Protein AF-A0A954NJJ7-F1 (afdb_monomer_lite)

Foldseek 3Di:
DDDDDPDPPPPDDPPPDPLPFPPVVPPPPDPPPPPPDDDPDPPPCPDPVLLVQLLVCCLPVVPQSVVSCPVPPDLEAEDQSSLVSLLNNLVPDDLVSQQDDDPLDGSLNVSLVSLVRYDDDVSNVSSCVSNVVSLLVNLVVCLVPPDLSCLQSNLSSLLSLLLVLDPSSLVSLLSCQVSCRPQAPQCLLSSLVSLALPRPCNQVSLVSCLVPNRDHNNNLSSLSSLLRCVVVVNDDQRSLLDPNSVVNLCVLLVDQDPVSVSSLLSSLSCLLVHPHPCSVVSLVSLCVHPDLSSLLSSLLSCVSVVHPVSLVSLLVSLPPLLCNVVSCVSCVSSVNNVSNDPVSVPPQSVQSSVLSVVCCDPVHPVGGAPDKGWLDKDFAQQLLVRDTWIKTKMKGFHADPVRHTPDIFIFMDIDPTDTDVVAGGPVDHPQFRSLLVSLVSCVVSVPPPRDPDRGSVNSNVSRVVSRD

Sequence (468 aa):
MSAGIRMNVVTGRTFRVASVGMSLLMAIGVLAMPLAPAIQAQEQTQEPRELGVALDRAINSQEHLGTALRPVPDRIIRDQANAAKLVQLVNGWDLETALTRLEGTSQLAISIGLMTNAFGDPIVAKLRSDTQVQYLKFADAMIGDPQPENNRDLVFLLQWLAAGNTESGADRVIRAAKAGIGTDEPLWPIVFDPYSTDSPQARRVLDALADPIPPGMIGLGILECANGLSLGGVEFHHPFDSDAGAELLAGWLGRKDDASSSEAQSATAALPFIKHARRNELLQLAVDHPHPLVKAEAGWALVMLEDQRGIRLLQAVCRDVRYSVTAQIYLEELEAADQIPAECKDDDFAVRAEFCHFLSLPDQLGEPPAEISLVGSQVLVWPPTGDRRRMSVVRFKYVDEDGGVLQEGVGVVGSLLAWLPDLTNVEMSGGDVLAIHCCYELRAKGAANAPDKIDAATGLALIRAAQR

Radius of gyration: 25.59 Å; chains: 1; bounding box: 58×77×57 Å

Structure (mmCIF, N/CA/C/O backbone):
data_AF-A0A954NJJ7-F1
#
_entry.id   AF-A0A954NJJ7-F1
#
loop_
_atom_site.group_PDB
_atom_site.id
_atom_site.type_symbol
_atom_site.label_atom_id
_atom_site.label_alt_id
_atom_site.label_comp_id
_atom_site.label_asym_id
_atom_site.label_entity_id
_atom_site.label_seq_id
_atom_site.pdbx_PDB_ins_code
_atom_site.Cartn_x
_atom_site.Cartn_y
_atom_site.Cartn_z
_atom_site.occupancy
_atom_site.B_iso_or_equiv
_atom_site.auth_seq_id
_atom_site.auth_comp_id
_atom_site.auth_asym_id
_atom_site.auth_atom_id
_atom_site.pdbx_PDB_model_num
ATOM 1 N N . MET A 1 1 ? 14.846 -45.513 3.172 1.00 32.88 1 MET A N 1
ATOM 2 C CA . MET A 1 1 ? 15.894 -44.555 3.5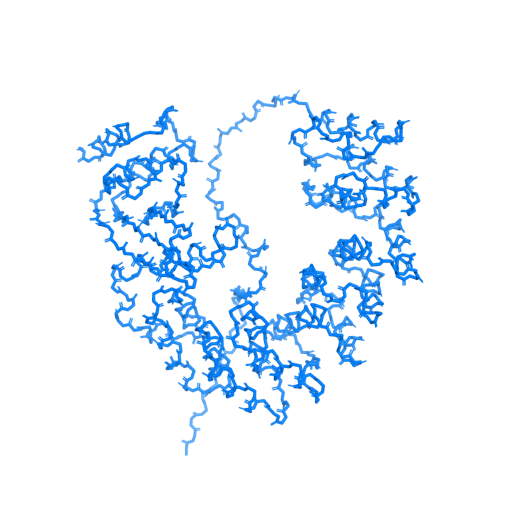81 1.00 32.88 1 MET A CA 1
ATOM 3 C C . MET A 1 1 ? 15.427 -43.184 3.132 1.00 32.88 1 MET A C 1
ATOM 5 O O . MET A 1 1 ? 15.593 -42.849 1.971 1.00 32.88 1 MET A O 1
ATOM 9 N N . SER A 1 2 ? 14.700 -42.486 4.006 1.00 26.33 2 SER A N 1
ATOM 10 C CA . SER A 1 2 ? 14.118 -41.172 3.717 1.00 26.33 2 SER A CA 1
ATOM 11 C C . SER A 1 2 ? 15.091 -40.116 4.228 1.00 26.33 2 SER A C 1
ATOM 13 O O . SER A 1 2 ? 15.317 -40.030 5.436 1.00 26.33 2 SER A O 1
ATOM 15 N N . ALA A 1 3 ? 15.747 -39.403 3.316 1.00 25.95 3 ALA A N 1
ATOM 16 C CA . ALA A 1 3 ? 16.588 -38.268 3.660 1.00 25.95 3 ALA A CA 1
ATOM 17 C C . ALA A 1 3 ? 15.662 -37.070 3.900 1.00 25.95 3 ALA A C 1
ATOM 19 O O . ALA A 1 3 ? 15.196 -36.441 2.956 1.00 25.95 3 ALA A O 1
ATOM 20 N N . GLY A 1 4 ? 15.343 -36.814 5.169 1.00 24.02 4 GLY A N 1
ATOM 21 C CA . GLY A 1 4 ? 14.618 -35.616 5.574 1.00 24.02 4 GLY A CA 1
ATOM 22 C C . GLY A 1 4 ? 15.490 -34.387 5.343 1.00 24.02 4 GLY A C 1
ATOM 23 O O . GLY A 1 4 ? 16.531 -34.237 5.985 1.00 24.02 4 GLY A O 1
ATOM 24 N N . ILE A 1 5 ? 15.065 -33.526 4.422 1.00 25.72 5 ILE A N 1
ATOM 25 C CA . ILE A 1 5 ? 15.607 -32.180 4.260 1.00 25.72 5 ILE A CA 1
ATOM 26 C C . ILE A 1 5 ? 15.133 -31.389 5.482 1.00 25.72 5 ILE A C 1
ATOM 28 O O . ILE A 1 5 ? 13.968 -31.029 5.593 1.00 25.72 5 ILE A O 1
ATOM 32 N N . ARG A 1 6 ? 16.024 -31.185 6.455 1.00 24.67 6 ARG A N 1
ATOM 33 C CA . ARG A 1 6 ? 15.807 -30.197 7.514 1.00 24.67 6 ARG A CA 1
ATOM 34 C C . ARG A 1 6 ? 16.121 -28.832 6.915 1.00 24.67 6 ARG A C 1
ATOM 36 O O . ARG A 1 6 ? 17.295 -28.539 6.695 1.00 24.67 6 ARG A O 1
ATOM 43 N N . MET A 1 7 ? 15.102 -28.013 6.664 1.00 27.80 7 MET A N 1
ATOM 44 C CA . MET A 1 7 ? 15.323 -26.582 6.467 1.00 27.80 7 MET A CA 1
ATOM 45 C C . MET A 1 7 ? 15.871 -26.021 7.781 1.00 27.80 7 MET A C 1
ATOM 47 O O . MET A 1 7 ? 15.208 -26.039 8.819 1.00 27.80 7 MET A O 1
ATOM 51 N N . ASN A 1 8 ? 17.133 -25.599 7.754 1.00 25.12 8 ASN A N 1
ATOM 52 C CA . ASN A 1 8 ? 17.697 -24.792 8.821 1.00 25.12 8 ASN A CA 1
ATOM 53 C C . ASN A 1 8 ? 16.965 -23.452 8.793 1.00 25.12 8 ASN A C 1
ATOM 55 O O . ASN A 1 8 ? 17.170 -22.660 7.879 1.00 25.12 8 ASN A O 1
ATOM 59 N N . VAL A 1 9 ? 16.131 -23.202 9.799 1.00 28.56 9 VAL A N 1
ATOM 60 C CA . VAL A 1 9 ? 15.617 -21.864 10.087 1.00 28.56 9 VAL A CA 1
ATOM 61 C C . VAL A 1 9 ? 16.823 -21.011 10.481 1.00 28.56 9 VAL A C 1
ATOM 63 O O . VAL A 1 9 ? 17.313 -21.079 11.608 1.00 28.56 9 VAL A O 1
ATOM 66 N N . VAL A 1 10 ? 17.369 -20.275 9.513 1.00 28.45 10 VAL A N 1
ATOM 67 C CA . VAL A 1 10 ? 18.441 -19.303 9.729 1.00 28.45 10 VAL A CA 1
ATOM 68 C C . VAL A 1 10 ? 17.827 -18.099 10.437 1.00 28.45 10 VAL A C 1
ATOM 70 O O . VAL A 1 10 ? 17.333 -17.158 9.821 1.00 28.45 10 VAL A O 1
ATOM 73 N N . THR A 1 11 ? 17.850 -18.134 11.765 1.00 28.62 11 THR A N 1
ATOM 74 C CA . THR A 1 11 ? 17.588 -16.984 12.629 1.00 28.62 11 THR A CA 1
ATOM 75 C C . THR A 1 11 ? 18.733 -15.980 12.474 1.00 28.62 11 THR A C 1
ATOM 77 O O . THR A 1 11 ? 19.769 -16.093 13.124 1.00 28.62 11 THR A O 1
ATOM 80 N N . GLY A 1 12 ? 18.603 -15.006 11.566 1.00 25.16 12 GLY A N 1
ATOM 81 C CA . GLY A 1 12 ? 19.647 -13.979 11.433 1.00 25.16 12 GLY A CA 1
ATOM 82 C C . GLY A 1 12 ? 19.614 -13.040 10.231 1.00 25.16 12 GLY A C 1
ATOM 83 O O . GLY A 1 12 ? 20.559 -12.270 10.064 1.00 25.16 12 GLY A O 1
ATOM 84 N N . ARG A 1 13 ? 18.571 -13.055 9.398 1.00 26.77 13 ARG A N 1
ATOM 85 C CA . ARG A 1 13 ? 18.330 -12.004 8.400 1.00 26.77 13 ARG A CA 1
ATOM 86 C C . ARG A 1 13 ? 16.925 -11.463 8.597 1.00 26.77 13 ARG A C 1
ATOM 88 O O . ARG A 1 13 ? 15.976 -12.231 8.679 1.00 26.77 13 ARG A O 1
ATOM 95 N N . THR A 1 14 ? 16.821 -10.146 8.706 1.00 28.31 14 THR A N 1
ATOM 96 C CA . THR A 1 14 ? 15.575 -9.388 8.623 1.00 28.31 14 THR A CA 1
ATOM 97 C C . THR A 1 14 ? 14.866 -9.764 7.322 1.00 28.31 14 THR A C 1
ATOM 99 O O . THR A 1 14 ? 15.197 -9.250 6.256 1.00 28.31 14 THR A O 1
ATOM 102 N N . PHE A 1 15 ? 13.929 -10.707 7.416 1.00 31.64 15 PHE A N 1
ATOM 103 C CA . PHE A 1 15 ? 12.949 -11.009 6.383 1.00 31.64 15 PHE A CA 1
ATOM 104 C C . PHE A 1 15 ? 12.117 -9.739 6.172 1.00 31.64 15 PHE A C 1
ATOM 106 O O . PHE A 1 15 ? 11.274 -9.393 6.995 1.00 31.64 15 PHE A O 1
ATOM 113 N N . ARG A 1 16 ? 12.405 -8.991 5.106 1.00 28.39 16 ARG A N 1
ATOM 114 C CA . ARG A 1 16 ? 11.465 -8.014 4.553 1.00 28.39 16 ARG A CA 1
ATOM 115 C C . ARG A 1 16 ? 10.643 -8.775 3.529 1.00 28.39 16 ARG A C 1
ATOM 117 O O . ARG A 1 16 ? 11.017 -8.801 2.365 1.00 28.39 16 ARG A O 1
ATOM 124 N N . VAL A 1 17 ? 9.605 -9.466 3.988 1.00 36.00 17 VAL A N 1
ATOM 125 C CA . VAL A 1 17 ? 8.630 -10.040 3.063 1.00 36.00 17 VAL A CA 1
ATOM 126 C C . VAL A 1 17 ? 7.798 -8.891 2.520 1.00 36.00 17 VAL A C 1
ATOM 128 O O . VAL A 1 17 ? 7.314 -8.055 3.289 1.00 36.00 17 VAL A O 1
ATOM 131 N N . ALA A 1 18 ? 7.667 -8.832 1.200 1.00 32.78 18 ALA A N 1
ATOM 132 C CA . ALA A 1 18 ? 6.657 -8.013 0.570 1.00 32.78 18 ALA A CA 1
ATOM 133 C C . ALA A 1 18 ? 5.287 -8.563 0.987 1.00 32.78 18 ALA A C 1
ATOM 135 O O . ALA A 1 18 ? 4.834 -9.585 0.486 1.00 32.78 18 ALA A O 1
ATOM 136 N N . SER A 1 19 ? 4.610 -7.895 1.919 1.00 32.19 19 SER A N 1
ATOM 137 C CA . SER A 1 19 ? 3.155 -7.983 2.015 1.00 32.19 19 SER A CA 1
ATOM 138 C C . SER A 1 19 ? 2.594 -7.391 0.716 1.00 32.19 19 SER A C 1
ATOM 140 O O . SER A 1 19 ? 2.404 -6.174 0.587 1.00 32.19 19 SER A O 1
ATOM 142 N N . VAL A 1 20 ? 2.443 -8.238 -0.299 1.00 37.16 20 VAL A N 1
ATOM 143 C CA . VAL A 1 20 ? 1.786 -7.906 -1.563 1.00 37.16 20 VAL A CA 1
ATOM 144 C C . VAL A 1 20 ? 0.296 -7.800 -1.246 1.00 37.16 20 VAL A C 1
ATOM 146 O O . VAL A 1 20 ? -0.442 -8.774 -1.243 1.00 37.16 20 VAL A O 1
ATOM 149 N N . GLY A 1 21 ? -0.088 -6.598 -0.829 1.00 33.78 21 GLY A N 1
ATOM 150 C CA . GLY A 1 21 ? -1.371 -6.283 -0.214 1.00 33.78 21 GLY A CA 1
ATOM 151 C C . GLY A 1 21 ? -1.155 -5.190 0.827 1.00 33.78 21 GLY A C 1
ATOM 152 O O . GLY A 1 21 ? -0.989 -5.460 2.007 1.00 33.78 21 GLY A O 1
ATOM 153 N N . MET A 1 22 ? -1.054 -3.944 0.368 1.00 34.38 22 MET A N 1
ATOM 154 C CA . MET A 1 22 ? -1.029 -2.710 1.171 1.00 34.38 22 MET A CA 1
ATOM 155 C C . MET A 1 22 ? 0.185 -2.369 2.062 1.00 34.38 22 MET A C 1
ATOM 157 O O . MET A 1 22 ? 0.528 -1.187 2.097 1.00 34.38 22 MET A O 1
ATOM 161 N N . SER A 1 23 ? 0.929 -3.283 2.700 1.00 28.16 23 SER A N 1
ATOM 162 C CA . SER A 1 23 ? 2.003 -2.838 3.632 1.00 28.16 23 SER A CA 1
ATOM 163 C C . SER A 1 23 ? 3.366 -2.482 2.988 1.00 28.16 23 SER A C 1
ATOM 165 O O . SER A 1 23 ? 4.294 -2.063 3.687 1.00 28.16 23 SER A O 1
ATOM 167 N N . LEU A 1 24 ? 3.477 -2.475 1.647 1.00 29.14 24 LEU A N 1
ATOM 168 C CA . LEU A 1 24 ? 4.582 -1.797 0.931 1.00 29.14 24 LEU A CA 1
ATOM 169 C C . LEU A 1 24 ? 4.441 -0.254 0.927 1.00 29.14 24 LEU A C 1
ATOM 171 O O . LEU A 1 24 ? 5.301 0.445 0.397 1.00 29.14 24 LEU A O 1
ATOM 175 N N . LEU A 1 25 ? 3.405 0.303 1.566 1.00 31.88 25 LEU A N 1
ATOM 176 C CA . LEU A 1 25 ? 3.234 1.752 1.747 1.00 31.88 25 LEU A CA 1
ATOM 177 C C . LEU A 1 25 ? 4.038 2.348 2.918 1.00 31.88 25 LEU A C 1
ATOM 179 O O . LEU A 1 25 ? 4.154 3.566 3.005 1.00 31.88 25 LEU A O 1
ATOM 183 N N . MET A 1 26 ? 4.649 1.534 3.788 1.00 26.86 26 MET A N 1
ATOM 184 C CA . MET A 1 26 ? 5.424 2.037 4.944 1.00 26.86 26 MET A CA 1
ATOM 185 C C . MET A 1 26 ? 6.905 1.621 4.947 1.00 26.86 26 MET A C 1
ATOM 187 O O . MET A 1 26 ? 7.689 2.142 5.739 1.00 26.86 26 MET A O 1
ATOM 191 N N . ALA A 1 27 ? 7.321 0.725 4.043 1.00 22.97 27 ALA A N 1
ATOM 192 C CA . ALA A 1 27 ? 8.704 0.242 3.941 1.00 22.97 27 ALA A CA 1
ATOM 193 C C . ALA A 1 27 ? 9.425 0.618 2.631 1.00 22.97 27 ALA A C 1
ATOM 195 O O . ALA A 1 27 ? 10.614 0.321 2.503 1.00 22.97 27 ALA A O 1
ATOM 196 N N . ILE A 1 28 ? 8.784 1.383 1.735 1.00 28.25 28 ILE A N 1
ATOM 197 C CA . ILE A 1 28 ? 9.489 2.360 0.886 1.00 28.25 28 ILE A CA 1
ATOM 198 C C . ILE A 1 28 ? 9.615 3.647 1.707 1.00 28.25 28 ILE A C 1
ATOM 200 O O . ILE A 1 28 ? 9.159 4.734 1.361 1.00 28.25 28 ILE A O 1
ATOM 204 N N . GLY A 1 29 ? 10.332 3.517 2.825 1.00 23.42 29 GLY A N 1
ATOM 205 C CA . GLY A 1 29 ? 11.297 4.548 3.126 1.00 23.42 29 GLY A CA 1
ATOM 206 C C . GLY A 1 29 ? 12.148 4.639 1.876 1.00 23.42 29 GLY A C 1
ATOM 207 O O . GLY A 1 29 ? 12.811 3.665 1.519 1.00 23.42 29 GLY A O 1
ATOM 208 N N . VAL A 1 30 ? 11.986 5.755 1.167 1.00 26.42 30 VAL A N 1
ATOM 209 C CA . VAL A 1 30 ? 13.017 6.431 0.397 1.00 26.42 30 VAL A CA 1
ATOM 210 C C . VAL A 1 30 ? 14.260 5.541 0.356 1.00 26.42 30 VAL A C 1
ATOM 212 O O . VAL A 1 30 ? 14.992 5.445 1.348 1.00 26.42 30 VAL A O 1
ATOM 215 N N . LEU A 1 31 ? 14.529 4.901 -0.785 1.00 25.78 31 LEU A N 1
ATOM 216 C CA . LEU A 1 31 ? 15.918 4.783 -1.202 1.00 25.78 31 LEU A CA 1
ATOM 217 C C . LEU A 1 31 ? 16.392 6.227 -1.301 1.00 25.78 31 LEU A C 1
ATOM 219 O O . LEU A 1 31 ? 16.346 6.877 -2.343 1.00 25.78 31 LEU A O 1
ATOM 223 N N . ALA A 1 32 ? 16.743 6.751 -0.130 1.00 27.73 32 ALA A N 1
ATOM 224 C CA . ALA A 1 32 ? 17.490 7.944 0.052 1.00 27.73 32 ALA A CA 1
ATOM 225 C C . ALA A 1 32 ? 18.797 7.536 -0.588 1.00 27.73 32 ALA A C 1
ATOM 227 O O . ALA A 1 32 ? 19.660 6.910 0.028 1.00 27.73 32 ALA A O 1
ATOM 228 N N . MET A 1 33 ? 18.925 7.887 -1.868 1.00 26.48 33 MET A N 1
ATOM 229 C CA . MET A 1 33 ? 20.204 8.384 -2.315 1.00 26.48 33 MET A CA 1
ATOM 230 C C . MET A 1 33 ? 20.727 9.248 -1.167 1.00 26.48 33 MET A C 1
ATOM 232 O O . MET A 1 33 ? 19.961 10.077 -0.659 1.00 26.48 33 MET A O 1
ATOM 236 N N . PRO A 1 34 ? 21.956 9.013 -0.687 1.00 24.70 34 PRO A N 1
ATOM 237 C CA . PRO A 1 34 ? 22.519 9.874 0.326 1.00 24.70 34 PRO A CA 1
ATOM 238 C C . PRO A 1 34 ? 22.404 11.290 -0.229 1.00 24.70 34 PRO A C 1
ATOM 240 O O . PRO A 1 34 ? 23.034 11.618 -1.234 1.00 24.70 34 PRO A O 1
ATOM 243 N N . LEU A 1 35 ? 21.539 12.103 0.383 1.00 29.55 35 LEU A N 1
ATOM 244 C CA . LEU A 1 35 ? 21.598 13.540 0.223 1.00 29.55 35 LEU A CA 1
ATOM 245 C C . LEU A 1 35 ? 23.016 13.889 0.653 1.00 29.55 35 LEU A C 1
ATOM 247 O O . LEU A 1 35 ? 23.372 13.773 1.828 1.00 29.55 35 LEU A O 1
ATOM 251 N N . ALA A 1 36 ? 23.860 14.175 -0.334 1.00 29.50 36 ALA A N 1
ATOM 252 C CA . ALA A 1 36 ? 25.230 14.558 -0.094 1.00 29.50 36 ALA A CA 1
ATOM 253 C C . ALA A 1 36 ? 25.234 15.758 0.872 1.00 29.50 36 ALA A C 1
ATOM 255 O O . ALA A 1 36 ? 24.397 16.660 0.754 1.00 29.50 36 ALA A O 1
ATOM 256 N N . PRO A 1 37 ? 26.154 15.783 1.845 1.00 34.53 37 PRO A N 1
ATOM 257 C CA . PRO A 1 37 ? 26.201 16.828 2.844 1.00 34.53 37 PRO A CA 1
ATOM 258 C C . PRO A 1 37 ? 26.839 18.066 2.215 1.00 34.53 37 PRO A C 1
ATOM 260 O O . PRO A 1 37 ? 28.040 18.068 1.981 1.00 34.53 37 PRO A O 1
ATOM 263 N N . ALA A 1 38 ? 26.045 19.095 1.923 1.00 36.19 38 ALA A N 1
ATOM 264 C CA . ALA A 1 38 ? 26.449 20.508 1.943 1.00 36.19 38 ALA A CA 1
ATOM 265 C C . ALA A 1 38 ? 25.336 21.396 1.367 1.00 36.19 38 ALA A C 1
ATOM 267 O O . ALA A 1 38 ? 25.496 22.050 0.342 1.00 36.19 38 ALA A O 1
ATOM 268 N N . ILE A 1 39 ? 24.224 21.496 2.087 1.00 35.16 39 ILE A N 1
ATOM 269 C CA . ILE A 1 39 ? 23.646 22.819 2.294 1.00 35.16 39 ILE A CA 1
ATOM 270 C C . ILE A 1 39 ? 23.853 23.073 3.777 1.00 35.16 39 ILE A C 1
ATOM 272 O O . ILE A 1 39 ? 23.108 22.582 4.622 1.00 35.16 39 ILE A O 1
ATOM 276 N N . GLN A 1 40 ? 24.931 23.789 4.107 1.00 35.31 40 GLN A N 1
ATOM 277 C CA . GLN A 1 40 ? 24.898 24.602 5.311 1.00 35.31 40 GLN A CA 1
ATOM 278 C C . GLN A 1 40 ? 23.662 25.472 5.155 1.00 35.31 40 GLN A C 1
ATOM 280 O O . GLN A 1 40 ? 23.617 26.345 4.288 1.00 35.31 40 GLN A O 1
ATOM 285 N N . ALA A 1 41 ? 22.635 25.129 5.925 1.00 40.03 41 ALA A N 1
ATOM 286 C CA . ALA A 1 41 ? 21.424 25.896 6.030 1.00 40.03 41 ALA A CA 1
ATOM 287 C C . ALA A 1 41 ? 21.829 27.339 6.340 1.00 40.03 41 ALA A C 1
ATOM 289 O O . ALA A 1 41 ? 22.213 27.673 7.459 1.00 40.03 41 ALA A O 1
ATOM 290 N N . GLN A 1 42 ? 21.711 28.214 5.344 1.00 36.91 42 GLN A N 1
ATOM 291 C CA . GLN A 1 42 ? 21.074 29.472 5.659 1.00 36.91 42 GLN A CA 1
ATOM 292 C C . GLN A 1 42 ? 19.703 29.075 6.193 1.00 36.91 42 GLN A C 1
ATOM 294 O O . GLN A 1 42 ? 18.847 28.621 5.438 1.00 36.91 42 GLN A O 1
ATOM 299 N N . GLU A 1 43 ? 19.544 29.164 7.512 1.00 41.47 43 GLU A N 1
ATOM 300 C CA . GLU A 1 43 ? 18.250 29.286 8.166 1.00 41.47 43 GLU A CA 1
ATOM 301 C C . GLU A 1 43 ? 17.520 30.474 7.524 1.00 41.47 43 GLU A C 1
ATOM 303 O O . GLU A 1 43 ? 17.529 31.591 8.040 1.00 41.47 43 GLU A O 1
ATOM 308 N N . GLN A 1 44 ? 16.901 30.260 6.362 1.00 43.75 44 GLN A N 1
ATOM 309 C CA . GLN A 1 44 ? 15.835 31.120 5.879 1.00 43.75 44 GLN A CA 1
ATOM 310 C C . GLN A 1 44 ? 14.631 30.843 6.776 1.00 43.75 44 GLN A C 1
ATOM 312 O O . GLN A 1 44 ? 13.792 29.978 6.553 1.00 43.75 44 GLN A O 1
ATOM 317 N N . THR A 1 45 ? 14.644 31.572 7.881 1.00 44.69 45 THR A N 1
ATOM 318 C CA . THR A 1 45 ? 13.663 31.671 8.953 1.00 44.69 45 THR A CA 1
ATOM 319 C C . THR A 1 45 ? 12.442 32.453 8.451 1.00 44.69 45 THR A C 1
ATOM 321 O O . THR A 1 45 ? 12.184 33.575 8.881 1.00 44.69 45 THR A O 1
ATOM 324 N N . GLN A 1 46 ? 11.696 31.890 7.496 1.00 43.00 46 GLN A N 1
ATOM 325 C CA . GLN A 1 46 ? 10.528 32.545 6.892 1.00 43.00 46 GLN A CA 1
ATOM 326 C C . GLN A 1 46 ? 9.560 31.485 6.319 1.00 43.00 46 GLN A C 1
ATOM 328 O O . GLN A 1 46 ? 9.916 30.814 5.365 1.00 43.00 46 GLN A O 1
ATOM 333 N N . GLU A 1 47 ? 8.347 31.210 6.808 1.00 49.06 47 GLU A N 1
ATOM 334 C CA . GLU A 1 47 ? 7.676 31.458 8.087 1.00 49.06 47 GLU A CA 1
ATOM 335 C C . GLU A 1 47 ? 6.843 30.195 8.439 1.00 49.06 47 GLU A C 1
ATOM 337 O O . GLU A 1 47 ? 5.809 29.958 7.819 1.00 49.06 47 GLU A O 1
ATOM 342 N N . PRO A 1 48 ? 7.163 29.450 9.514 1.00 55.78 48 PRO A N 1
ATOM 343 C CA . PRO A 1 48 ? 6.250 28.491 10.167 1.00 55.78 48 PRO A CA 1
ATOM 344 C C . PRO A 1 48 ? 4.942 29.120 10.705 1.00 55.78 48 PRO A C 1
ATOM 346 O O . PRO A 1 48 ? 4.192 28.488 11.453 1.00 55.78 48 PRO A O 1
ATOM 349 N N . ARG A 1 49 ? 4.689 30.399 10.388 1.00 65.50 49 ARG A N 1
ATOM 350 C CA . ARG A 1 49 ? 3.611 31.215 10.946 1.00 65.50 49 ARG A CA 1
ATOM 351 C C . ARG A 1 49 ? 2.277 30.961 10.264 1.00 65.50 49 ARG A C 1
ATOM 353 O O . ARG A 1 49 ? 1.266 31.074 10.942 1.00 65.50 49 ARG A O 1
ATOM 360 N N . GLU A 1 50 ? 2.240 30.586 8.987 1.00 90.56 50 GLU A N 1
ATOM 361 C CA . GLU A 1 50 ? 0.965 30.461 8.266 1.00 90.56 50 GLU A CA 1
ATOM 362 C C . GLU A 1 50 ? 0.071 29.355 8.842 1.00 90.56 50 GLU A C 1
ATOM 364 O O . GLU A 1 50 ? -1.105 29.601 9.125 1.00 90.56 50 GLU A O 1
ATOM 369 N N . LEU A 1 51 ? 0.636 28.171 9.115 1.00 95.12 51 LEU A N 1
ATOM 370 C CA . LEU A 1 51 ? -0.097 27.081 9.765 1.00 95.12 51 LEU A CA 1
ATOM 371 C C . LEU A 1 51 ? -0.534 27.474 11.181 1.00 95.12 51 LEU A C 1
ATOM 373 O O . LEU A 1 51 ? -1.697 27.308 11.540 1.00 95.12 51 LEU A O 1
ATOM 377 N N . GLY A 1 52 ? 0.368 28.061 11.969 1.00 95.81 52 GLY A N 1
ATOM 378 C CA . GLY A 1 52 ? 0.052 28.509 13.323 1.00 95.81 52 GLY A CA 1
ATOM 379 C C . GLY A 1 52 ? -1.052 29.565 13.371 1.00 95.81 52 GLY A C 1
ATOM 380 O O . GLY A 1 52 ? -1.900 29.502 14.257 1.00 95.81 52 GLY A O 1
ATOM 381 N N . VAL A 1 53 ? -1.071 30.502 12.420 1.00 95.50 53 VAL A N 1
ATOM 382 C CA . VAL A 1 53 ? -2.115 31.531 12.276 1.00 95.50 53 VAL A CA 1
ATOM 383 C C . VAL A 1 53 ? -3.438 30.912 11.821 1.00 95.50 53 VAL A C 1
ATOM 385 O O . VAL A 1 53 ? -4.500 31.327 12.282 1.00 95.50 53 VAL A O 1
ATOM 388 N N . ALA A 1 54 ? -3.415 29.915 10.934 1.00 96.19 54 ALA A N 1
ATOM 389 C CA . ALA A 1 54 ? -4.616 29.167 10.564 1.00 96.19 54 ALA A CA 1
ATOM 390 C C . ALA A 1 54 ? -5.215 28.415 11.762 1.00 96.19 54 ALA A C 1
ATOM 392 O O . ALA A 1 54 ? -6.417 28.517 11.999 1.00 96.19 54 ALA A O 1
ATOM 393 N N . LEU A 1 55 ? -4.384 27.736 12.557 1.00 97.25 55 LEU A N 1
ATOM 394 C CA . LEU A 1 55 ? -4.833 27.069 13.780 1.00 97.25 55 LEU A CA 1
ATOM 395 C C . LEU A 1 55 ? -5.405 28.078 14.788 1.00 97.25 55 LEU A C 1
ATOM 397 O O . LEU A 1 55 ? -6.482 27.842 15.326 1.00 97.25 55 LEU A O 1
ATOM 401 N N . ASP A 1 56 ? -4.765 29.237 14.980 1.00 96.56 56 ASP A N 1
ATOM 402 C CA . ASP A 1 56 ? -5.294 30.292 15.858 1.00 96.56 56 ASP A CA 1
ATOM 403 C C . ASP A 1 56 ? -6.650 30.831 15.379 1.00 96.56 56 ASP A C 1
ATOM 405 O O . ASP A 1 56 ? -7.515 31.125 16.203 1.00 96.56 56 ASP A O 1
ATOM 409 N N . ARG A 1 57 ? -6.868 30.967 14.064 1.00 95.44 57 ARG A N 1
ATOM 410 C CA . ARG A 1 57 ? -8.173 31.377 13.514 1.00 95.44 57 ARG A CA 1
ATOM 411 C C . ARG A 1 57 ? -9.250 30.331 13.777 1.00 95.44 57 ARG A C 1
ATOM 413 O O . ARG A 1 57 ? -10.323 30.691 14.253 1.00 95.44 57 ARG A O 1
ATOM 420 N N . ALA A 1 58 ? -8.949 29.053 13.548 1.00 96.25 58 ALA A N 1
ATOM 421 C CA . ALA A 1 58 ? -9.876 27.966 13.855 1.00 96.25 58 ALA A CA 1
ATOM 422 C C . ALA A 1 58 ? -10.236 27.933 15.355 1.00 96.25 58 ALA A C 1
ATOM 424 O O . ALA A 1 58 ? -11.403 27.778 15.706 1.00 96.25 58 ALA A O 1
ATOM 425 N N . ILE A 1 59 ? -9.256 28.165 16.240 1.00 96.38 59 ILE A N 1
ATOM 426 C CA . ILE A 1 59 ? -9.465 28.223 17.697 1.00 96.38 59 ILE A CA 1
ATOM 427 C C . ILE A 1 59 ? -10.322 29.435 18.098 1.00 96.38 59 ILE A C 1
ATOM 429 O O . ILE A 1 59 ? -11.278 29.289 18.855 1.00 96.38 59 ILE A O 1
ATOM 433 N N . ASN A 1 60 ? -9.978 30.638 17.626 1.00 94.81 60 ASN A N 1
ATOM 434 C CA . ASN A 1 60 ? -10.548 31.889 18.145 1.00 94.81 60 ASN A CA 1
ATOM 435 C C . ASN A 1 60 ? -11.847 32.316 17.455 1.00 94.81 60 ASN A C 1
ATOM 437 O O . ASN A 1 60 ? -12.689 32.960 18.076 1.00 94.81 60 ASN A O 1
ATOM 441 N N . SER A 1 61 ? -11.994 32.022 16.163 1.00 82.12 61 SER A N 1
ATOM 442 C CA . SER A 1 61 ? -13.141 32.461 15.360 1.00 82.12 61 SER A CA 1
ATOM 443 C C . SER A 1 61 ? -14.218 31.390 15.222 1.00 82.12 61 SER A C 1
ATOM 445 O O . SER A 1 61 ? -15.242 31.664 14.604 1.00 82.12 61 SER A O 1
ATOM 447 N N . GLN A 1 62 ? -13.978 30.182 15.753 1.00 82.88 62 GLN A N 1
ATOM 448 C CA . GLN A 1 62 ? -14.786 28.987 15.477 1.00 82.88 62 GLN A CA 1
ATOM 449 C C . GLN A 1 62 ? -14.982 28.757 13.966 1.00 82.88 62 GLN A C 1
ATOM 451 O O . GLN A 1 62 ? -15.987 28.205 13.522 1.00 82.88 62 GLN A O 1
ATOM 456 N N . GLU A 1 63 ? -14.023 29.220 13.160 1.00 94.50 63 GLU A N 1
ATOM 457 C CA . GLU A 1 63 ? -14.010 28.979 11.725 1.00 94.50 63 GLU A CA 1
ATOM 458 C C . GLU A 1 63 ? -13.701 27.501 11.479 1.00 94.50 63 GLU A C 1
ATOM 460 O O . GLU A 1 63 ? -12.830 26.925 12.133 1.00 94.50 63 GLU A O 1
ATOM 465 N N . HIS A 1 64 ? -14.381 26.901 10.500 1.00 97.38 64 HIS A N 1
ATOM 466 C CA . HIS A 1 64 ? -14.101 25.529 10.099 1.00 97.38 64 HIS A CA 1
ATOM 467 C C . HIS A 1 64 ? -12.616 25.358 9.737 1.00 97.38 64 HIS A C 1
ATOM 469 O O . HIS A 1 64 ? -12.093 26.095 8.893 1.00 97.38 64 HIS A O 1
ATOM 475 N N . LEU A 1 65 ? -11.945 24.350 10.307 1.00 97.62 65 LEU A N 1
ATOM 476 C CA . LEU A 1 65 ? -10.500 24.136 10.135 1.00 97.62 65 LEU A CA 1
ATOM 477 C C . LEU A 1 65 ? -10.070 24.098 8.654 1.00 97.62 65 LEU A C 1
ATOM 479 O O . LEU A 1 65 ? -9.062 24.692 8.278 1.00 97.62 65 LEU A O 1
ATOM 483 N N . GLY A 1 66 ? -10.865 23.465 7.787 1.00 96.81 66 GLY A N 1
ATOM 484 C CA . GLY A 1 66 ? -10.613 23.438 6.340 1.00 96.81 66 GLY A CA 1
ATOM 485 C C . GLY A 1 66 ? -10.573 24.821 5.676 1.00 96.81 66 GLY A C 1
ATOM 486 O O . GLY A 1 66 ? -9.722 25.060 4.820 1.00 96.81 66 GLY A O 1
ATOM 487 N N . THR A 1 67 ? -11.428 25.758 6.101 1.00 97.00 67 THR A N 1
ATOM 488 C CA . THR A 1 67 ? -11.415 27.135 5.583 1.00 97.00 67 THR A CA 1
ATOM 489 C C . THR A 1 67 ? -10.162 27.863 6.055 1.00 97.00 67 THR A C 1
ATOM 491 O O . THR A 1 67 ? -9.461 28.478 5.246 1.00 97.00 67 THR A O 1
ATOM 494 N N . ALA A 1 68 ? -9.815 27.706 7.336 1.00 96.94 68 ALA A N 1
ATOM 495 C CA . ALA A 1 68 ? -8.617 28.303 7.910 1.00 96.94 68 ALA A CA 1
ATOM 496 C C . ALA A 1 68 ? -7.330 27.813 7.215 1.00 96.94 68 ALA A C 1
ATOM 498 O O . ALA A 1 68 ? -6.400 28.600 7.036 1.00 96.94 68 ALA A O 1
ATOM 499 N N . LEU A 1 69 ? -7.286 26.552 6.766 1.00 96.62 69 LEU A N 1
ATOM 500 C CA . LEU A 1 69 ? -6.135 25.940 6.082 1.00 96.62 69 LEU A CA 1
ATOM 501 C C . LEU A 1 69 ? -6.068 26.191 4.568 1.00 96.62 69 LEU A C 1
ATOM 503 O O . LEU A 1 69 ? -5.049 25.873 3.951 1.00 96.62 69 LEU A O 1
ATOM 507 N N . ARG A 1 70 ? -7.109 26.751 3.938 1.00 95.19 70 ARG A N 1
ATOM 508 C CA . ARG A 1 70 ? -7.110 27.034 2.490 1.00 95.19 70 ARG A CA 1
ATOM 509 C C . ARG A 1 70 ? -5.907 27.875 2.016 1.00 95.19 70 ARG A C 1
ATOM 511 O O . ARG A 1 70 ? -5.343 27.506 0.991 1.00 95.19 70 ARG A O 1
ATOM 518 N N . PRO A 1 71 ? -5.474 28.944 2.718 1.00 94.81 71 PRO A N 1
ATOM 519 C CA . PRO A 1 71 ? -4.308 29.722 2.304 1.00 94.81 71 PRO A CA 1
ATOM 520 C C . PRO A 1 71 ? -2.962 29.098 2.705 1.00 94.81 71 PRO A C 1
ATOM 522 O O . PRO A 1 71 ? -1.944 29.703 2.406 1.00 94.81 71 PRO A O 1
ATOM 525 N N . VAL A 1 72 ? -2.935 27.950 3.398 1.00 95.12 72 VAL A N 1
ATOM 526 C CA . VAL A 1 72 ? -1.701 27.352 3.935 1.00 95.12 72 VAL A CA 1
ATOM 527 C C . VAL A 1 72 ? -1.143 26.315 2.946 1.00 95.12 72 VAL A C 1
ATOM 529 O O . VAL A 1 72 ? -1.761 25.250 2.799 1.00 95.12 72 VAL A O 1
ATOM 532 N N . PRO A 1 73 ? -0.000 26.588 2.283 1.00 89.38 73 PRO A N 1
ATOM 533 C CA . PRO A 1 73 ? 0.588 25.693 1.290 1.00 89.38 73 PRO A CA 1
ATOM 534 C C . PRO A 1 73 ? 1.314 24.499 1.927 1.00 89.38 73 PRO A C 1
ATOM 536 O O . PRO A 1 73 ? 1.178 23.384 1.433 1.00 89.38 73 PRO A O 1
ATOM 539 N N . ASP A 1 74 ? 2.043 24.706 3.034 1.00 91.12 74 ASP A N 1
ATOM 540 C CA . ASP A 1 74 ? 2.700 23.632 3.796 1.00 91.12 74 ASP A CA 1
ATOM 541 C C . ASP A 1 74 ? 1.895 23.304 5.060 1.00 91.12 74 ASP A C 1
ATOM 543 O O . ASP A 1 74 ? 1.793 24.108 5.988 1.00 91.12 74 ASP A O 1
ATOM 547 N N . ARG A 1 75 ? 1.310 22.104 5.093 1.00 94.88 75 ARG A N 1
ATOM 548 C CA . ARG A 1 75 ? 0.448 21.619 6.184 1.00 94.88 75 ARG A CA 1
ATOM 549 C C . ARG A 1 75 ? 1.158 20.610 7.094 1.00 94.88 75 ARG A C 1
ATOM 551 O O . ARG A 1 75 ? 0.499 19.823 7.769 1.00 94.88 75 ARG A O 1
ATOM 558 N N . ILE A 1 76 ? 2.490 20.624 7.104 1.00 95.06 76 ILE A N 1
ATOM 559 C CA . ILE A 1 76 ? 3.327 19.753 7.935 1.00 95.06 76 ILE A CA 1
ATOM 560 C C . ILE A 1 76 ? 3.555 20.405 9.304 1.00 95.06 76 ILE A C 1
ATOM 562 O O . ILE A 1 76 ? 4.029 21.537 9.409 1.00 95.06 76 ILE A O 1
ATOM 566 N N . ILE A 1 77 ? 3.276 19.669 10.382 1.00 95.81 77 ILE A N 1
ATOM 567 C CA . ILE A 1 77 ? 3.574 20.118 11.750 1.00 95.81 77 ILE A CA 1
ATOM 568 C C . ILE A 1 77 ? 5.029 19.774 12.069 1.00 95.81 77 ILE A C 1
ATOM 570 O O . ILE A 1 77 ? 5.362 18.610 12.279 1.00 95.81 77 ILE A O 1
ATOM 574 N N . ARG A 1 78 ? 5.898 20.789 12.111 1.00 95.38 78 ARG A N 1
ATOM 575 C CA . ARG A 1 78 ? 7.352 20.630 12.328 1.00 95.38 78 ARG A CA 1
ATOM 576 C C . ARG A 1 78 ? 7.828 21.068 13.710 1.00 95.38 78 ARG A C 1
ATOM 578 O O . ARG A 1 78 ? 8.993 20.878 14.045 1.00 95.38 78 ARG A O 1
ATOM 585 N N . ASP A 1 79 ? 6.953 21.681 14.501 1.00 95.19 79 ASP A N 1
ATOM 586 C CA . ASP A 1 79 ? 7.308 22.286 15.779 1.00 95.19 79 ASP A CA 1
ATOM 587 C C . ASP A 1 79 ? 6.248 22.044 16.865 1.00 95.19 79 ASP A C 1
ATOM 589 O O . ASP A 1 79 ? 5.078 21.752 16.603 1.00 95.19 79 ASP A O 1
ATOM 593 N N . GLN A 1 80 ? 6.678 22.180 18.121 1.00 95.88 80 GLN A N 1
ATOM 594 C CA . GLN A 1 80 ? 5.831 21.948 19.290 1.00 95.88 80 GLN A CA 1
ATOM 595 C C . GLN A 1 80 ? 4.725 22.996 19.464 1.00 95.88 80 GLN A C 1
ATOM 597 O O . GLN A 1 80 ? 3.714 22.693 20.098 1.00 95.88 80 GLN A O 1
ATOM 602 N N . ALA A 1 81 ? 4.897 24.215 18.940 1.00 95.94 81 ALA A N 1
ATOM 603 C CA . ALA A 1 81 ? 3.910 25.278 19.098 1.00 95.94 81 ALA A CA 1
ATOM 604 C C . ALA A 1 81 ? 2.678 24.997 18.229 1.00 95.94 81 ALA A C 1
ATOM 606 O O . ALA A 1 81 ? 1.554 25.025 18.728 1.00 95.94 81 ALA A O 1
ATOM 607 N N . ASN A 1 82 ? 2.887 24.633 16.964 1.00 96.56 82 ASN A N 1
ATOM 608 C CA . ASN A 1 82 ? 1.821 24.197 16.066 1.00 96.56 82 ASN A CA 1
ATOM 609 C C . ASN A 1 82 ? 1.156 22.905 16.564 1.00 96.56 82 ASN A C 1
ATOM 611 O O . ASN A 1 82 ? -0.071 22.804 16.548 1.00 96.56 82 ASN A O 1
ATOM 615 N N . ALA A 1 83 ? 1.934 21.964 17.110 1.00 97.50 83 ALA A N 1
ATOM 616 C CA . ALA A 1 83 ? 1.378 20.773 17.748 1.00 97.50 83 ALA A CA 1
ATOM 617 C C . ALA A 1 83 ? 0.463 21.119 18.937 1.00 97.50 83 ALA A C 1
ATOM 619 O O . ALA A 1 83 ? -0.650 20.608 19.034 1.00 97.50 83 ALA A O 1
ATOM 620 N N . ALA A 1 84 ? 0.896 22.023 19.823 1.00 97.56 84 ALA A N 1
ATOM 621 C CA . ALA A 1 84 ? 0.104 22.460 20.973 1.00 97.56 84 ALA A CA 1
ATOM 622 C C . ALA A 1 84 ? -1.197 23.167 20.561 1.00 97.56 84 ALA A C 1
ATOM 624 O O . ALA A 1 84 ? -2.232 22.945 21.187 1.00 97.56 84 ALA A O 1
ATOM 625 N N . LYS A 1 85 ? -1.169 23.970 19.490 1.00 97.75 85 LYS A N 1
ATOM 626 C CA . LYS A 1 85 ? -2.372 24.609 18.939 1.00 97.75 85 LYS A CA 1
ATOM 627 C C . LYS A 1 85 ? -3.360 23.587 18.389 1.00 97.75 85 LYS A C 1
ATOM 629 O O . LYS A 1 85 ? -4.546 23.679 18.686 1.00 97.75 85 LYS A O 1
ATOM 634 N N . LEU A 1 86 ? -2.891 22.587 17.639 1.00 98.06 86 LEU A N 1
ATOM 635 C CA . LEU A 1 86 ? -3.778 21.535 17.140 1.00 98.06 86 LEU A CA 1
ATOM 636 C C . LEU A 1 86 ? -4.399 20.725 18.289 1.00 98.06 86 LEU A C 1
ATOM 638 O O . LEU A 1 86 ? -5.597 20.459 18.268 1.00 98.06 86 LEU A O 1
ATOM 642 N N . VAL A 1 87 ? -3.614 20.401 19.321 1.00 98.25 87 VAL A N 1
ATOM 643 C CA . VAL A 1 87 ? -4.112 19.762 20.551 1.00 98.25 87 VAL A CA 1
ATOM 644 C C . VAL A 1 87 ? -5.195 20.613 21.214 1.00 98.25 87 VAL A C 1
ATOM 646 O O . VAL A 1 87 ? -6.253 20.093 21.559 1.00 98.25 87 VAL A O 1
ATOM 649 N N . GLN A 1 88 ? -4.949 21.915 21.388 1.00 98.00 88 GLN A N 1
ATOM 650 C CA . GLN A 1 88 ? -5.920 22.838 21.976 1.00 98.00 88 GLN A CA 1
ATOM 651 C C . GLN A 1 88 ? -7.216 22.879 21.163 1.00 98.00 88 GLN A C 1
ATOM 653 O O . GLN A 1 88 ? -8.296 22.822 21.746 1.00 98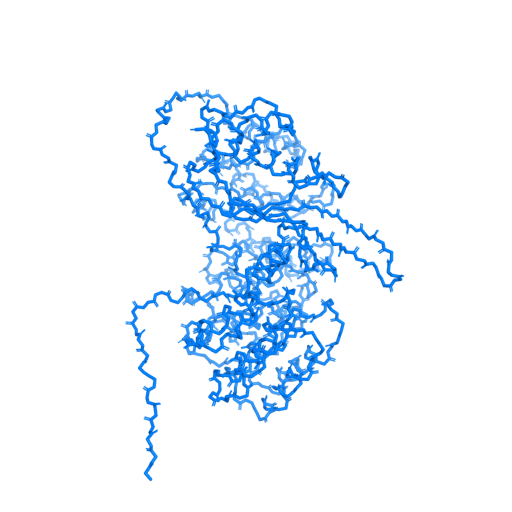.00 88 GLN A O 1
ATOM 658 N N . LEU A 1 89 ? -7.101 22.961 19.836 1.00 97.88 89 LEU A N 1
ATOM 659 C CA . LEU A 1 89 ? -8.238 22.981 18.925 1.00 97.88 89 LEU A CA 1
ATOM 660 C C . LEU A 1 89 ? -9.086 21.710 19.072 1.00 97.88 89 LEU A C 1
ATOM 662 O O . LEU A 1 89 ? -10.277 21.804 19.351 1.00 97.88 89 LEU A O 1
ATOM 666 N N . VAL A 1 90 ? -8.461 20.533 18.964 1.00 98.06 90 VAL A N 1
ATOM 667 C CA . VAL A 1 90 ? -9.141 19.231 19.077 1.00 98.06 90 VAL A CA 1
ATOM 668 C C . VAL A 1 90 ? -9.804 19.059 20.442 1.00 98.06 90 VAL A C 1
ATOM 670 O O . VAL A 1 90 ? -10.961 18.651 20.523 1.00 98.06 90 VAL A O 1
ATOM 673 N N . ASN A 1 91 ? -9.101 19.405 21.522 1.00 97.75 91 ASN A N 1
ATOM 674 C CA . ASN A 1 91 ? -9.629 19.281 22.881 1.00 97.75 91 ASN A CA 1
ATOM 675 C C . ASN A 1 91 ? -10.745 20.294 23.193 1.00 97.75 91 ASN A C 1
ATOM 677 O O . ASN A 1 91 ? -11.445 20.127 24.192 1.00 97.75 91 ASN A O 1
ATOM 681 N N . GLY A 1 92 ? -10.914 21.327 22.362 1.00 97.12 92 GLY A N 1
ATOM 682 C CA . GLY A 1 92 ? -11.998 22.304 22.461 1.00 97.12 92 GLY A CA 1
ATOM 683 C C . GLY A 1 92 ? -13.286 21.903 21.735 1.00 97.12 92 GLY A C 1
ATOM 684 O O . GLY A 1 92 ? -14.304 22.562 21.931 1.00 97.12 92 GLY A O 1
ATOM 685 N N . TRP A 1 93 ? -13.265 20.857 20.906 1.00 97.94 93 TRP A N 1
ATOM 686 C CA . TRP A 1 93 ? -14.435 20.412 20.146 1.00 97.94 93 TRP A CA 1
ATOM 687 C C . TRP A 1 93 ? -15.324 19.456 20.944 1.00 97.94 93 TRP A C 1
ATOM 689 O O . TRP A 1 93 ? -14.835 18.568 21.642 1.00 97.94 93 TRP A O 1
ATOM 699 N N . ASP A 1 94 ? -16.638 19.567 20.766 1.00 97.88 94 ASP A N 1
ATOM 700 C CA . ASP A 1 94 ? -17.556 18.443 20.954 1.00 97.88 94 ASP A CA 1
ATOM 701 C C . ASP A 1 94 ? -17.657 17.606 19.663 1.00 97.88 94 ASP A C 1
ATOM 703 O O . ASP A 1 94 ? -17.022 17.915 18.651 1.00 97.88 94 ASP A O 1
ATOM 707 N N . LEU A 1 95 ? -18.415 16.505 19.702 1.00 98.25 95 LEU A N 1
ATOM 708 C CA . LEU A 1 95 ? -18.529 15.618 18.543 1.00 98.25 95 LEU A CA 1
ATOM 709 C C . LEU A 1 95 ? -19.230 16.304 17.357 1.00 98.25 95 LEU A C 1
ATOM 711 O O . LEU A 1 95 ? -18.805 16.119 16.221 1.00 98.25 95 LEU A O 1
ATOM 715 N N . GLU A 1 96 ? -20.265 17.111 17.607 1.00 98.00 96 GLU A N 1
ATOM 716 C CA . GLU A 1 96 ? -20.998 17.837 16.558 1.00 98.00 96 GLU A CA 1
ATOM 717 C C . GLU A 1 96 ? -20.072 18.808 15.809 1.00 98.00 96 GLU A C 1
ATOM 719 O O . GLU A 1 96 ? -20.012 18.820 14.576 1.00 98.00 96 GLU A O 1
ATOM 724 N N . THR A 1 97 ? -19.256 19.551 16.556 1.00 97.62 97 THR A N 1
ATOM 725 C CA . THR A 1 97 ? -18.227 20.427 15.996 1.00 97.62 97 THR A CA 1
ATOM 726 C C . THR A 1 97 ? -17.193 19.614 15.218 1.00 97.62 97 THR A C 1
ATOM 728 O O . THR A 1 97 ? -16.874 19.957 14.079 1.00 97.62 97 THR A O 1
ATOM 731 N N . ALA A 1 98 ? -16.684 18.514 15.780 1.00 98.19 98 ALA A N 1
ATOM 732 C CA . ALA A 1 98 ? -15.683 17.671 15.122 1.00 98.19 98 ALA A CA 1
ATOM 733 C C . ALA A 1 98 ? -16.190 17.075 13.791 1.00 98.19 98 ALA A C 1
ATOM 735 O O . ALA A 1 98 ? -15.420 16.953 12.837 1.00 98.19 98 ALA A O 1
ATOM 736 N N . LEU A 1 99 ? -17.485 16.755 13.703 1.00 98.31 99 LEU A N 1
ATOM 737 C CA . LEU A 1 99 ? -18.123 16.186 12.513 1.00 98.31 99 LEU A CA 1
ATOM 738 C C . LEU A 1 99 ? -18.690 17.229 11.541 1.00 98.31 99 LEU A C 1
ATOM 740 O O . LEU A 1 99 ? -19.171 16.858 10.470 1.00 98.31 99 LEU A O 1
ATOM 744 N N . THR A 1 100 ? -18.602 18.526 11.852 1.00 97.81 100 THR A N 1
ATOM 745 C CA . THR A 1 100 ? -18.974 19.582 10.898 1.00 97.81 100 THR A CA 1
ATOM 746 C C . THR A 1 100 ? -18.129 19.439 9.631 1.00 97.81 100 THR A C 1
ATOM 748 O O . THR A 1 100 ? -16.914 19.259 9.722 1.00 97.81 100 THR A O 1
ATOM 751 N N . ARG A 1 101 ? -18.770 19.494 8.453 1.00 97.69 101 ARG A N 1
ATOM 752 C CA . ARG A 1 101 ? -18.126 19.242 7.154 1.00 97.69 101 ARG A CA 1
ATOM 753 C C . ARG A 1 101 ? -17.971 20.504 6.312 1.00 97.69 101 ARG A C 1
ATOM 755 O O . ARG A 1 101 ? -18.884 21.324 6.231 1.00 97.69 101 ARG A O 1
ATOM 762 N N . LEU A 1 102 ? -16.870 20.570 5.569 1.00 96.44 102 LEU A N 1
ATOM 763 C CA . LEU A 1 102 ? -16.657 21.491 4.455 1.00 96.44 102 LEU A CA 1
ATOM 764 C C . LEU A 1 102 ? -16.242 20.679 3.231 1.00 96.44 102 LEU A C 1
ATOM 766 O O . LEU A 1 102 ? -15.303 19.892 3.310 1.00 96.44 102 LEU A O 1
ATOM 770 N N . GLU A 1 103 ? -16.947 20.859 2.111 1.00 94.69 103 GLU A N 1
ATOM 771 C CA . GLU A 1 103 ? -16.646 20.148 0.854 1.00 94.69 103 GLU A CA 1
ATOM 772 C C . GLU A 1 103 ? -16.573 18.614 1.057 1.00 94.69 103 GLU A C 1
ATOM 774 O O . GLU A 1 103 ? -15.729 17.922 0.500 1.00 94.69 103 GLU A O 1
ATOM 779 N N . GLY A 1 104 ? -17.450 18.080 1.919 1.00 94.75 104 GLY A N 1
ATOM 780 C CA . GLY A 1 104 ? -17.542 16.650 2.241 1.00 94.75 104 GLY A CA 1
ATOM 781 C C . GLY A 1 104 ? -16.580 16.148 3.327 1.00 94.75 104 GLY A C 1
ATOM 782 O O . GLY A 1 104 ? -16.802 15.064 3.867 1.00 94.75 104 GLY A O 1
ATOM 783 N N . THR A 1 105 ? -15.571 16.930 3.720 1.00 95.88 105 THR A N 1
ATOM 784 C CA . THR A 1 105 ? -14.564 16.514 4.715 1.00 95.88 105 THR A CA 1
ATOM 785 C C . THR A 1 105 ? -14.864 17.116 6.087 1.00 95.88 105 THR A C 1
ATOM 787 O O . THR A 1 105 ? -15.079 18.325 6.189 1.00 95.88 105 THR A O 1
ATOM 790 N N . SER A 1 106 ? -14.879 16.293 7.140 1.00 98.06 106 SER A N 1
ATOM 791 C CA . SER A 1 106 ? -15.108 16.758 8.514 1.00 98.06 106 SER A CA 1
ATOM 792 C C . SER A 1 106 ? -13.879 17.449 9.120 1.00 98.06 106 SER A C 1
ATOM 794 O O . SER A 1 106 ? -12.744 17.226 8.683 1.00 98.06 106 SER A O 1
ATOM 796 N N . GLN A 1 107 ? -14.071 18.248 10.173 1.00 98.00 107 GLN A N 1
ATOM 797 C CA . GLN A 1 107 ? -12.949 18.807 10.938 1.00 98.00 107 GLN A CA 1
ATOM 798 C C . GLN A 1 107 ? -12.072 17.721 11.575 1.00 98.00 107 GLN A C 1
ATOM 800 O O . GLN A 1 107 ? -10.849 17.871 11.600 1.00 98.00 107 GLN A O 1
ATOM 805 N N . LEU A 1 108 ? -12.684 16.626 12.034 1.00 98.44 108 LEU A N 1
ATOM 806 C CA . LEU A 1 108 ? -12.007 15.459 12.596 1.00 98.44 108 LEU A CA 1
ATOM 807 C C . LEU A 1 108 ? -11.061 14.805 11.580 1.00 98.44 108 LEU A C 1
ATOM 809 O O . LEU A 1 108 ? -9.901 14.539 11.891 1.00 98.44 108 LEU A O 1
ATOM 813 N N . ALA A 1 109 ? -11.520 14.589 10.346 1.00 97.75 109 ALA A N 1
ATOM 814 C CA . ALA A 1 109 ? -10.669 14.038 9.296 1.00 97.75 109 ALA A CA 1
ATOM 815 C C . ALA A 1 109 ? -9.503 14.980 8.964 1.00 97.75 109 ALA A C 1
ATOM 817 O O . ALA A 1 109 ? -8.364 14.539 8.815 1.00 97.75 109 ALA A O 1
ATOM 818 N N . ILE A 1 110 ? -9.750 16.292 8.917 1.00 98.00 110 ILE A N 1
ATOM 819 C CA . ILE A 1 110 ? -8.692 17.276 8.659 1.00 98.00 110 ILE A CA 1
ATOM 820 C C . ILE A 1 110 ? -7.652 17.279 9.789 1.00 98.00 110 ILE A C 1
ATOM 822 O O . ILE A 1 110 ? -6.452 17.288 9.505 1.00 98.00 110 ILE A O 1
ATOM 826 N N . SER A 1 111 ? -8.069 17.240 11.060 1.00 98.25 111 SER A N 1
ATOM 827 C CA . SER A 1 111 ? -7.132 17.230 12.191 1.00 98.25 111 SER A CA 1
ATOM 828 C C . SER A 1 111 ? -6.294 15.951 12.239 1.00 98.25 111 SER A C 1
ATOM 830 O O . SER A 1 111 ? -5.093 16.032 12.491 1.00 98.25 111 SER A O 1
ATOM 832 N N . ILE A 1 112 ? -6.878 14.782 11.954 1.00 97.69 112 ILE A N 1
ATOM 833 C CA . ILE A 1 112 ? -6.129 13.517 11.841 1.00 97.69 112 ILE A CA 1
ATOM 834 C C . ILE A 1 112 ? -5.139 13.572 10.668 1.00 97.69 112 ILE A C 1
ATOM 836 O O . ILE A 1 112 ? -3.985 13.164 10.822 1.00 97.69 112 ILE A O 1
ATOM 840 N N . GLY A 1 113 ? -5.539 14.139 9.525 1.00 96.38 113 GLY A N 1
ATOM 841 C CA . GLY A 1 113 ? -4.651 14.339 8.377 1.00 96.38 113 GLY A CA 1
ATOM 842 C C . GLY A 1 113 ? -3.438 15.213 8.713 1.00 96.38 113 GLY A C 1
ATOM 843 O O . GLY A 1 113 ? -2.306 14.849 8.398 1.00 96.38 113 GLY A O 1
ATOM 844 N N . LEU A 1 114 ? -3.641 16.326 9.429 1.00 97.19 114 LEU A N 1
ATOM 845 C CA . LEU A 1 114 ? -2.538 17.167 9.914 1.00 97.19 114 LEU A CA 1
ATOM 846 C C . LEU A 1 114 ? -1.593 16.413 10.858 1.00 97.19 114 LEU A C 1
ATOM 848 O O . LEU A 1 114 ? -0.380 16.595 10.781 1.00 97.19 114 LEU A O 1
ATOM 852 N N . MET A 1 115 ? -2.130 15.571 11.745 1.00 96.44 115 MET A N 1
ATOM 853 C CA . MET A 1 115 ? -1.307 14.792 12.675 1.00 96.44 115 MET A CA 1
ATOM 854 C C . MET A 1 115 ? -0.514 13.686 11.988 1.00 96.44 115 MET A C 1
ATOM 856 O O . MET A 1 115 ? 0.632 13.446 12.358 1.00 96.44 115 MET A O 1
ATOM 860 N N . THR A 1 116 ? -1.096 13.047 10.976 1.00 94.19 116 THR A N 1
ATOM 861 C CA . THR A 1 116 ? -0.412 12.030 10.164 1.00 94.19 116 THR A CA 1
ATOM 862 C C . THR A 1 116 ? 0.738 12.646 9.362 1.00 94.19 116 THR A C 1
ATOM 864 O O . THR A 1 116 ? 1.769 12.010 9.175 1.00 94.19 116 THR A O 1
ATOM 867 N N . ASN A 1 117 ? 0.606 13.918 8.976 1.00 94.38 117 ASN A N 1
ATOM 868 C CA . ASN A 1 117 ? 1.652 14.693 8.306 1.00 94.38 117 ASN A CA 1
ATOM 869 C C . ASN A 1 117 ? 2.646 15.367 9.270 1.00 94.38 117 ASN A C 1
ATOM 871 O O . ASN A 1 117 ? 3.466 16.174 8.830 1.00 94.38 117 ASN A O 1
ATOM 875 N N . ALA A 1 118 ? 2.578 15.116 10.580 1.00 95.56 118 ALA A N 1
ATOM 876 C CA . ALA A 1 118 ? 3.518 15.705 11.527 1.00 95.56 118 ALA A CA 1
ATOM 877 C C . ALA A 1 118 ? 4.919 15.086 11.387 1.00 95.56 118 ALA A C 1
ATOM 879 O O . ALA A 1 118 ? 5.072 13.886 11.170 1.00 95.56 118 ALA A O 1
ATOM 880 N N . PHE A 1 119 ? 5.955 15.909 11.542 1.00 93.69 119 PHE A N 1
ATOM 881 C CA . PHE A 1 119 ? 7.343 15.497 11.369 1.00 93.69 119 PHE A CA 1
ATOM 882 C C . PHE A 1 119 ? 8.077 15.430 12.711 1.00 93.69 119 PHE A C 1
ATOM 884 O O . PHE A 1 119 ? 8.128 16.412 13.451 1.00 93.69 119 PHE A O 1
ATOM 891 N N . GLY A 1 120 ? 8.707 14.287 12.981 1.00 93.69 120 GLY A N 1
ATOM 892 C CA . GLY A 1 120 ? 9.561 14.059 14.146 1.00 93.69 120 GLY A CA 1
ATOM 893 C C . GLY A 1 120 ? 8.850 13.373 15.315 1.00 93.69 120 GLY A C 1
ATOM 894 O O . GLY A 1 120 ? 7.802 13.821 15.787 1.00 93.69 120 GLY A O 1
ATOM 895 N N . ASP A 1 121 ? 9.477 12.316 15.834 1.00 93.31 121 ASP A N 1
ATOM 896 C CA . ASP A 1 121 ? 8.905 11.444 16.869 1.00 93.31 121 ASP A CA 1
ATOM 897 C C . ASP A 1 121 ? 8.399 12.189 18.116 1.00 93.31 121 ASP A C 1
ATOM 899 O O . ASP A 1 121 ? 7.291 11.889 18.564 1.00 93.31 121 ASP A O 1
ATOM 903 N N . PRO A 1 122 ? 9.107 13.197 18.675 1.00 95.75 122 PRO A N 1
ATOM 904 C CA . PRO A 1 122 ? 8.613 13.909 19.856 1.00 95.75 122 PRO A CA 1
ATOM 905 C C . PRO A 1 122 ? 7.309 14.679 19.605 1.00 95.75 122 PRO A C 1
ATOM 907 O O . PRO A 1 122 ? 6.482 14.809 20.508 1.00 95.75 122 PRO A O 1
ATOM 910 N N . ILE A 1 123 ? 7.117 15.198 18.388 1.00 96.25 123 ILE A N 1
ATOM 911 C CA . ILE A 1 123 ? 5.915 15.948 18.005 1.00 96.25 123 ILE A CA 1
ATOM 912 C C . ILE A 1 123 ? 4.746 14.986 17.817 1.00 96.25 123 ILE A C 1
ATOM 914 O O . ILE A 1 123 ? 3.674 15.219 18.376 1.00 96.25 123 ILE A O 1
ATOM 918 N N . VAL A 1 124 ? 4.966 13.883 17.097 1.00 95.12 124 VAL A N 1
ATOM 919 C CA . VAL A 1 124 ? 3.956 12.834 16.896 1.00 95.12 124 VAL A CA 1
ATOM 920 C C . VAL A 1 124 ? 3.528 12.236 18.237 1.00 95.12 124 VAL A C 1
ATOM 922 O O . VAL A 1 124 ? 2.332 12.112 18.501 1.00 95.12 124 VAL A O 1
ATOM 925 N N . ALA A 1 125 ? 4.485 11.933 19.121 1.00 94.44 125 ALA A N 1
ATOM 926 C CA . ALA A 1 125 ? 4.208 11.412 20.456 1.00 94.44 125 ALA A CA 1
ATOM 927 C C . ALA A 1 125 ? 3.344 12.377 21.282 1.00 94.44 125 ALA A C 1
ATOM 929 O O . ALA A 1 125 ? 2.373 11.938 21.895 1.00 94.44 125 ALA A O 1
ATOM 930 N N . LYS A 1 126 ? 3.647 13.684 21.246 1.00 95.56 126 LYS A N 1
ATOM 931 C CA . LYS A 1 126 ? 2.860 14.721 21.931 1.00 95.56 126 LYS A CA 1
ATOM 932 C C . LYS A 1 126 ? 1.442 14.846 21.373 1.00 95.56 126 LYS A C 1
ATOM 934 O O . LYS A 1 126 ? 0.482 14.878 22.137 1.00 95.56 126 LYS A O 1
ATOM 939 N N . LEU A 1 127 ? 1.304 14.941 20.048 1.00 96.88 127 LEU A N 1
ATOM 940 C CA . LEU A 1 127 ? -0.002 15.015 19.385 1.00 96.88 127 LEU A CA 1
ATOM 941 C C . LEU A 1 127 ? -0.869 13.824 19.788 1.00 96.88 127 LEU A C 1
ATOM 943 O O . LEU A 1 127 ? -2.029 13.989 20.159 1.00 96.88 127 LEU A O 1
ATOM 947 N N . ARG A 1 128 ? -0.275 12.630 19.783 1.00 95.19 128 ARG A N 1
ATOM 948 C CA . ARG A 1 128 ? -0.938 11.394 20.177 1.00 95.19 128 ARG A CA 1
ATOM 949 C C . ARG A 1 128 ? -1.348 11.406 21.645 1.00 95.19 128 ARG A C 1
ATOM 951 O O . ARG A 1 128 ? -2.524 11.197 21.914 1.00 95.19 128 ARG A O 1
ATOM 958 N N . SER A 1 129 ? -0.432 11.672 22.579 1.00 96.31 129 SER A N 1
ATOM 959 C CA . SER A 1 129 ? -0.741 11.647 24.016 1.00 96.31 129 SER A CA 1
ATOM 960 C C . SER A 1 129 ? -1.820 12.656 24.398 1.00 96.31 129 SER A C 1
ATOM 962 O O . SER A 1 129 ? -2.734 12.333 25.156 1.00 96.31 129 SER A O 1
ATOM 964 N N . ASP A 1 130 ? -1.741 13.865 23.847 1.00 97.81 130 ASP A N 1
ATOM 965 C CA . ASP A 1 130 ? -2.542 14.985 24.334 1.00 97.81 130 ASP A CA 1
ATOM 966 C C . ASP A 1 130 ? -3.930 15.069 23.674 1.00 97.81 130 ASP A C 1
ATOM 968 O O . ASP A 1 130 ? -4.820 15.724 24.219 1.00 97.81 130 ASP A O 1
ATOM 972 N N . THR A 1 131 ? -4.139 14.401 22.531 1.00 97.38 131 THR A N 1
ATOM 973 C CA . THR A 1 131 ? -5.463 14.271 21.881 1.00 97.38 131 THR A CA 1
ATOM 974 C C . THR A 1 131 ? -6.174 12.958 22.209 1.00 97.38 131 THR A C 1
ATOM 976 O O . THR A 1 131 ? -7.391 12.860 22.035 1.00 97.38 131 THR A O 1
ATOM 979 N N . GLN A 1 132 ? -5.453 11.950 22.722 1.00 97.06 132 GLN A N 1
ATOM 980 C CA . GLN A 1 132 ? -5.972 10.590 22.903 1.00 97.06 132 GLN A CA 1
ATOM 981 C C . GLN A 1 132 ? -7.282 10.547 23.692 1.00 97.06 132 GLN A C 1
ATOM 983 O O . GLN A 1 132 ? -8.218 9.857 23.294 1.00 97.06 132 GLN A O 1
ATOM 988 N N . VAL A 1 133 ? -7.372 11.282 24.803 1.00 98.19 133 VAL A N 1
ATOM 989 C CA . VAL A 1 133 ? -8.569 11.274 25.658 1.00 98.19 133 VAL A CA 1
ATOM 990 C C . VAL A 1 133 ? -9.797 11.765 24.895 1.00 98.19 133 VAL A C 1
ATOM 992 O O . VAL A 1 133 ? -10.865 11.167 25.012 1.00 98.19 133 VAL A O 1
ATOM 995 N N . GLN A 1 134 ? -9.661 12.835 24.112 1.00 98.38 134 GLN A N 1
ATOM 996 C CA . GLN A 1 134 ? -10.783 13.400 23.370 1.00 98.38 134 GLN A CA 1
ATOM 997 C C . GLN A 1 134 ? -11.202 12.495 22.210 1.00 98.38 134 GLN A C 1
ATOM 999 O O . GLN A 1 134 ? -12.386 12.251 21.997 1.00 98.38 134 GLN A O 1
ATOM 1004 N N . TYR A 1 135 ? -10.230 11.912 21.524 1.00 98.38 135 TYR A N 1
ATOM 1005 C CA . TYR A 1 135 ? -10.462 10.975 20.431 1.00 98.38 135 TYR A CA 1
ATOM 1006 C C . TYR A 1 135 ? -11.097 9.661 20.871 1.00 98.38 135 TYR A C 1
ATOM 1008 O O . TYR A 1 135 ? -11.993 9.165 20.193 1.00 98.38 135 TYR A O 1
ATOM 1016 N N . LEU A 1 136 ? -10.735 9.139 22.043 1.00 98.62 136 LEU A N 1
ATOM 1017 C CA . LEU A 1 136 ? -11.441 8.000 22.629 1.00 98.62 136 LEU A CA 1
ATOM 1018 C C . LEU A 1 136 ? -12.912 8.336 22.923 1.00 98.62 136 LEU A C 1
ATOM 1020 O O . LEU A 1 136 ? -13.774 7.503 22.657 1.00 98.62 136 LEU A O 1
ATOM 1024 N N . LYS A 1 137 ? -13.216 9.553 23.402 1.00 98.62 137 LYS A N 1
ATOM 1025 C CA . LYS A 1 137 ? -14.607 9.995 23.621 1.00 98.62 137 LYS A CA 1
ATOM 1026 C C . LYS A 1 137 ? -15.389 10.110 22.315 1.00 98.62 137 LYS A C 1
ATOM 1028 O O . LYS A 1 137 ? -16.535 9.672 22.271 1.00 98.62 137 LYS A O 1
ATOM 1033 N N . PHE A 1 138 ? -14.790 10.683 21.270 1.00 98.69 138 PHE A N 1
ATOM 1034 C CA . PHE A 1 138 ? -15.424 10.762 19.952 1.00 98.69 138 PHE A CA 1
ATOM 1035 C C . PHE A 1 138 ? -15.718 9.368 19.402 1.00 98.69 138 PHE A C 1
ATOM 1037 O O . PHE A 1 138 ? -16.857 9.099 19.035 1.00 98.69 138 PHE A O 1
ATOM 1044 N N . ALA A 1 139 ? -14.742 8.458 19.451 1.00 98.75 139 ALA A N 1
ATOM 1045 C CA . ALA A 1 139 ? -14.940 7.076 19.030 1.00 98.75 139 ALA A CA 1
ATOM 1046 C C . ALA A 1 139 ? -16.051 6.389 19.840 1.00 98.75 139 ALA A C 1
ATOM 1048 O O . ALA A 1 139 ? -16.918 5.746 19.260 1.00 98.75 139 ALA A O 1
ATOM 1049 N N . ASP A 1 140 ? -16.078 6.552 21.167 1.00 98.75 140 ASP A N 1
ATOM 1050 C CA . ASP A 1 140 ? -17.124 5.965 22.013 1.00 98.75 140 ASP A CA 1
ATOM 1051 C C . ASP A 1 140 ? -18.526 6.463 21.654 1.00 98.75 140 ASP A C 1
ATOM 1053 O O . ASP A 1 140 ? -19.459 5.661 21.610 1.00 98.75 140 ASP A O 1
ATOM 1057 N N . ALA A 1 141 ? -18.671 7.761 21.386 1.00 98.62 141 ALA A N 1
ATOM 1058 C CA . ALA A 1 141 ? -19.940 8.357 20.994 1.00 98.62 141 ALA A CA 1
ATOM 1059 C C . ALA A 1 141 ? -20.380 7.892 19.594 1.00 98.62 141 ALA A C 1
ATOM 1061 O O . ALA A 1 141 ? -21.518 7.463 19.435 1.00 98.62 141 ALA A O 1
ATOM 1062 N N . MET A 1 142 ? -19.469 7.873 18.615 1.00 98.62 142 MET A N 1
ATOM 1063 C CA . MET A 1 142 ? -19.752 7.394 17.253 1.00 98.62 142 MET A CA 1
ATOM 1064 C C . MET A 1 142 ? -20.053 5.889 17.198 1.00 98.62 142 MET A C 1
ATOM 1066 O O . MET A 1 142 ? -20.846 5.453 16.374 1.00 98.62 142 MET A O 1
ATOM 1070 N N . ILE A 1 143 ? -19.443 5.083 18.075 1.00 98.62 143 ILE A N 1
ATOM 1071 C CA . ILE A 1 143 ? -19.754 3.650 18.206 1.00 98.62 143 ILE A CA 1
ATOM 1072 C C . ILE A 1 143 ? -21.104 3.442 18.907 1.00 98.62 143 ILE A C 1
ATOM 1074 O O . ILE A 1 143 ? -21.809 2.482 18.608 1.00 98.62 143 ILE A O 1
ATOM 1078 N N . GLY A 1 144 ? -21.445 4.297 19.876 1.00 98.44 144 GLY A N 1
ATOM 1079 C CA . GLY A 1 144 ? -22.694 4.207 20.636 1.00 98.44 144 GLY A CA 1
ATOM 1080 C C . GLY A 1 144 ? -23.935 4.635 19.850 1.00 98.44 144 GLY A C 1
ATOM 1081 O O . GLY A 1 144 ? -25.015 4.109 20.107 1.00 98.44 144 GLY A O 1
ATOM 1082 N N . ASP A 1 145 ? -23.769 5.552 18.898 1.00 98.38 145 ASP A N 1
ATOM 1083 C CA . ASP A 1 145 ? -24.815 6.044 17.999 1.00 98.38 145 ASP A CA 1
ATOM 1084 C C . ASP A 1 145 ? -24.278 6.106 16.553 1.00 98.38 145 ASP A C 1
ATOM 1086 O O . ASP A 1 145 ? -23.890 7.176 16.071 1.00 98.38 145 ASP A O 1
ATOM 1090 N N . PRO A 1 146 ? -24.154 4.948 15.875 1.00 97.56 146 PRO A N 1
ATOM 1091 C CA . PRO A 1 146 ? -23.551 4.879 14.553 1.00 97.56 146 PRO A CA 1
ATOM 1092 C C . PRO A 1 146 ? -24.449 5.529 13.501 1.00 97.56 146 PRO A C 1
ATOM 1094 O O . PRO A 1 146 ? -25.592 5.123 13.294 1.00 97.56 146 PRO A O 1
ATOM 1097 N N . GLN A 1 147 ? -23.887 6.500 12.787 1.00 98.00 147 GLN A N 1
ATOM 1098 C CA . GLN A 1 147 ? -24.534 7.187 11.672 1.00 98.00 147 GLN A CA 1
ATOM 1099 C C . GLN A 1 147 ? -23.758 6.880 10.380 1.00 98.00 147 GLN A C 1
ATOM 1101 O O . GLN A 1 147 ? -22.552 7.154 10.344 1.00 98.00 147 GLN A O 1
ATOM 1106 N N . PRO A 1 148 ? -24.390 6.312 9.331 1.00 97.50 148 PRO A N 1
ATOM 1107 C CA . PRO A 1 148 ? -23.694 5.865 8.122 1.00 97.50 148 PRO A CA 1
ATOM 1108 C C . PRO A 1 148 ? -22.822 6.932 7.453 1.00 97.50 148 PRO A C 1
ATOM 1110 O O . PRO A 1 148 ? -21.720 6.637 6.997 1.00 97.50 148 PRO A O 1
ATOM 1113 N N . GLU A 1 149 ? -23.274 8.184 7.437 1.00 97.06 149 GLU A N 1
ATOM 1114 C CA . GLU A 1 149 ? -22.541 9.322 6.882 1.00 97.06 149 GLU A CA 1
ATOM 1115 C C . GLU A 1 149 ? -21.219 9.611 7.606 1.00 97.06 149 GLU A C 1
ATOM 1117 O O . GLU A 1 149 ? -20.350 10.272 7.044 1.00 97.06 149 GLU A O 1
ATOM 1122 N N . ASN A 1 150 ? -21.054 9.113 8.834 1.00 97.81 150 ASN A N 1
ATOM 1123 C CA . ASN A 1 150 ? -19.878 9.319 9.675 1.00 97.81 150 ASN A CA 1
ATOM 1124 C C . ASN A 1 150 ? -18.969 8.083 9.747 1.00 97.81 150 ASN A C 1
ATOM 1126 O O . ASN A 1 150 ? -17.945 8.132 10.431 1.00 97.81 150 ASN A O 1
ATOM 1130 N N . ASN A 1 151 ? -19.306 6.992 9.046 1.00 97.88 151 ASN A N 1
ATOM 1131 C CA . ASN A 1 151 ? -18.523 5.753 9.051 1.00 97.88 151 ASN A CA 1
ATOM 1132 C C . ASN A 1 151 ? -17.064 6.007 8.665 1.00 97.88 151 ASN A C 1
ATOM 1134 O O . ASN A 1 151 ? -16.160 5.638 9.412 1.00 97.88 151 ASN A O 1
ATOM 1138 N N . ARG A 1 152 ? -16.828 6.713 7.554 1.00 97.19 152 ARG A N 1
ATOM 1139 C CA . ARG A 1 152 ? -15.477 7.061 7.100 1.00 97.19 152 ARG A CA 1
ATOM 1140 C C . ARG A 1 152 ? -14.670 7.829 8.150 1.00 97.19 152 ARG A C 1
ATOM 1142 O O . ARG A 1 152 ? -13.497 7.528 8.354 1.00 97.19 152 ARG A O 1
ATOM 1149 N N . ASP A 1 153 ? -15.284 8.796 8.830 1.00 98.31 153 ASP A N 1
ATOM 1150 C CA . ASP A 1 153 ? -14.618 9.576 9.880 1.00 98.31 153 ASP A CA 1
ATOM 1151 C C . ASP A 1 153 ? -14.291 8.721 11.108 1.00 98.31 153 ASP A C 1
ATOM 1153 O O . ASP A 1 153 ? -13.207 8.859 11.678 1.00 98.31 153 ASP A O 1
ATOM 1157 N N . LEU A 1 154 ? -15.182 7.792 11.483 1.00 98.62 154 LEU A N 1
ATOM 1158 C CA . LEU A 1 154 ? -14.908 6.834 12.552 1.00 98.62 154 LEU A CA 1
ATOM 1159 C C . LEU A 1 154 ? -13.752 5.909 12.171 1.00 98.62 154 LEU A C 1
ATOM 1161 O O . LEU A 1 154 ? -12.836 5.744 12.968 1.00 98.62 154 LEU A O 1
ATOM 1165 N N . VAL A 1 155 ? -13.761 5.320 10.974 1.00 98.25 155 VAL A N 1
ATOM 1166 C CA . VAL A 1 155 ? -12.699 4.398 10.535 1.00 98.25 155 VAL A CA 1
ATOM 1167 C C . VAL A 1 155 ? -11.348 5.118 10.478 1.00 98.25 155 VAL A C 1
ATOM 1169 O O . VAL A 1 155 ? -10.346 4.583 10.950 1.00 98.25 155 VAL A O 1
ATOM 1172 N N . PHE A 1 156 ? -11.317 6.373 10.024 1.00 96.69 156 PHE A N 1
ATOM 1173 C CA . PHE A 1 156 ? -10.097 7.183 10.032 1.00 96.69 156 PHE A CA 1
ATOM 1174 C C . PHE A 1 156 ? -9.611 7.518 11.455 1.00 96.69 156 PHE A C 1
ATOM 1176 O O . PHE A 1 156 ? -8.415 7.468 11.749 1.00 96.69 156 PHE A O 1
ATOM 1183 N N . LEU A 1 157 ? -10.535 7.786 12.382 1.00 98.50 157 LEU A N 1
ATOM 1184 C CA . LEU A 1 157 ? -10.227 7.941 13.805 1.00 98.50 157 LEU A CA 1
ATOM 1185 C C . LEU A 1 157 ? -9.690 6.642 14.427 1.00 98.50 157 LEU A C 1
ATOM 1187 O O . LEU A 1 157 ? -8.730 6.676 15.200 1.00 98.50 157 LEU A O 1
ATOM 1191 N N . LEU A 1 158 ? -10.276 5.495 14.085 1.00 98.62 158 LEU A N 1
ATOM 1192 C CA . LEU A 1 158 ? -9.834 4.180 14.548 1.00 98.62 158 LEU A CA 1
ATOM 1193 C C . LEU A 1 158 ? -8.431 3.845 14.042 1.00 98.62 158 LEU A C 1
ATOM 1195 O O . LEU A 1 158 ? -7.634 3.341 14.828 1.00 98.62 158 LEU A O 1
ATOM 1199 N N . GLN A 1 159 ? -8.092 4.197 12.799 1.00 97.62 159 GLN A N 1
ATOM 1200 C CA . GLN A 1 159 ? -6.733 4.065 12.264 1.00 97.62 159 GLN A CA 1
ATOM 1201 C C . GLN A 1 159 ? -5.721 4.835 13.128 1.00 97.62 159 GLN A C 1
ATOM 1203 O O . GLN A 1 159 ? -4.688 4.291 13.526 1.00 97.62 159 GLN A O 1
ATOM 1208 N N . TRP A 1 160 ? -6.030 6.088 13.479 1.00 96.69 160 TRP A N 1
ATOM 1209 C CA . TRP A 1 160 ? -5.170 6.896 14.348 1.00 96.69 160 TRP A CA 1
ATOM 1210 C C . TRP A 1 160 ? -5.008 6.284 15.749 1.00 96.69 160 TRP A C 1
ATOM 1212 O O . TRP A 1 160 ? -3.902 6.243 16.295 1.00 96.69 160 TRP A O 1
ATOM 1222 N N . LEU A 1 161 ? -6.098 5.775 16.332 1.00 97.88 161 LEU A N 1
ATOM 1223 C CA . LEU A 1 161 ? -6.071 5.104 17.635 1.00 97.88 161 LEU A CA 1
ATOM 1224 C C . LEU A 1 161 ? -5.284 3.782 17.588 1.00 97.88 161 LEU A C 1
ATOM 1226 O O . LEU A 1 161 ? -4.517 3.505 18.514 1.00 97.88 161 LEU A O 1
ATOM 1230 N N . ALA A 1 162 ? -5.426 3.000 16.514 1.00 97.62 162 ALA A N 1
ATOM 1231 C CA . ALA A 1 162 ? -4.689 1.760 16.284 1.00 97.62 162 ALA A CA 1
ATOM 1232 C C . ALA A 1 162 ? -3.182 2.017 16.165 1.00 97.62 162 ALA A C 1
ATOM 1234 O O . ALA A 1 162 ? -2.392 1.345 16.828 1.00 97.62 162 ALA A O 1
ATOM 1235 N N . ALA A 1 163 ? -2.779 3.066 15.437 1.00 95.44 163 ALA A N 1
ATOM 1236 C CA . ALA A 1 163 ? -1.380 3.485 15.318 1.00 95.44 163 ALA A CA 1
ATOM 1237 C C . ALA A 1 163 ? -0.742 3.847 16.673 1.00 95.44 163 ALA A C 1
ATOM 1239 O O . ALA A 1 163 ? 0.483 3.815 16.823 1.00 95.44 163 ALA A O 1
ATOM 1240 N N . GLY A 1 164 ? -1.563 4.190 17.673 1.00 95.25 164 GLY A N 1
ATOM 1241 C CA . GLY A 1 164 ? -1.136 4.405 19.052 1.00 95.25 164 GLY A CA 1
ATOM 1242 C C . GLY A 1 164 ? -0.764 3.138 19.818 1.00 95.25 164 GLY A C 1
ATOM 1243 O O . GLY A 1 164 ? -0.055 3.243 20.818 1.00 95.25 164 GLY A O 1
ATOM 1244 N N . ASN A 1 165 ? -1.199 1.967 19.346 1.00 95.31 165 ASN A N 1
ATOM 1245 C CA . ASN A 1 165 ? -0.887 0.649 19.898 1.00 95.31 165 ASN A CA 1
ATOM 1246 C C . ASN A 1 165 ? -1.203 0.506 21.404 1.00 95.31 165 ASN A C 1
ATOM 1248 O O . ASN A 1 165 ? -0.518 -0.198 22.149 1.00 95.31 165 ASN A O 1
ATOM 1252 N N . THR A 1 166 ? -2.242 1.209 21.871 1.00 97.00 166 THR A N 1
ATOM 1253 C CA . THR A 1 166 ? -2.715 1.148 23.259 1.00 97.00 166 THR A CA 1
ATOM 1254 C C . THR A 1 166 ? -3.885 0.179 23.397 1.00 97.00 166 THR A C 1
ATOM 1256 O O . THR A 1 166 ? -4.686 0.017 22.477 1.00 97.00 166 THR A O 1
ATOM 1259 N N . GLU A 1 167 ? -4.038 -0.419 24.581 1.00 98.00 167 GLU A N 1
ATOM 1260 C CA . GLU A 1 167 ? -5.189 -1.274 24.910 1.00 98.00 167 GLU A CA 1
ATOM 1261 C C . GLU A 1 167 ? -6.524 -0.543 24.689 1.00 98.00 167 GLU A C 1
ATOM 1263 O O . GLU A 1 167 ? -7.431 -1.077 24.054 1.00 98.00 167 GLU A O 1
ATOM 1268 N N . SER A 1 168 ? -6.613 0.719 25.118 1.00 98.12 168 SER A N 1
ATOM 1269 C CA . SER A 1 168 ? -7.813 1.543 24.948 1.00 98.12 168 SER A CA 1
ATOM 1270 C C . SER A 1 168 ? -8.190 1.782 23.484 1.00 98.12 168 SER A C 1
ATOM 1272 O O . SER A 1 168 ? -9.381 1.812 23.177 1.00 98.12 168 SER A O 1
ATOM 1274 N N . GLY A 1 169 ? -7.204 1.952 22.595 1.00 98.25 169 GLY A N 1
ATOM 1275 C CA . GLY A 1 169 ? -7.423 2.099 21.157 1.00 98.25 169 GLY A CA 1
ATOM 1276 C C . GLY A 1 169 ? -7.888 0.786 20.533 1.00 98.25 169 GLY A C 1
ATOM 1277 O O . GLY A 1 169 ? -8.912 0.765 19.851 1.00 98.25 169 GLY A O 1
ATOM 1278 N N . ALA A 1 170 ? -7.207 -0.318 20.861 1.00 98.62 170 ALA A N 1
ATOM 1279 C CA . ALA A 1 170 ? -7.594 -1.663 20.436 1.00 98.62 170 ALA A CA 1
ATOM 1280 C C . ALA A 1 170 ? -9.033 -2.019 20.852 1.00 98.62 170 ALA A C 1
ATOM 1282 O O . ALA A 1 170 ? -9.781 -2.568 20.048 1.00 98.62 170 ALA A O 1
ATOM 1283 N N . ASP A 1 171 ? -9.472 -1.626 22.053 1.00 98.69 171 ASP A N 1
ATOM 1284 C CA . ASP A 1 171 ? -10.854 -1.842 22.505 1.00 98.69 171 ASP A CA 1
ATOM 1285 C C . ASP A 1 171 ? -11.893 -1.188 21.586 1.00 98.69 171 ASP A C 1
ATOM 1287 O O . ASP A 1 171 ? -12.962 -1.756 21.360 1.00 98.69 171 ASP A O 1
ATOM 1291 N N . ARG A 1 172 ? -11.614 0.017 21.067 1.00 98.69 172 ARG A N 1
ATOM 1292 C CA . ARG A 1 172 ? -12.551 0.729 20.181 1.00 98.69 172 ARG A CA 1
ATOM 1293 C C . ARG A 1 172 ? -12.563 0.110 18.792 1.00 98.69 172 ARG A C 1
ATOM 1295 O O . ARG A 1 172 ? -13.647 -0.044 18.240 1.00 98.69 172 ARG A O 1
ATOM 1302 N N . VAL A 1 173 ? -11.403 -0.311 18.282 1.00 98.81 173 VAL A N 1
ATOM 1303 C CA . VAL A 1 173 ? -11.312 -1.073 17.027 1.00 98.81 173 VAL A CA 1
ATOM 1304 C C . VAL A 1 173 ? -12.138 -2.354 17.128 1.00 98.81 173 VAL A C 1
ATOM 1306 O O . VAL A 1 173 ? -13.032 -2.561 16.312 1.00 98.81 173 VAL A O 1
ATOM 1309 N N . ILE A 1 174 ? -11.934 -3.158 18.179 1.00 98.75 174 ILE A N 1
ATOM 1310 C CA . ILE A 1 174 ? -12.689 -4.400 18.409 1.00 98.75 174 ILE A CA 1
ATOM 1311 C C . ILE A 1 174 ? -14.194 -4.117 18.500 1.00 98.75 174 ILE A C 1
ATOM 1313 O O . ILE A 1 174 ? -14.991 -4.807 17.867 1.00 98.75 174 ILE A O 1
ATOM 1317 N N . ARG A 1 175 ? -14.608 -3.108 19.279 1.00 98.62 175 ARG A N 1
ATOM 1318 C CA . ARG A 1 175 ? -16.031 -2.765 19.446 1.00 98.62 175 ARG A CA 1
ATOM 1319 C C . ARG A 1 175 ? -16.682 -2.321 18.138 1.00 98.62 175 ARG A C 1
ATOM 1321 O O . ARG A 1 175 ? -17.772 -2.797 17.836 1.00 98.62 175 ARG A O 1
ATOM 1328 N N . ALA A 1 176 ? -16.035 -1.438 17.379 1.00 98.62 176 ALA A N 1
ATOM 1329 C CA . ALA A 1 176 ? -16.552 -0.957 16.101 1.00 98.62 176 ALA A CA 1
ATOM 1330 C C . ALA A 1 176 ? -16.632 -2.081 15.058 1.00 98.62 176 ALA A C 1
ATOM 1332 O O . ALA A 1 176 ? -17.660 -2.229 14.397 1.00 98.62 176 ALA A O 1
ATOM 1333 N N . ALA A 1 177 ? -15.593 -2.920 14.981 1.00 98.56 177 ALA A N 1
ATOM 1334 C CA . ALA A 1 177 ? -15.543 -4.071 14.087 1.00 98.56 177 ALA A CA 1
ATOM 1335 C C . ALA A 1 177 ? -16.658 -5.086 14.398 1.00 98.56 177 ALA A C 1
ATOM 1337 O O . ALA A 1 177 ? -17.385 -5.502 13.499 1.00 98.56 177 ALA A O 1
ATOM 1338 N N . LYS A 1 178 ? -16.865 -5.427 15.681 1.00 98.31 178 LYS A N 1
ATOM 1339 C CA . LYS A 1 178 ? -17.967 -6.309 16.116 1.00 98.31 178 LYS A CA 1
ATOM 1340 C C . LYS A 1 178 ? -19.349 -5.737 15.835 1.00 98.31 178 LYS A C 1
ATOM 1342 O O . LYS A 1 178 ? -20.281 -6.494 15.590 1.00 98.31 178 LYS A O 1
ATOM 1347 N N . ALA A 1 179 ? -19.487 -4.417 15.907 1.00 98.06 179 ALA A N 1
ATOM 1348 C CA . ALA A 1 179 ? -20.735 -3.734 15.603 1.00 98.06 179 ALA A CA 1
ATOM 1349 C C . ALA A 1 179 ? -21.012 -3.634 14.089 1.00 98.06 179 ALA A C 1
ATOM 1351 O O . ALA A 1 179 ? -22.101 -3.208 13.716 1.00 98.06 179 ALA A O 1
ATOM 1352 N N . GLY A 1 180 ? -20.063 -4.018 13.224 1.00 98.00 180 GLY A N 1
ATOM 1353 C CA . GLY A 1 180 ? -20.212 -3.921 11.769 1.00 98.00 180 GLY A CA 1
ATOM 1354 C C . GLY A 1 180 ? -20.321 -2.477 11.272 1.00 98.00 180 GLY A C 1
ATOM 1355 O O . GLY A 1 180 ? -20.992 -2.205 10.278 1.00 98.00 180 GLY A O 1
ATOM 1356 N N . ILE A 1 181 ? -19.721 -1.519 11.986 1.00 98.31 181 ILE A N 1
ATOM 1357 C CA . ILE A 1 181 ? -19.816 -0.108 11.604 1.00 98.31 181 ILE A CA 1
ATOM 1358 C C . ILE A 1 181 ? -18.891 0.142 10.416 1.00 98.31 181 ILE A C 1
ATOM 1360 O O . ILE A 1 181 ? -17.689 -0.102 10.493 1.00 98.31 181 ILE A O 1
ATOM 1364 N N . GLY A 1 182 ? -19.456 0.631 9.312 1.00 97.25 182 GLY A N 1
ATOM 1365 C CA . GLY A 1 182 ? -18.696 0.878 8.090 1.00 97.25 182 GLY A CA 1
ATOM 1366 C C . GLY A 1 182 ? -18.068 -0.388 7.514 1.00 97.25 182 GLY A C 1
ATOM 1367 O O . GLY A 1 182 ? -16.940 -0.322 7.054 1.00 97.25 182 GLY A O 1
ATOM 1368 N N . THR A 1 183 ? -18.747 -1.537 7.569 1.00 97.31 183 THR A N 1
ATOM 1369 C CA . THR A 1 183 ? -18.234 -2.836 7.087 1.00 97.31 183 THR A CA 1
ATOM 1370 C C . THR A 1 183 ? -17.569 -2.794 5.707 1.00 97.31 183 THR A C 1
ATOM 1372 O O . THR A 1 183 ? -16.593 -3.510 5.493 1.00 97.31 183 THR A O 1
ATOM 1375 N N . ASP A 1 184 ? -18.055 -1.944 4.803 1.00 95.56 184 ASP A N 1
ATOM 1376 C CA . ASP A 1 184 ? -17.547 -1.815 3.432 1.00 95.56 184 ASP A CA 1
ATOM 1377 C C . ASP A 1 184 ? -16.590 -0.621 3.246 1.00 95.56 184 ASP A C 1
ATOM 1379 O O . ASP A 1 184 ? -16.198 -0.303 2.126 1.00 95.56 184 ASP A O 1
ATOM 1383 N N . GLU A 1 185 ? -16.202 0.066 4.327 1.00 97.12 185 GLU A N 1
ATOM 1384 C CA . GLU A 1 185 ? -15.248 1.174 4.252 1.00 97.12 185 GLU A CA 1
ATOM 1385 C C . GLU A 1 185 ? -13.854 0.650 3.864 1.00 97.12 185 GLU A C 1
ATOM 1387 O O . GLU A 1 185 ? -13.269 -0.156 4.596 1.00 97.12 185 GLU A O 1
ATOM 1392 N N . PRO A 1 186 ? -13.257 1.141 2.761 1.00 95.00 186 PRO A N 1
ATOM 1393 C CA . PRO A 1 186 ? -12.010 0.598 2.218 1.00 95.00 186 PRO A CA 1
ATOM 1394 C C . PRO A 1 186 ? -10.781 0.862 3.098 1.00 95.00 186 PRO A C 1
ATOM 1396 O O . PRO A 1 186 ? -9.712 0.321 2.841 1.00 95.00 186 PRO A O 1
ATOM 1399 N N . LEU A 1 187 ? -10.913 1.696 4.135 1.00 95.19 187 LEU A N 1
ATOM 1400 C CA . LEU A 1 187 ? -9.836 2.003 5.077 1.00 95.19 187 LEU A CA 1
ATOM 1401 C C . LEU A 1 187 ? -9.672 0.944 6.179 1.00 95.19 187 LEU A C 1
ATOM 1403 O O . LEU A 1 187 ? -8.686 1.000 6.909 1.00 95.19 187 LEU A O 1
ATOM 1407 N N . TRP A 1 188 ? -10.600 -0.009 6.322 1.00 97.88 188 TRP A N 1
ATOM 1408 C CA . TRP A 1 188 ? -10.519 -1.024 7.378 1.00 97.88 188 TRP A CA 1
ATOM 1409 C C . TRP A 1 188 ? -9.224 -1.845 7.377 1.00 97.88 188 TRP A C 1
ATOM 1411 O O . TRP A 1 188 ? -8.647 -1.961 8.456 1.00 97.88 188 TRP A O 1
ATOM 1421 N N . PRO A 1 189 ? -8.711 -2.356 6.240 1.00 97.19 189 PRO A N 1
ATOM 1422 C CA . PRO A 1 189 ? -7.407 -3.020 6.210 1.00 97.19 189 PRO A CA 1
ATOM 1423 C C . PRO A 1 189 ? -6.285 -2.184 6.837 1.00 97.19 189 PRO A C 1
ATOM 1425 O O . PRO A 1 189 ? -5.552 -2.662 7.698 1.00 97.19 189 PRO A O 1
ATOM 1428 N N . ILE A 1 190 ? -6.264 -0.882 6.545 1.00 96.12 190 ILE A N 1
ATOM 1429 C CA . ILE A 1 190 ? -5.264 0.060 7.065 1.00 96.12 190 ILE A CA 1
ATOM 1430 C C . ILE A 1 190 ? -5.419 0.288 8.581 1.00 96.12 190 ILE A C 1
ATOM 1432 O O . ILE A 1 190 ? -4.440 0.548 9.282 1.00 96.12 190 ILE A O 1
ATOM 1436 N N . VAL A 1 191 ? -6.633 0.168 9.137 1.00 98.31 191 VAL A N 1
ATOM 1437 C CA . VAL A 1 191 ? -6.838 0.198 10.602 1.00 98.31 191 VAL A CA 1
ATOM 1438 C C . VAL A 1 191 ? -6.097 -0.955 11.280 1.00 98.31 191 VAL A C 1
ATOM 1440 O O . VAL A 1 191 ? -5.670 -0.800 12.426 1.00 98.31 191 VAL A O 1
ATOM 1443 N N . PHE A 1 192 ? -5.930 -2.090 10.593 1.00 98.38 192 PHE A N 1
ATOM 1444 C CA . PHE A 1 192 ? -5.266 -3.260 11.153 1.00 98.38 192 PHE A CA 1
ATOM 1445 C C . PHE A 1 192 ? -3.741 -3.288 10.950 1.00 98.38 192 PHE A C 1
ATOM 1447 O O . PHE A 1 192 ? -3.072 -3.984 11.714 1.00 98.38 192 PHE A O 1
ATOM 1454 N N . ASP A 1 193 ? -3.176 -2.485 10.037 1.00 96.50 193 ASP A N 1
ATOM 1455 C CA . ASP A 1 193 ? -1.720 -2.392 9.792 1.00 96.50 193 ASP A CA 1
ATOM 1456 C C . ASP A 1 193 ? -0.864 -2.230 11.070 1.00 96.50 193 ASP A C 1
ATOM 1458 O O . ASP A 1 193 ? 0.176 -2.887 11.191 1.00 96.50 193 ASP A O 1
ATOM 1462 N N . PRO A 1 194 ? -1.248 -1.402 12.070 1.00 97.06 194 PRO A N 1
ATOM 1463 C CA . PRO A 1 194 ? -0.456 -1.243 13.292 1.00 97.06 194 PRO A CA 1
ATOM 1464 C C . PRO A 1 194 ? -0.386 -2.495 14.178 1.00 97.06 194 PRO A C 1
ATOM 1466 O O . PRO A 1 194 ? 0.462 -2.560 15.070 1.00 97.06 194 PRO A O 1
ATOM 1469 N N . TYR A 1 195 ? -1.261 -3.483 13.968 1.00 97.75 195 TYR A N 1
ATOM 1470 C CA . TYR A 1 195 ? -1.282 -4.749 14.703 1.00 97.75 195 TYR A CA 1
ATOM 1471 C C . TYR A 1 195 ? -0.329 -5.778 14.076 1.00 97.75 195 TYR A C 1
ATOM 1473 O O . TYR A 1 195 ? -0.712 -6.896 13.743 1.00 97.75 195 TYR A O 1
ATOM 1481 N N . SER A 1 196 ? 0.935 -5.383 13.924 1.00 95.56 196 SER A N 1
ATOM 1482 C CA . SER A 1 196 ? 2.012 -6.203 13.364 1.00 95.56 196 SER A CA 1
ATOM 1483 C C . SER A 1 196 ? 2.696 -7.088 14.420 1.00 95.56 196 SER A C 1
ATOM 1485 O O . SER A 1 196 ? 2.274 -7.148 15.578 1.00 95.56 196 SER A O 1
ATOM 1487 N N . THR A 1 197 ? 3.786 -7.767 14.042 1.00 95.56 197 THR A N 1
ATOM 1488 C CA . THR A 1 197 ? 4.567 -8.666 14.917 1.00 95.56 197 THR A CA 1
ATOM 1489 C C . THR A 1 197 ? 5.043 -8.011 16.214 1.00 95.56 197 THR A C 1
ATOM 1491 O O . THR A 1 197 ? 5.166 -8.689 17.233 1.00 95.56 197 THR A O 1
ATOM 1494 N N . ASP A 1 198 ? 5.279 -6.699 16.186 1.00 94.69 198 ASP A N 1
ATOM 1495 C CA . ASP A 1 198 ? 5.780 -5.928 17.327 1.00 94.69 198 ASP A CA 1
ATOM 1496 C C . ASP A 1 198 ? 4.649 -5.353 18.195 1.00 94.69 198 ASP A C 1
ATOM 1498 O O . ASP A 1 198 ? 4.897 -4.735 19.236 1.00 94.69 198 ASP A O 1
ATOM 1502 N N . SER A 1 199 ? 3.388 -5.531 17.789 1.00 96.19 199 SER A N 1
ATOM 1503 C CA . SER A 1 199 ? 2.249 -5.021 18.539 1.00 96.19 199 SER A CA 1
ATOM 1504 C C . SER A 1 199 ? 1.878 -5.946 19.703 1.00 96.19 199 SER A C 1
ATOM 1506 O O . SER A 1 199 ? 1.490 -7.096 19.487 1.00 96.19 199 SER A O 1
ATOM 1508 N N . PRO A 1 200 ? 1.859 -5.441 20.954 1.00 96.12 200 PRO A N 1
ATOM 1509 C CA . PRO A 1 200 ? 1.358 -6.204 22.090 1.00 96.12 200 PRO A CA 1
ATOM 1510 C C . PRO A 1 200 ? -0.159 -6.444 22.020 1.00 96.12 200 PRO A C 1
ATOM 1512 O O . PRO A 1 200 ? -0.676 -7.258 22.781 1.00 96.12 200 PRO A O 1
ATOM 1515 N N . GLN A 1 201 ? -0.882 -5.736 21.142 1.00 98.06 201 GLN A N 1
ATOM 1516 C CA . GLN A 1 201 ? -2.338 -5.833 21.016 1.00 98.06 201 GLN A CA 1
ATOM 1517 C C . GLN A 1 201 ? -2.789 -6.758 19.880 1.00 98.06 201 GLN A C 1
ATOM 1519 O O . GLN A 1 201 ? -3.953 -7.151 19.873 1.00 98.06 201 GLN A O 1
ATOM 1524 N N . ALA A 1 202 ? -1.902 -7.141 18.955 1.00 97.81 202 ALA A N 1
ATOM 1525 C CA . ALA A 1 202 ? -2.283 -7.862 17.741 1.00 97.81 202 ALA A CA 1
ATOM 1526 C C . ALA A 1 202 ? -3.058 -9.158 18.017 1.00 97.81 202 ALA A C 1
ATOM 1528 O O . ALA A 1 202 ? -4.179 -9.328 17.541 1.00 97.81 202 ALA A O 1
ATOM 1529 N N . ARG A 1 203 ? -2.522 -10.029 18.884 1.00 97.44 203 ARG A N 1
ATOM 1530 C CA . ARG A 1 203 ? -3.194 -11.283 19.276 1.00 97.44 203 ARG A CA 1
ATOM 1531 C C . ARG A 1 203 ? -4.569 -11.034 19.890 1.00 97.44 203 ARG A C 1
ATOM 1533 O O . ARG A 1 203 ? -5.535 -11.678 19.513 1.00 97.44 203 ARG A O 1
ATOM 1540 N N . ARG A 1 204 ? -4.666 -10.054 20.793 1.00 97.88 204 ARG A N 1
ATOM 1541 C CA . ARG A 1 204 ? -5.918 -9.702 21.477 1.00 97.88 204 ARG A CA 1
ATOM 1542 C C . ARG A 1 204 ? -6.992 -9.244 20.491 1.00 97.88 204 ARG A C 1
ATOM 1544 O O . ARG A 1 204 ? -8.152 -9.602 20.664 1.00 97.88 204 ARG A O 1
ATOM 1551 N N . VAL A 1 205 ? -6.614 -8.455 19.485 1.00 98.50 205 VAL A N 1
ATOM 1552 C CA . VAL A 1 205 ? -7.532 -7.997 18.434 1.00 98.50 205 VAL A CA 1
ATOM 1553 C C . VAL A 1 205 ? -8.013 -9.174 17.588 1.00 98.50 205 VAL A C 1
ATOM 1555 O O . VAL A 1 205 ? -9.223 -9.320 17.420 1.00 98.50 205 VAL A O 1
ATOM 1558 N N . LEU A 1 206 ? -7.104 -10.038 17.123 1.00 98.31 206 LEU A N 1
ATOM 1559 C CA . LEU A 1 206 ? -7.472 -11.213 16.326 1.00 98.31 206 LEU A CA 1
ATOM 1560 C C . LEU A 1 206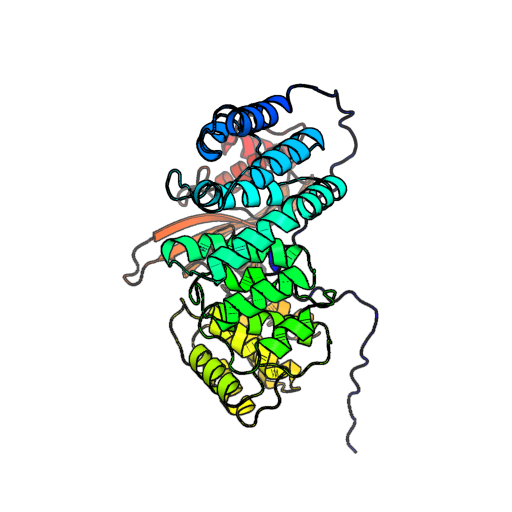 ? -8.352 -12.194 17.107 1.00 98.31 206 LEU A C 1
ATOM 1562 O O . LEU A 1 206 ? -9.412 -12.567 16.615 1.00 98.31 206 LEU A O 1
ATOM 1566 N N . ASP A 1 207 ? -7.977 -12.544 18.340 1.00 98.00 207 ASP A N 1
ATOM 1567 C CA . ASP A 1 207 ? -8.752 -13.453 19.194 1.00 98.00 207 ASP A CA 1
ATOM 1568 C C . ASP A 1 207 ? -10.164 -12.909 19.446 1.00 98.00 207 ASP A C 1
ATOM 1570 O O . ASP A 1 207 ? -11.150 -13.647 19.426 1.00 98.00 207 ASP A O 1
ATOM 1574 N N . ALA A 1 208 ? -10.287 -11.595 19.661 1.00 98.31 208 ALA A N 1
ATOM 1575 C CA . ALA A 1 208 ? -11.579 -10.972 19.902 1.00 98.31 208 ALA A CA 1
ATOM 1576 C C . ALA A 1 208 ? -12.485 -10.979 18.664 1.00 98.31 208 ALA A C 1
ATOM 1578 O O . ALA A 1 208 ? -13.704 -10.949 18.842 1.00 98.31 208 ALA A O 1
ATOM 1579 N N . LEU A 1 209 ? -11.921 -10.985 17.454 1.00 98.19 209 LEU A N 1
ATOM 1580 C CA . LEU A 1 209 ? -12.639 -10.885 16.179 1.00 98.19 209 LEU A CA 1
ATOM 1581 C C . LEU A 1 209 ? -12.672 -12.208 15.394 1.00 98.19 209 LEU A C 1
ATOM 1583 O O . LEU A 1 209 ? -13.114 -12.220 14.250 1.00 98.19 209 LEU A O 1
ATOM 1587 N N . ALA A 1 210 ? -12.222 -13.314 15.992 1.00 97.19 210 ALA A N 1
ATOM 1588 C CA . ALA A 1 210 ? -12.185 -14.617 15.335 1.00 97.19 210 ALA A CA 1
ATOM 1589 C C . ALA A 1 210 ? -13.552 -15.318 15.264 1.00 97.19 210 ALA A C 1
ATOM 1591 O O . ALA A 1 210 ? -13.768 -16.127 14.366 1.00 97.19 210 ALA A O 1
ATOM 1592 N N . ASP A 1 211 ? -14.472 -15.020 16.189 1.00 95.44 211 ASP A N 1
ATOM 1593 C CA . ASP A 1 211 ? -15.791 -15.660 16.241 1.00 95.44 211 ASP A CA 1
ATOM 1594 C C . ASP A 1 211 ? -16.903 -14.699 16.735 1.00 95.44 211 ASP A C 1
ATOM 1596 O O . ASP A 1 211 ? -16.909 -14.311 17.912 1.00 95.44 211 ASP A O 1
ATOM 1600 N N . PRO A 1 212 ? -17.851 -14.296 15.864 1.00 96.25 212 PRO A N 1
ATOM 1601 C CA . PRO A 1 212 ? -17.816 -14.484 14.413 1.00 96.25 212 PRO A CA 1
ATOM 1602 C C . PRO A 1 212 ? -16.779 -13.556 13.761 1.00 96.25 212 PRO A C 1
ATOM 1604 O O . PRO A 1 212 ? -16.547 -12.446 14.245 1.00 96.25 212 PRO A O 1
ATOM 1607 N N . ILE A 1 213 ? -16.222 -13.978 12.623 1.00 97.81 213 ILE A N 1
ATOM 1608 C CA . ILE A 1 213 ? -15.400 -13.109 11.769 1.00 97.81 213 ILE A CA 1
ATOM 1609 C C . ILE A 1 213 ? -16.304 -12.015 11.176 1.00 97.81 213 ILE A C 1
ATOM 1611 O O . ILE A 1 213 ? -17.294 -12.346 10.513 1.00 97.81 213 ILE A O 1
ATOM 1615 N N . PRO A 1 214 ? -16.004 -10.720 11.389 1.00 97.25 214 PRO A N 1
ATOM 1616 C CA . PRO A 1 214 ? -16.741 -9.638 10.751 1.00 97.25 214 PRO A CA 1
ATOM 1617 C C . PRO A 1 214 ? -16.700 -9.737 9.214 1.00 97.25 214 PRO A C 1
ATOM 1619 O O . PRO A 1 214 ? -15.662 -10.088 8.655 1.00 97.25 214 PRO A O 1
ATOM 1622 N N . PRO A 1 215 ? -17.795 -9.411 8.506 1.00 95.31 215 PRO A N 1
ATOM 1623 C CA . PRO A 1 215 ? -17.827 -9.448 7.044 1.00 95.31 215 PRO A CA 1
ATOM 1624 C C . PRO A 1 215 ? -17.082 -8.258 6.405 1.00 95.31 215 PRO A C 1
ATOM 1626 O O . PRO A 1 215 ? -16.541 -7.391 7.095 1.00 95.31 215 PRO A O 1
ATOM 1629 N N . GLY A 1 216 ? -17.088 -8.205 5.069 1.00 95.44 216 GLY A N 1
ATOM 1630 C CA . GLY A 1 216 ? -16.635 -7.055 4.276 1.00 95.44 216 GLY A CA 1
ATOM 1631 C C . GLY A 1 216 ? -15.149 -6.725 4.428 1.00 95.44 216 GLY A C 1
ATOM 1632 O O . GLY A 1 216 ? -14.315 -7.613 4.623 1.00 95.44 216 GLY A O 1
ATOM 1633 N N . MET A 1 217 ? -14.830 -5.432 4.358 1.00 97.00 217 MET A N 1
ATOM 1634 C CA . MET A 1 217 ? -13.461 -4.913 4.461 1.00 97.00 217 MET A CA 1
ATOM 1635 C C . MET A 1 217 ? -12.861 -5.108 5.858 1.00 97.00 217 MET A C 1
ATOM 1637 O O . MET A 1 217 ? -11.642 -5.188 5.995 1.00 97.00 217 MET A O 1
ATOM 1641 N N . ILE A 1 218 ? -13.698 -5.249 6.894 1.00 98.38 218 ILE A N 1
ATOM 1642 C CA . ILE A 1 218 ? -13.240 -5.608 8.245 1.00 98.38 218 ILE A CA 1
ATOM 1643 C C . ILE A 1 218 ? -12.646 -7.019 8.233 1.00 98.38 218 ILE A C 1
ATOM 1645 O O . ILE A 1 218 ? -11.529 -7.222 8.704 1.00 98.38 218 ILE A O 1
ATOM 1649 N N . GLY A 1 219 ? -13.380 -7.988 7.675 1.00 98.12 219 GLY A N 1
ATOM 1650 C CA . GLY A 1 219 ? -12.917 -9.370 7.550 1.00 98.12 219 GLY A CA 1
ATOM 1651 C C . GLY A 1 219 ? -11.634 -9.482 6.732 1.00 98.12 219 GLY A C 1
ATOM 1652 O O . GLY A 1 219 ? -10.717 -10.195 7.136 1.00 98.12 219 GLY A O 1
ATOM 1653 N N . LEU A 1 220 ? -11.540 -8.735 5.628 1.00 97.75 220 LEU A N 1
ATOM 1654 C CA . LEU A 1 220 ? -10.323 -8.671 4.817 1.00 97.75 220 LEU A CA 1
ATOM 1655 C C . LEU A 1 220 ? -9.130 -8.114 5.611 1.00 97.75 220 LEU A C 1
ATOM 1657 O O . LEU A 1 220 ? -8.063 -8.716 5.610 1.00 97.75 220 LEU A O 1
ATOM 1661 N N . GLY A 1 221 ? -9.315 -7.024 6.359 1.00 98.00 221 GLY A N 1
ATOM 1662 C CA . GLY A 1 221 ? -8.246 -6.469 7.192 1.00 98.00 221 GLY A CA 1
ATOM 1663 C C . GLY A 1 221 ? -7.769 -7.421 8.297 1.00 98.00 221 GLY A C 1
ATOM 1664 O O . GLY A 1 221 ? -6.574 -7.511 8.577 1.00 98.00 221 GLY A O 1
ATOM 1665 N N . ILE A 1 222 ? -8.685 -8.194 8.891 1.00 98.38 222 ILE A N 1
ATOM 1666 C CA . ILE A 1 222 ? -8.343 -9.253 9.858 1.00 98.38 222 ILE A CA 1
ATOM 1667 C C . ILE A 1 222 ? -7.538 -10.369 9.182 1.00 98.38 222 ILE A C 1
ATOM 1669 O O . ILE A 1 222 ? -6.574 -10.860 9.771 1.00 98.38 222 ILE A O 1
ATOM 1673 N N . LEU A 1 223 ? -7.921 -10.772 7.965 1.00 98.62 223 LEU A N 1
ATOM 1674 C CA . LEU A 1 223 ? -7.211 -11.778 7.173 1.00 98.62 223 LEU A CA 1
ATOM 1675 C C . LEU A 1 223 ? -5.770 -11.341 6.890 1.00 98.62 223 LEU A C 1
ATOM 1677 O O . LEU A 1 223 ? -4.840 -12.094 7.162 1.00 98.62 223 LEU A O 1
ATOM 1681 N N . GLU A 1 224 ? -5.580 -10.117 6.402 1.00 98.06 224 GLU A N 1
ATOM 1682 C CA . GLU A 1 224 ? -4.258 -9.570 6.075 1.00 98.06 224 GLU A CA 1
ATOM 1683 C C . GLU A 1 224 ? -3.372 -9.432 7.318 1.00 98.06 224 GLU A C 1
ATOM 1685 O O . GLU A 1 224 ? -2.210 -9.849 7.304 1.00 98.06 224 GLU A O 1
ATOM 1690 N N . CYS A 1 225 ? -3.939 -8.960 8.433 1.00 98.19 225 CYS A N 1
ATOM 1691 C CA . CYS A 1 225 ? -3.251 -8.920 9.722 1.00 98.19 225 CYS A CA 1
ATOM 1692 C C . CYS A 1 225 ? -2.813 -10.325 10.177 1.00 98.19 225 CYS A C 1
ATOM 1694 O O . CYS A 1 225 ? -1.651 -10.532 10.534 1.00 98.19 225 CYS A O 1
ATOM 1696 N N . ALA A 1 226 ? -3.706 -11.318 10.118 1.00 98.56 226 ALA A N 1
ATOM 1697 C CA . ALA A 1 226 ? -3.395 -12.695 10.499 1.00 98.56 226 ALA A CA 1
ATOM 1698 C C . ALA A 1 226 ? -2.318 -13.328 9.593 1.00 98.56 226 ALA A C 1
ATOM 1700 O O . ALA A 1 226 ? -1.383 -13.969 10.091 1.00 98.56 226 ALA A O 1
ATOM 1701 N N . ASN A 1 227 ? -2.385 -13.098 8.281 1.00 98.38 227 ASN A N 1
ATOM 1702 C CA . ASN A 1 227 ? -1.363 -13.548 7.337 1.00 98.38 227 ASN A CA 1
ATOM 1703 C C . ASN A 1 227 ? 0.003 -12.946 7.686 1.00 98.38 227 ASN A C 1
ATOM 1705 O O . ASN A 1 227 ? 0.981 -13.682 7.830 1.00 98.38 227 ASN A O 1
ATOM 1709 N N . GLY A 1 228 ? 0.059 -11.627 7.906 1.00 97.00 228 GLY A N 1
ATOM 1710 C CA . GLY A 1 228 ? 1.286 -10.919 8.272 1.00 97.00 228 GLY A CA 1
ATOM 1711 C C . GLY A 1 228 ? 1.911 -11.425 9.576 1.00 97.00 228 GLY A C 1
ATOM 1712 O O . GLY A 1 228 ? 3.121 -11.647 9.640 1.00 97.00 228 GLY A O 1
ATOM 1713 N N . LEU A 1 229 ? 1.100 -11.688 10.606 1.00 97.62 229 LEU A N 1
ATOM 1714 C CA . LEU A 1 229 ? 1.585 -12.270 11.863 1.00 97.62 229 LEU A CA 1
ATOM 1715 C C . LEU A 1 229 ? 2.109 -13.702 11.680 1.00 97.62 229 LEU A C 1
ATOM 1717 O O . LEU A 1 229 ? 3.155 -14.040 12.238 1.00 97.62 229 LEU A O 1
ATOM 1721 N N . SER A 1 230 ? 1.408 -14.533 10.901 1.00 97.75 230 SER A N 1
ATOM 1722 C CA . SER A 1 230 ? 1.800 -15.931 10.655 1.00 97.75 230 SER A CA 1
ATOM 1723 C C . SER A 1 230 ? 3.124 -16.010 9.897 1.00 97.75 230 SER A C 1
ATOM 1725 O O . SER A 1 230 ? 4.022 -16.764 10.271 1.00 97.75 230 SER A O 1
ATOM 1727 N N . LEU A 1 231 ? 3.272 -15.164 8.880 1.00 95.88 231 LEU A N 1
ATOM 1728 C CA . LEU A 1 231 ? 4.493 -14.980 8.104 1.00 95.88 231 LEU A CA 1
ATOM 1729 C C . LEU A 1 231 ? 5.656 -14.450 8.957 1.00 95.88 231 LEU A C 1
ATOM 1731 O O . LEU A 1 231 ? 6.795 -14.883 8.800 1.00 95.88 231 LEU A O 1
ATOM 1735 N N . GLY A 1 232 ? 5.359 -13.571 9.916 1.00 96.06 232 GLY A N 1
ATOM 1736 C CA . GLY A 1 232 ? 6.301 -13.105 10.934 1.00 96.06 232 GLY A CA 1
ATOM 1737 C C . GLY A 1 232 ? 6.659 -14.144 12.007 1.00 96.06 232 GLY A C 1
ATOM 1738 O O . GLY A 1 232 ? 7.426 -13.834 12.920 1.00 96.06 232 GLY A O 1
ATOM 1739 N N . GLY A 1 233 ? 6.111 -15.362 11.933 1.00 96.06 233 GLY A N 1
ATOM 1740 C CA . GLY A 1 233 ? 6.378 -16.448 12.878 1.00 96.06 233 GLY A CA 1
ATOM 1741 C C . GLY A 1 233 ? 5.678 -16.298 14.231 1.00 96.06 233 GLY A C 1
ATOM 1742 O O . GLY A 1 233 ? 6.066 -16.948 15.203 1.00 96.06 233 GLY A O 1
ATOM 1743 N N . VAL A 1 234 ? 4.658 -15.442 14.333 1.00 96.56 234 VAL A N 1
ATOM 1744 C CA . VAL A 1 234 ? 3.868 -15.293 15.559 1.00 96.56 234 VAL A CA 1
ATOM 1745 C C . VAL A 1 234 ? 2.905 -16.474 15.670 1.00 96.56 234 VAL A C 1
ATOM 1747 O O . VAL A 1 234 ? 2.065 -16.691 14.808 1.00 96.56 234 VAL A O 1
ATOM 1750 N N . GLU A 1 235 ? 2.994 -17.237 16.760 1.00 95.19 235 GLU A N 1
ATOM 1751 C CA . GLU A 1 235 ? 2.102 -18.381 16.993 1.00 95.19 235 GLU A CA 1
ATOM 1752 C C . GLU A 1 235 ? 0.733 -17.955 17.549 1.00 95.19 235 GLU A C 1
ATOM 1754 O O . GLU A 1 235 ? 0.645 -17.528 18.700 1.00 95.19 235 GLU A O 1
ATOM 1759 N N . PHE A 1 236 ? -0.348 -18.122 16.792 1.00 96.19 236 PHE A N 1
ATOM 1760 C CA . PHE A 1 236 ? -1.730 -17.915 17.249 1.00 96.19 236 PHE A CA 1
ATOM 1761 C C . PHE A 1 236 ? -2.688 -18.851 16.492 1.00 96.19 236 PHE A C 1
ATOM 1763 O O . PHE A 1 236 ? -2.275 -19.565 15.576 1.00 96.19 236 PHE A O 1
ATOM 1770 N N . HIS A 1 237 ? -3.960 -18.898 16.895 1.00 96.81 237 HIS A N 1
ATOM 1771 C CA . HIS A 1 237 ? -4.980 -19.605 16.122 1.00 96.81 237 HIS A CA 1
ATOM 1772 C C . HIS A 1 237 ? -5.486 -18.683 15.015 1.00 96.81 237 HIS A C 1
ATOM 1774 O O . HIS A 1 237 ? -6.088 -17.650 15.299 1.00 96.81 237 HIS A O 1
ATOM 1780 N N . HIS A 1 238 ? -5.210 -19.037 13.763 1.00 98.38 238 HIS A N 1
ATOM 1781 C CA . HIS A 1 238 ? -5.607 -18.225 12.623 1.00 98.38 238 HIS A CA 1
ATOM 1782 C C . HIS A 1 238 ? -7.145 -18.093 12.580 1.00 98.38 238 HIS A C 1
ATOM 1784 O O . HIS A 1 238 ? -7.806 -19.125 12.492 1.00 98.38 238 HIS A O 1
ATOM 1790 N N . PRO A 1 239 ? -7.742 -16.879 12.601 1.00 98.25 239 PRO A N 1
ATOM 1791 C CA . PRO A 1 239 ? -9.200 -16.697 12.638 1.00 98.25 239 PRO A CA 1
ATOM 1792 C C . PRO A 1 239 ? -9.954 -17.466 11.546 1.00 98.25 239 PRO A C 1
ATOM 1794 O O . PRO A 1 239 ? -11.048 -17.983 11.763 1.00 98.25 239 PRO A O 1
ATOM 1797 N N . PHE A 1 240 ? -9.328 -17.593 10.373 1.00 98.44 240 PHE A N 1
ATOM 1798 C CA . PHE A 1 240 ? -9.889 -18.300 9.223 1.00 98.44 240 PHE A CA 1
ATOM 1799 C C . PHE A 1 240 ? -9.683 -19.828 9.240 1.00 98.44 240 PHE A C 1
ATOM 1801 O O . PHE A 1 240 ? -10.088 -20.507 8.300 1.00 98.44 240 PHE A O 1
ATOM 1808 N N . ASP A 1 241 ? -9.095 -20.391 10.300 1.00 98.38 241 ASP A N 1
ATOM 1809 C CA . ASP A 1 241 ? -8.990 -21.839 10.536 1.00 98.38 241 ASP A CA 1
ATOM 1810 C C . ASP A 1 241 ? -10.260 -22.395 11.218 1.00 98.38 241 ASP A C 1
ATOM 1812 O O . ASP A 1 241 ? -10.205 -23.120 12.210 1.00 98.38 241 ASP A O 1
ATOM 1816 N N . SER A 1 242 ? -11.425 -22.014 10.689 1.00 97.81 242 SER A N 1
ATOM 1817 C CA . SER A 1 242 ? -12.769 -22.360 11.171 1.00 97.81 242 SER A CA 1
ATOM 1818 C C . SER A 1 242 ? -13.716 -22.591 9.987 1.00 97.81 242 SER A C 1
ATOM 1820 O O . SER A 1 242 ? -13.419 -22.149 8.878 1.00 97.81 242 SER A O 1
ATOM 1822 N N . ASP A 1 243 ? -14.874 -23.233 10.199 1.00 97.81 243 ASP A N 1
ATOM 1823 C CA . ASP A 1 243 ? -15.853 -23.449 9.117 1.00 97.81 243 ASP A CA 1
ATOM 1824 C C . ASP A 1 243 ? -16.324 -22.114 8.511 1.00 97.81 243 ASP A C 1
ATOM 1826 O O . ASP A 1 243 ? -16.341 -21.954 7.292 1.00 97.81 243 ASP A O 1
ATOM 1830 N N . ALA A 1 244 ? -16.636 -21.121 9.354 1.00 96.69 244 ALA A N 1
ATOM 1831 C CA . ALA A 1 244 ? -17.046 -19.789 8.904 1.00 96.69 244 ALA A CA 1
ATOM 1832 C C . ALA A 1 244 ? -15.931 -19.071 8.126 1.00 96.69 244 ALA A C 1
ATOM 1834 O O . ALA A 1 244 ? -16.189 -18.467 7.084 1.00 96.69 244 ALA A O 1
ATOM 1835 N N . GLY A 1 245 ? -14.685 -19.177 8.597 1.00 98.12 245 GLY A N 1
ATOM 1836 C CA . GLY A 1 245 ? -13.518 -18.660 7.891 1.00 98.12 245 GLY A CA 1
ATOM 1837 C C . GLY A 1 245 ? -13.305 -19.323 6.535 1.00 98.12 245 GLY A C 1
ATOM 1838 O O . GLY A 1 245 ? -13.118 -18.633 5.537 1.00 98.12 245 GLY A O 1
ATOM 1839 N N . ALA A 1 246 ? -13.402 -20.650 6.474 1.00 98.38 246 ALA A N 1
ATOM 1840 C CA . ALA A 1 246 ? -13.270 -21.402 5.233 1.00 98.38 246 ALA A CA 1
ATOM 1841 C C . ALA A 1 246 ? -14.348 -21.025 4.204 1.00 98.38 246 ALA A C 1
ATOM 1843 O O . ALA A 1 246 ? -14.032 -20.939 3.018 1.00 98.38 246 ALA A O 1
ATOM 1844 N N . GLU A 1 247 ? -15.588 -20.755 4.631 1.00 98.00 247 GLU A N 1
ATOM 1845 C CA . GLU A 1 247 ? -16.634 -20.252 3.728 1.00 98.00 247 GLU A CA 1
ATOM 1846 C C . GLU A 1 247 ? -16.332 -18.843 3.200 1.00 98.00 247 GLU A C 1
ATOM 1848 O O . GLU A 1 247 ? -16.540 -18.581 2.015 1.00 98.00 247 GLU A O 1
ATOM 1853 N N . LEU A 1 248 ? -15.801 -17.941 4.034 1.00 97.31 248 LEU A N 1
ATOM 1854 C CA . LEU A 1 248 ? -15.381 -16.609 3.577 1.00 97.31 248 LEU A CA 1
ATOM 1855 C C . LEU A 1 248 ? -14.246 -16.698 2.549 1.00 97.31 248 LEU A C 1
ATOM 1857 O O . LEU A 1 248 ? -14.340 -16.085 1.485 1.00 97.31 248 LEU A O 1
ATOM 1861 N N . LEU A 1 249 ? -13.221 -17.515 2.823 1.00 98.38 249 LEU A N 1
ATOM 1862 C CA . LEU A 1 249 ? -12.122 -17.761 1.884 1.00 98.38 249 LEU A CA 1
ATOM 1863 C C . LEU A 1 249 ? -12.639 -18.347 0.563 1.00 98.38 249 LEU A C 1
ATOM 1865 O O . LEU A 1 249 ? -12.253 -17.875 -0.503 1.00 98.38 249 LEU A O 1
ATOM 1869 N N . ALA A 1 250 ? -13.543 -19.332 0.613 1.00 98.31 250 ALA A N 1
ATOM 1870 C CA . ALA A 1 250 ? -14.169 -19.895 -0.585 1.00 98.31 250 ALA A CA 1
ATOM 1871 C C . ALA A 1 250 ? -14.947 -18.831 -1.375 1.00 98.31 250 ALA A C 1
ATOM 1873 O O . ALA A 1 250 ? -14.893 -18.812 -2.604 1.00 98.31 250 ALA A O 1
ATOM 1874 N N . GLY A 1 251 ? -15.645 -17.932 -0.674 1.00 97.00 251 GLY A N 1
ATOM 1875 C CA . GLY A 1 251 ? -16.369 -16.815 -1.269 1.00 97.00 251 GLY A CA 1
ATOM 1876 C C . GLY A 1 251 ? -15.459 -15.848 -2.025 1.00 97.00 251 GLY A C 1
ATOM 1877 O O . GLY A 1 251 ? -15.800 -15.467 -3.142 1.00 97.00 251 GLY A O 1
ATOM 1878 N N . TRP A 1 252 ? -14.307 -15.479 -1.458 1.00 97.38 252 TRP A N 1
ATOM 1879 C CA . TRP A 1 252 ? -13.326 -14.614 -2.126 1.00 97.38 252 TRP A CA 1
ATOM 1880 C C . TRP A 1 252 ? -12.632 -15.316 -3.295 1.00 97.38 252 TRP A C 1
ATOM 1882 O O . TRP A 1 252 ? -12.593 -14.770 -4.390 1.00 97.38 252 TRP A O 1
ATOM 1892 N N . LEU A 1 253 ? -12.183 -16.560 -3.109 1.00 97.69 253 LEU A N 1
ATOM 1893 C CA . LEU A 1 253 ? -11.534 -17.357 -4.161 1.00 97.69 253 LEU A CA 1
ATOM 1894 C C . LEU A 1 253 ? -12.479 -17.745 -5.312 1.00 97.69 253 LEU A C 1
ATOM 1896 O O . LEU A 1 253 ? -12.026 -18.099 -6.399 1.00 97.69 253 LEU A O 1
ATOM 1900 N N . GLY A 1 254 ? -13.791 -17.741 -5.070 1.00 96.50 254 GLY A N 1
ATOM 1901 C CA . GLY A 1 254 ? -14.809 -18.076 -6.064 1.00 96.50 254 GLY A CA 1
ATOM 1902 C C . GLY A 1 254 ? -15.194 -16.921 -6.992 1.00 96.50 254 GLY A C 1
ATOM 1903 O O . GLY A 1 254 ? -15.789 -17.177 -8.046 1.00 96.50 254 GLY A O 1
ATOM 1904 N N . ARG A 1 255 ? -14.879 -15.671 -6.627 1.00 95.06 255 ARG A N 1
ATOM 1905 C CA . ARG A 1 255 ? -15.091 -14.502 -7.494 1.00 95.06 255 ARG A CA 1
ATOM 1906 C C . ARG A 1 255 ? -14.029 -14.496 -8.589 1.00 95.06 255 ARG A C 1
ATOM 1908 O O . ARG A 1 255 ? -12.919 -14.954 -8.375 1.00 95.06 255 ARG A O 1
ATOM 1915 N N . LYS A 1 256 ? -14.407 -14.087 -9.799 1.00 90.75 256 LYS A N 1
ATOM 1916 C CA . LYS A 1 256 ? -13.556 -14.208 -11.002 1.00 90.75 256 LYS A CA 1
ATOM 1917 C C . LYS A 1 256 ? -13.345 -12.887 -11.729 1.00 90.75 256 LYS A C 1
ATOM 1919 O O . LYS A 1 256 ? -12.673 -12.875 -12.754 1.00 90.75 256 LYS A O 1
ATOM 1924 N N . ASP A 1 257 ? -13.973 -11.827 -11.246 1.00 88.94 257 ASP A N 1
ATOM 1925 C CA . ASP A 1 257 ? -13.794 -10.472 -11.739 1.00 88.94 257 ASP A CA 1
ATOM 1926 C C . ASP A 1 257 ? -12.483 -9.876 -11.212 1.00 88.94 257 ASP A C 1
ATOM 1928 O O . ASP A 1 257 ? -12.047 -10.182 -10.103 1.00 88.94 257 ASP A O 1
ATOM 1932 N N . ASP A 1 258 ? -11.849 -9.016 -12.008 1.00 78.81 258 ASP A N 1
ATOM 1933 C CA . ASP A 1 258 ? -10.547 -8.437 -11.658 1.00 78.81 258 ASP A CA 1
ATOM 1934 C C . ASP A 1 258 ? -10.628 -7.507 -10.435 1.00 78.81 258 ASP A C 1
ATOM 1936 O O . ASP A 1 258 ? -9.674 -7.424 -9.658 1.00 78.81 258 ASP A O 1
ATOM 1940 N N . ALA A 1 259 ? -11.788 -6.878 -10.210 1.00 78.25 259 ALA A N 1
ATOM 1941 C CA . ALA A 1 259 ? -12.034 -5.977 -9.084 1.00 78.25 259 ALA A CA 1
ATOM 1942 C C . ALA A 1 259 ? -11.930 -6.671 -7.715 1.00 78.25 259 ALA A C 1
ATOM 1944 O O . ALA A 1 259 ? -11.619 -6.002 -6.734 1.00 78.25 259 ALA A O 1
ATOM 1945 N N . SER A 1 260 ? -12.157 -7.988 -7.655 1.00 80.12 260 SER A N 1
ATOM 1946 C CA . SER A 1 260 ? -12.057 -8.798 -6.431 1.00 80.12 260 SER A CA 1
ATOM 1947 C C . SER A 1 260 ? -10.766 -9.624 -6.324 1.00 80.12 260 SER A C 1
ATOM 1949 O O . SER A 1 260 ? -10.618 -10.506 -5.469 1.00 80.12 260 SER A O 1
ATOM 1951 N N . SER A 1 261 ? -9.809 -9.376 -7.223 1.00 88.25 261 SER A N 1
ATOM 1952 C CA . SER A 1 261 ? -8.570 -10.153 -7.285 1.00 88.25 261 SER A CA 1
ATOM 1953 C C . SER A 1 261 ? -7.658 -9.936 -6.075 1.00 88.25 261 SER A C 1
ATOM 1955 O O . SER A 1 261 ? -6.835 -10.810 -5.790 1.00 88.25 261 SER A O 1
ATOM 1957 N N . SER A 1 262 ? -7.777 -8.816 -5.356 1.00 91.62 262 SER A N 1
ATOM 1958 C CA . SER A 1 262 ? -7.011 -8.554 -4.133 1.00 91.62 262 SER A CA 1
ATOM 1959 C C . SER A 1 262 ? -7.503 -9.414 -2.968 1.00 91.62 262 SER A C 1
ATOM 1961 O O . SER A 1 262 ? -6.682 -10.040 -2.303 1.00 91.62 262 SER A O 1
ATOM 1963 N N . GLU A 1 263 ? -8.817 -9.562 -2.765 1.00 95.38 263 GLU A N 1
ATOM 1964 C CA . GLU A 1 263 ? -9.338 -10.436 -1.708 1.00 95.38 263 GLU A CA 1
ATOM 1965 C C . GLU A 1 263 ? -9.006 -11.905 -1.975 1.00 95.38 263 GLU A C 1
ATOM 1967 O O . GLU A 1 263 ? -8.650 -12.638 -1.053 1.00 95.38 263 GLU A O 1
ATOM 1972 N N . ALA A 1 264 ? -9.070 -12.340 -3.238 1.00 97.69 264 ALA A N 1
ATOM 1973 C CA . ALA A 1 264 ? -8.660 -13.687 -3.628 1.00 97.69 264 ALA A CA 1
ATOM 1974 C C . ALA A 1 264 ? -7.155 -13.932 -3.395 1.00 97.69 264 ALA A C 1
ATOM 1976 O O . ALA A 1 264 ? -6.769 -15.027 -2.971 1.00 97.69 264 ALA A O 1
ATOM 1977 N N . GLN A 1 265 ? -6.301 -12.927 -3.625 1.00 97.44 265 GLN A N 1
ATOM 1978 C CA . GLN A 1 265 ? -4.873 -12.992 -3.287 1.00 97.44 265 GLN A CA 1
ATOM 1979 C C . GLN A 1 265 ? -4.680 -13.135 -1.774 1.00 97.44 265 GLN A C 1
ATOM 1981 O O . GLN A 1 265 ? -4.107 -14.132 -1.335 1.00 97.44 265 GLN A O 1
ATOM 1986 N N . SER A 1 266 ? -5.249 -12.235 -0.966 1.00 97.56 266 SER A N 1
ATOM 1987 C CA . SER A 1 266 ? -5.150 -12.304 0.500 1.00 97.56 266 SER A CA 1
ATOM 1988 C C . SER A 1 266 ? -5.697 -13.632 1.050 1.00 97.56 266 SER A C 1
ATOM 1990 O O . SER A 1 266 ? -5.124 -14.217 1.973 1.00 97.56 266 SER A O 1
ATOM 1992 N N . ALA A 1 267 ? -6.775 -14.164 0.461 1.00 98.50 267 ALA A N 1
ATOM 1993 C CA . ALA A 1 267 ? -7.332 -15.464 0.830 1.00 98.50 267 ALA A CA 1
ATOM 1994 C C . ALA A 1 267 ? -6.382 -16.626 0.504 1.00 98.50 267 ALA A C 1
ATOM 1996 O O . ALA A 1 267 ? -6.263 -17.570 1.286 1.00 98.50 267 ALA A O 1
ATOM 1997 N N . THR A 1 268 ? -5.689 -16.554 -0.634 1.00 98.75 268 THR A N 1
ATOM 1998 C CA . THR A 1 268 ? -4.700 -17.556 -1.051 1.00 98.75 268 THR A CA 1
ATOM 1999 C C . THR A 1 268 ? -3.470 -17.545 -0.142 1.00 98.75 268 THR A C 1
ATOM 2001 O O . THR A 1 268 ? -3.006 -18.612 0.268 1.00 98.75 268 THR A O 1
ATOM 2004 N N . ALA A 1 269 ? -3.001 -16.355 0.241 1.00 98.31 269 ALA A N 1
ATOM 2005 C CA . ALA A 1 269 ? -1.865 -16.162 1.143 1.00 98.31 269 AL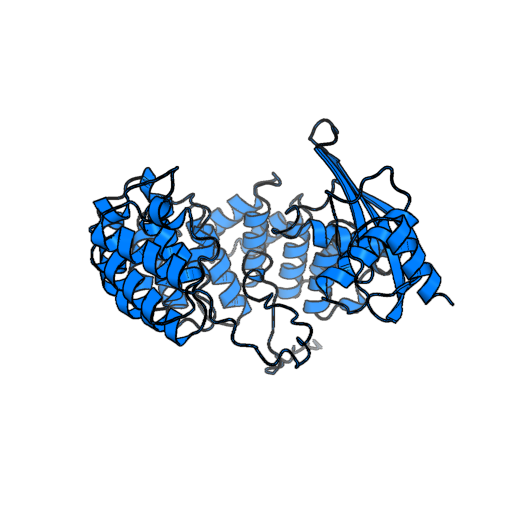A A CA 1
ATOM 2006 C C . ALA A 1 269 ? -2.084 -16.793 2.532 1.00 98.31 269 ALA A C 1
ATOM 2008 O O . ALA A 1 269 ? -1.130 -17.196 3.194 1.00 98.31 269 ALA A O 1
ATOM 2009 N N . ALA A 1 270 ? -3.339 -16.940 2.969 1.00 98.62 270 ALA A N 1
ATOM 2010 C CA . ALA A 1 270 ? -3.684 -17.555 4.253 1.00 98.62 270 ALA A CA 1
ATOM 2011 C C . ALA A 1 270 ? -3.549 -19.083 4.269 1.00 98.62 270 ALA A C 1
ATOM 2013 O O . ALA A 1 270 ? -3.406 -19.702 5.329 1.00 98.62 270 ALA A O 1
ATOM 2014 N N . LEU A 1 271 ? -3.623 -19.723 3.099 1.00 98.69 271 LEU A N 1
ATOM 2015 C CA . LEU A 1 271 ? -3.768 -21.174 2.993 1.00 98.69 271 LEU A CA 1
ATOM 2016 C C . LEU A 1 271 ? -2.617 -21.975 3.623 1.00 98.69 271 LEU A C 1
ATOM 2018 O O . LEU A 1 271 ? -2.913 -23.003 4.235 1.00 98.69 271 LEU A O 1
ATOM 2022 N N . PRO A 1 272 ? -1.338 -21.555 3.560 1.00 98.50 272 PRO A N 1
ATOM 2023 C CA . PRO A 1 272 ? -0.253 -22.255 4.248 1.00 98.50 272 PRO A CA 1
ATOM 2024 C C . PRO A 1 272 ? -0.387 -22.271 5.775 1.00 98.50 272 PRO A C 1
ATOM 2026 O O . PRO A 1 272 ? 0.138 -23.175 6.427 1.00 98.50 272 PRO A O 1
ATOM 2029 N N . PHE A 1 273 ? -1.089 -21.290 6.347 1.00 98.38 273 PHE A N 1
ATOM 2030 C CA . PHE A 1 273 ? -1.146 -21.054 7.792 1.00 98.38 273 PHE A CA 1
ATOM 2031 C C . PHE A 1 273 ? -2.350 -21.710 8.474 1.00 98.38 273 PHE A C 1
ATOM 2033 O O . PHE A 1 273 ? -2.337 -21.912 9.690 1.00 98.38 273 PHE A O 1
ATOM 2040 N N . ILE A 1 274 ? -3.368 -22.101 7.706 1.00 98.38 274 ILE A N 1
ATOM 2041 C CA . ILE A 1 274 ? -4.547 -22.801 8.226 1.00 98.38 274 ILE A CA 1
ATOM 2042 C C . ILE A 1 274 ? -4.376 -24.328 8.182 1.00 98.38 274 ILE A C 1
ATOM 2044 O O . ILE A 1 274 ? -3.625 -24.892 7.374 1.00 98.38 274 ILE A O 1
ATOM 2048 N N . LYS A 1 275 ? -5.097 -25.031 9.058 1.00 98.06 275 LYS A N 1
ATOM 2049 C CA . LYS A 1 275 ? -5.109 -26.504 9.154 1.00 98.06 275 LYS A CA 1
ATOM 2050 C C . LYS A 1 275 ? -6.479 -27.105 8.826 1.00 98.06 275 LYS A C 1
ATOM 2052 O O . LYS A 1 275 ? -6.647 -28.321 8.916 1.00 98.06 275 LYS A O 1
ATOM 2057 N N . HIS A 1 276 ? -7.426 -26.266 8.418 1.00 98.31 276 HIS A N 1
ATOM 2058 C CA . HIS A 1 276 ? -8.808 -26.614 8.146 1.00 98.31 276 HIS A CA 1
ATOM 2059 C C . HIS A 1 276 ? -8.940 -27.770 7.148 1.00 98.31 276 HIS A C 1
ATOM 2061 O O . HIS A 1 276 ? -8.200 -27.852 6.163 1.00 98.31 276 HIS A O 1
ATOM 2067 N N . ALA A 1 277 ? -9.942 -28.635 7.344 1.00 98.31 277 ALA A N 1
ATOM 2068 C CA . ALA A 1 277 ? -10.163 -29.811 6.495 1.00 98.31 277 ALA A CA 1
ATOM 2069 C C . ALA A 1 277 ? -10.385 -29.452 5.011 1.00 98.31 277 ALA A C 1
ATOM 2071 O O . ALA A 1 277 ? -10.033 -30.228 4.123 1.00 98.31 277 ALA A O 1
ATOM 2072 N N . ARG A 1 278 ? -10.916 -28.251 4.743 1.00 98.50 278 ARG A N 1
ATOM 2073 C CA . ARG A 1 278 ? -11.150 -27.715 3.390 1.00 98.50 278 ARG A CA 1
ATOM 2074 C C . ARG A 1 278 ? -9.933 -27.032 2.755 1.00 98.50 278 ARG A C 1
ATOM 2076 O O . ARG A 1 278 ? -10.022 -26.623 1.605 1.00 98.50 278 ARG A O 1
ATOM 2083 N N . ARG A 1 279 ? -8.779 -26.922 3.430 1.00 98.62 279 ARG A N 1
ATOM 2084 C CA . ARG A 1 279 ? -7.604 -26.195 2.900 1.00 98.62 279 ARG A CA 1
ATOM 2085 C C . ARG A 1 279 ? -7.211 -26.631 1.486 1.00 98.62 279 ARG A C 1
ATOM 2087 O O . ARG A 1 279 ? -6.930 -25.790 0.645 1.00 98.62 279 ARG A O 1
ATOM 2094 N N . ASN A 1 280 ? -7.205 -27.935 1.212 1.00 98.38 280 ASN A N 1
ATOM 2095 C CA . ASN A 1 280 ? -6.810 -28.445 -0.104 1.00 98.38 280 ASN A CA 1
ATOM 2096 C C . ASN A 1 280 ? -7.844 -28.124 -1.200 1.00 98.38 280 ASN A C 1
ATOM 2098 O O . ASN A 1 280 ? -7.461 -27.934 -2.349 1.00 98.38 280 ASN A O 1
ATOM 2102 N N . GLU A 1 281 ? -9.133 -28.058 -0.852 1.00 98.56 281 GLU A N 1
ATOM 2103 C CA . GLU A 1 281 ? -10.200 -27.602 -1.754 1.00 98.56 281 GLU A CA 1
ATOM 2104 C C . GLU A 1 281 ? -10.008 -26.115 -2.086 1.00 98.56 281 GLU A C 1
ATOM 2106 O O . GLU A 1 281 ? -9.981 -25.748 -3.257 1.00 98.56 281 GLU A O 1
ATOM 2111 N N . LEU A 1 282 ? -9.777 -25.281 -1.065 1.00 98.69 282 LEU A N 1
ATOM 2112 C CA . LEU A 1 282 ? -9.508 -23.847 -1.226 1.00 98.69 282 LEU A CA 1
ATOM 2113 C C . LEU A 1 282 ? -8.249 -23.591 -2.067 1.00 98.69 282 LEU A C 1
ATOM 2115 O O . LEU A 1 282 ? -8.258 -22.760 -2.969 1.00 98.69 282 LEU A O 1
ATOM 2119 N N . LEU A 1 283 ? -7.178 -24.351 -1.832 1.00 98.62 283 LEU A N 1
ATOM 2120 C CA . LEU A 1 283 ? -5.949 -24.243 -2.617 1.00 98.62 283 LEU A CA 1
ATOM 2121 C C . LEU A 1 283 ? -6.175 -24.600 -4.086 1.00 98.62 283 LEU A C 1
ATOM 2123 O O . LEU A 1 283 ? -5.594 -23.970 -4.966 1.00 98.62 283 LEU A O 1
ATOM 2127 N N . GLN A 1 284 ? -7.044 -25.572 -4.366 1.00 98.44 284 GLN A N 1
ATOM 2128 C CA . GLN A 1 284 ? -7.412 -25.898 -5.739 1.00 98.44 284 GLN A CA 1
ATOM 2129 C C . GLN A 1 284 ? -8.188 -24.749 -6.405 1.00 98.44 284 GLN A C 1
ATOM 2131 O O . GLN A 1 284 ? -7.898 -24.434 -7.557 1.00 98.44 284 GLN A O 1
ATOM 2136 N N . LEU A 1 285 ? -9.090 -24.067 -5.682 1.00 98.25 285 LEU A N 1
ATOM 2137 C CA . LEU A 1 285 ? -9.763 -22.862 -6.193 1.00 98.25 285 LEU A CA 1
ATOM 2138 C C . LEU A 1 285 ? -8.756 -21.770 -6.577 1.00 98.25 285 LEU A C 1
ATOM 2140 O O . LEU A 1 285 ? -8.868 -21.195 -7.656 1.00 98.25 285 LEU A O 1
ATOM 2144 N N . ALA A 1 286 ? -7.747 -21.528 -5.736 1.00 98.31 286 ALA A N 1
ATOM 2145 C CA . ALA A 1 286 ? -6.701 -20.543 -6.009 1.00 98.31 286 ALA A CA 1
ATOM 2146 C C . ALA A 1 286 ? -5.839 -20.913 -7.234 1.00 98.31 286 ALA A C 1
ATOM 2148 O O . ALA A 1 286 ? -5.545 -20.064 -8.075 1.00 98.31 286 ALA A O 1
ATOM 2149 N N . VAL A 1 287 ? -5.476 -22.193 -7.385 1.00 98.50 287 VAL A N 1
ATOM 2150 C CA . VAL A 1 287 ? -4.735 -22.700 -8.558 1.00 98.50 287 VAL A CA 1
ATOM 2151 C C . VAL A 1 287 ? -5.536 -22.528 -9.855 1.00 98.50 287 VAL A C 1
ATOM 2153 O O . VAL A 1 287 ? -4.967 -22.183 -10.897 1.00 98.50 287 VAL A O 1
ATOM 2156 N N . ASP A 1 288 ? -6.850 -22.750 -9.794 1.00 97.81 288 ASP A N 1
ATOM 2157 C CA . ASP A 1 288 ? -7.758 -22.662 -10.942 1.00 97.81 288 ASP A CA 1
ATOM 2158 C C . ASP A 1 288 ? -8.269 -21.234 -11.211 1.00 97.81 288 ASP A C 1
ATOM 2160 O O . ASP A 1 288 ? -8.962 -20.999 -12.209 1.00 97.81 288 ASP A O 1
ATOM 2164 N N . HIS A 1 289 ? -7.924 -20.269 -10.356 1.00 97.81 289 HIS A N 1
ATOM 2165 C CA . HIS A 1 289 ? -8.370 -18.883 -10.462 1.00 97.81 289 HIS A CA 1
ATOM 2166 C C . HIS A 1 289 ? -7.893 -18.241 -11.776 1.00 97.81 289 HIS A C 1
ATOM 2168 O O . HIS A 1 289 ? -6.742 -18.436 -12.153 1.00 97.81 289 HIS A O 1
ATOM 2174 N N . PRO A 1 290 ? -8.710 -17.461 -12.510 1.00 96.44 290 PRO A N 1
ATOM 2175 C CA . PRO A 1 290 ? -8.299 -16.902 -13.803 1.00 96.44 290 PRO A CA 1
ATOM 2176 C C . PRO A 1 290 ? -7.168 -15.866 -13.694 1.00 96.44 290 PRO A C 1
ATOM 2178 O O . PRO A 1 290 ? -6.285 -15.845 -14.552 1.00 96.44 290 PRO A O 1
ATOM 2181 N N . HIS A 1 291 ? -7.175 -15.045 -12.640 1.00 96.06 291 HIS A N 1
ATOM 2182 C CA . HIS A 1 291 ? -6.232 -13.938 -12.468 1.00 96.06 291 HIS A CA 1
ATOM 2183 C C . HIS A 1 291 ? -4.791 -14.420 -12.175 1.00 96.06 291 HIS A C 1
ATOM 2185 O O . HIS A 1 291 ? -4.589 -15.161 -11.205 1.00 96.06 291 HIS A O 1
ATOM 2191 N N . PRO A 1 292 ? -3.768 -13.988 -12.944 1.00 96.31 292 PRO A N 1
ATOM 2192 C CA . PRO A 1 292 ? -2.393 -14.472 -12.787 1.00 96.31 292 PRO A CA 1
ATOM 2193 C C . PRO A 1 292 ? -1.749 -14.202 -11.424 1.00 96.31 292 PRO A C 1
ATOM 2195 O O . PRO A 1 292 ? -0.984 -15.044 -10.961 1.00 96.31 292 PRO A O 1
ATOM 2198 N N . LEU A 1 293 ? -2.068 -13.087 -10.752 1.00 95.31 293 LEU A N 1
ATOM 2199 C CA . LEU A 1 293 ? -1.520 -12.822 -9.412 1.00 95.31 293 LEU A CA 1
ATOM 2200 C C . LEU A 1 293 ? -2.053 -13.797 -8.354 1.00 95.31 293 LEU A C 1
ATOM 2202 O O . LEU A 1 293 ? -1.282 -14.252 -7.519 1.00 95.31 293 LEU A O 1
ATOM 2206 N N . VAL A 1 294 ? -3.322 -14.216 -8.441 1.00 97.94 294 VAL A N 1
ATOM 2207 C CA . VAL A 1 294 ? -3.862 -15.252 -7.539 1.00 97.94 294 VAL A CA 1
ATOM 2208 C C . VAL A 1 294 ? -3.156 -16.586 -7.789 1.00 97.94 294 VAL A C 1
ATOM 2210 O O . VAL A 1 294 ? -2.813 -17.296 -6.849 1.00 97.94 294 VAL A O 1
ATOM 2213 N N . LYS A 1 295 ? -2.846 -16.910 -9.053 1.00 98.19 295 LYS A N 1
ATOM 2214 C CA . LYS A 1 295 ? -2.037 -18.096 -9.379 1.00 98.19 295 LYS A CA 1
ATOM 2215 C C . LYS A 1 295 ? -0.607 -17.992 -8.857 1.00 98.19 295 LYS A C 1
ATOM 2217 O O . LYS A 1 295 ? -0.057 -19.004 -8.431 1.00 98.19 295 LYS A O 1
ATOM 2222 N N . ALA A 1 296 ? 0.007 -16.811 -8.910 1.00 98.19 296 ALA A N 1
ATOM 2223 C CA . ALA A 1 296 ? 1.333 -16.598 -8.339 1.00 98.19 296 ALA A CA 1
ATOM 2224 C C . ALA A 1 296 ? 1.308 -16.851 -6.827 1.00 98.19 296 ALA A C 1
ATOM 2226 O O . ALA A 1 296 ? 2.112 -17.638 -6.332 1.00 98.19 296 ALA A O 1
ATOM 2227 N N . GLU A 1 297 ? 0.318 -16.286 -6.135 1.00 98.50 297 GLU A N 1
ATOM 2228 C CA . GLU A 1 297 ? 0.090 -16.498 -4.705 1.00 98.50 297 GLU A CA 1
ATOM 2229 C C . GLU A 1 297 ? -0.157 -17.978 -4.378 1.00 98.50 297 GLU A C 1
ATOM 2231 O O . GLU A 1 297 ? 0.429 -18.530 -3.450 1.00 98.50 297 GLU A O 1
ATOM 2236 N N . ALA A 1 298 ? -0.945 -18.679 -5.199 1.00 98.69 298 ALA A N 1
ATOM 2237 C CA . ALA A 1 298 ? -1.178 -20.115 -5.046 1.00 98.69 298 ALA A CA 1
ATOM 2238 C C . ALA A 1 298 ? 0.116 -20.916 -5.246 1.00 98.69 298 ALA A C 1
ATOM 2240 O O . ALA A 1 298 ? 0.348 -21.922 -4.574 1.00 98.69 298 ALA A O 1
ATOM 2241 N N . GLY A 1 299 ? 0.969 -20.463 -6.167 1.00 98.62 299 GLY A N 1
ATOM 2242 C CA . GLY A 1 299 ? 2.292 -21.018 -6.407 1.00 98.62 299 GLY A CA 1
ATOM 2243 C C . GLY A 1 299 ? 3.187 -20.889 -5.179 1.00 98.62 299 GLY A C 1
ATOM 2244 O O . GLY A 1 299 ? 3.772 -21.886 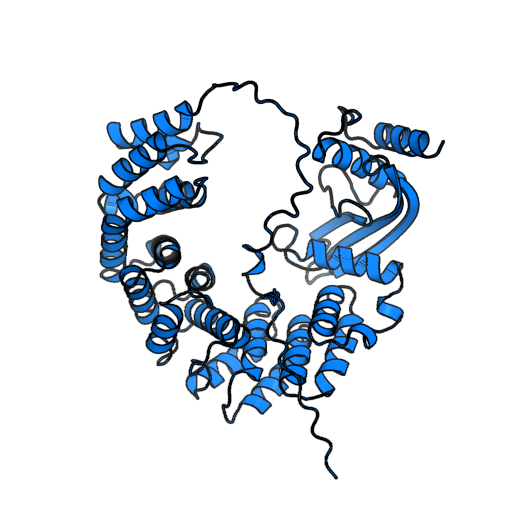-4.756 1.00 98.62 299 GLY A O 1
ATOM 2245 N N . TRP A 1 300 ? 3.229 -19.702 -4.574 1.00 98.62 300 TRP A N 1
ATOM 2246 C CA . TRP A 1 300 ? 3.932 -19.455 -3.316 1.00 98.62 300 TRP A CA 1
ATOM 2247 C C . TRP A 1 300 ? 3.383 -20.328 -2.178 1.00 98.62 300 TRP A C 1
ATOM 2249 O O . TRP A 1 300 ? 4.136 -21.076 -1.548 1.00 98.62 300 TRP A O 1
ATOM 2259 N N . ALA A 1 301 ? 2.061 -20.345 -1.994 1.00 98.50 301 ALA A N 1
ATOM 2260 C CA . ALA A 1 301 ? 1.397 -21.121 -0.952 1.00 98.50 301 ALA A CA 1
ATOM 2261 C C . ALA A 1 301 ? 1.664 -22.634 -1.068 1.00 98.50 301 ALA A C 1
ATOM 2263 O O . ALA A 1 301 ? 1.885 -23.315 -0.064 1.00 98.50 301 ALA A O 1
ATOM 2264 N N . LEU A 1 302 ? 1.690 -23.174 -2.291 1.00 98.69 302 LEU A N 1
ATOM 2265 C CA . LEU A 1 302 ? 2.047 -24.571 -2.549 1.00 98.69 302 LEU A CA 1
ATOM 2266 C C . LEU A 1 302 ? 3.481 -24.887 -2.107 1.00 98.69 302 LEU A C 1
ATOM 2268 O O . LEU A 1 302 ? 3.692 -25.911 -1.463 1.00 98.69 302 LEU A O 1
ATOM 2272 N N . VAL A 1 303 ? 4.456 -24.022 -2.409 1.00 98.38 303 VAL A N 1
ATOM 2273 C CA . VAL A 1 303 ? 5.856 -24.250 -2.004 1.00 98.38 303 VAL A CA 1
ATOM 2274 C C . VAL A 1 303 ? 6.011 -24.176 -0.487 1.00 98.38 303 VAL A C 1
ATOM 2276 O O . VAL A 1 303 ? 6.692 -25.026 0.085 1.00 98.38 303 VAL A O 1
ATOM 2279 N N . MET A 1 304 ? 5.318 -23.242 0.171 1.00 97.62 304 MET A N 1
ATOM 2280 C CA . MET A 1 304 ? 5.255 -23.159 1.638 1.00 97.62 304 MET A CA 1
ATOM 2281 C C . MET A 1 304 ? 4.682 -24.435 2.279 1.00 97.62 304 MET A C 1
ATOM 2283 O O . MET A 1 304 ? 5.036 -24.785 3.402 1.00 97.62 304 MET A O 1
ATOM 2287 N N . LEU A 1 305 ? 3.826 -25.160 1.552 1.00 97.75 305 LEU A N 1
ATOM 2288 C CA . LEU A 1 305 ? 3.274 -26.468 1.925 1.00 97.75 305 LEU A CA 1
ATOM 2289 C C . LEU A 1 305 ? 4.097 -27.657 1.386 1.00 97.75 305 LEU A C 1
ATOM 2291 O O . LEU A 1 305 ? 3.596 -28.781 1.340 1.00 97.75 305 LEU A O 1
ATOM 2295 N N . GLU A 1 306 ? 5.347 -27.417 0.981 1.00 97.81 306 GLU A N 1
ATOM 2296 C CA . GLU A 1 306 ? 6.292 -28.405 0.438 1.00 97.81 306 GLU A CA 1
ATOM 2297 C C . GLU A 1 306 ? 5.840 -29.072 -0.882 1.00 97.81 306 GLU A C 1
ATOM 2299 O O . GLU A 1 306 ? 6.339 -30.134 -1.270 1.00 97.81 306 GLU A O 1
ATOM 2304 N N . ASP A 1 307 ? 4.930 -28.442 -1.630 1.00 98.00 307 ASP A N 1
ATOM 2305 C CA . ASP A 1 307 ? 4.439 -28.932 -2.917 1.00 98.00 307 ASP A CA 1
ATOM 2306 C C . ASP A 1 307 ? 5.141 -28.258 -4.108 1.00 98.00 307 ASP A C 1
ATOM 2308 O O . ASP A 1 307 ? 4.882 -27.116 -4.491 1.00 98.00 307 ASP A O 1
ATOM 2312 N N . GLN A 1 308 ? 5.987 -29.034 -4.787 1.00 96.56 308 GLN A N 1
ATOM 2313 C CA . GLN A 1 308 ? 6.770 -28.598 -5.950 1.00 96.56 308 GLN A CA 1
ATOM 2314 C C . GLN A 1 308 ? 5.934 -28.239 -7.192 1.00 96.56 308 GLN A C 1
ATOM 2316 O O . GLN A 1 308 ? 6.474 -27.732 -8.179 1.00 96.56 308 GLN A O 1
ATOM 2321 N N . ARG A 1 309 ? 4.616 -28.489 -7.197 1.00 97.88 309 ARG A N 1
ATOM 2322 C CA . ARG A 1 309 ? 3.713 -27.912 -8.209 1.00 97.88 309 ARG A CA 1
ATOM 2323 C C . ARG A 1 309 ? 3.746 -26.383 -8.179 1.00 97.88 309 ARG A C 1
ATOM 2325 O O . ARG A 1 309 ? 3.602 -25.784 -9.244 1.00 97.88 309 ARG A O 1
ATOM 2332 N N . GLY A 1 310 ? 3.999 -25.779 -7.016 1.00 98.50 310 GLY A N 1
ATOM 2333 C CA . GLY A 1 310 ? 4.050 -24.328 -6.849 1.00 98.50 310 GLY A CA 1
ATOM 2334 C C . GLY A 1 310 ? 5.115 -23.649 -7.712 1.00 98.50 310 GLY A C 1
ATOM 2335 O O . GLY A 1 310 ? 4.806 -22.698 -8.424 1.00 98.50 310 GLY A O 1
ATOM 2336 N N . ILE A 1 311 ? 6.325 -24.219 -7.787 1.00 98.62 311 ILE A N 1
ATOM 2337 C CA . ILE A 1 311 ? 7.405 -23.714 -8.656 1.00 98.62 311 ILE A CA 1
ATOM 2338 C C . ILE A 1 311 ? 6.979 -23.684 -10.127 1.00 98.62 311 ILE A C 1
ATOM 2340 O O . ILE A 1 311 ? 7.221 -22.703 -10.827 1.00 98.62 311 ILE A O 1
ATOM 2344 N N . ARG A 1 312 ? 6.294 -24.729 -10.610 1.00 98.44 312 ARG A N 1
ATOM 2345 C CA . ARG A 1 312 ? 5.815 -24.772 -12.004 1.00 98.44 312 ARG A CA 1
ATOM 2346 C C . ARG A 1 312 ? 4.747 -23.719 -12.282 1.00 98.44 312 ARG A C 1
ATOM 2348 O O . ARG A 1 312 ? 4.705 -23.182 -13.387 1.00 98.44 312 ARG A O 1
ATOM 2355 N N . LEU A 1 313 ? 3.896 -23.434 -11.298 1.00 98.38 313 LEU A N 1
ATOM 2356 C CA . LEU A 1 313 ? 2.878 -22.396 -11.408 1.00 98.38 313 LEU A CA 1
ATOM 2357 C C . LEU A 1 313 ? 3.523 -21.005 -11.469 1.00 98.38 313 LEU A C 1
ATOM 2359 O O . LEU A 1 313 ? 3.228 -20.249 -12.391 1.00 98.38 313 LEU A O 1
ATOM 2363 N N . LEU A 1 314 ? 4.483 -20.720 -10.584 1.00 98.69 314 LEU A N 1
ATOM 2364 C CA . LEU A 1 314 ? 5.268 -19.480 -10.608 1.00 98.69 314 LEU A CA 1
ATOM 2365 C C . LEU A 1 314 ? 6.013 -19.305 -11.934 1.00 98.69 314 LEU A C 1
ATOM 2367 O O . LEU A 1 314 ? 5.905 -18.260 -12.564 1.00 98.69 314 LEU A O 1
ATOM 2371 N N . GLN A 1 315 ? 6.679 -20.349 -12.435 1.00 98.62 315 GLN A N 1
ATOM 2372 C CA . GLN A 1 315 ? 7.323 -20.327 -13.752 1.00 98.62 315 GLN A CA 1
ATOM 2373 C C . GLN A 1 315 ? 6.342 -20.019 -14.892 1.00 98.62 315 GLN A C 1
ATOM 2375 O O . GLN A 1 315 ? 6.730 -19.401 -15.885 1.00 98.62 315 GLN A O 1
ATOM 2380 N N . ALA A 1 316 ? 5.096 -20.490 -14.811 1.00 98.44 316 ALA A N 1
ATOM 2381 C CA . ALA A 1 316 ? 4.079 -20.168 -15.806 1.00 98.44 316 ALA A CA 1
ATOM 2382 C C . ALA A 1 316 ? 3.690 -18.683 -15.737 1.00 98.44 316 ALA A C 1
ATOM 2384 O O . ALA A 1 316 ? 3.632 -18.039 -16.782 1.00 98.44 316 ALA A O 1
ATOM 2385 N N . VAL A 1 317 ? 3.508 -18.127 -14.533 1.00 98.44 317 VAL A N 1
ATOM 2386 C CA . VAL A 1 317 ? 3.212 -16.695 -14.350 1.00 98.44 317 VAL A CA 1
ATOM 2387 C C . VAL A 1 317 ? 4.396 -15.814 -14.754 1.00 98.44 317 VAL A C 1
ATOM 2389 O O . VAL A 1 317 ? 4.186 -14.801 -15.413 1.00 98.44 317 VAL A O 1
ATOM 2392 N N . CYS A 1 318 ? 5.642 -16.228 -14.489 1.00 98.38 318 CYS A N 1
ATOM 2393 C CA . CYS A 1 318 ? 6.850 -15.515 -14.922 1.00 98.38 318 CYS A CA 1
ATOM 2394 C C . CYS A 1 318 ? 6.875 -15.229 -16.431 1.00 98.38 318 CYS A C 1
ATOM 2396 O O . CYS A 1 318 ? 7.509 -14.269 -16.863 1.00 98.38 318 CYS A O 1
ATOM 2398 N N . ARG A 1 319 ? 6.215 -16.052 -17.250 1.00 98.38 319 ARG A N 1
ATOM 2399 C CA . ARG A 1 319 ? 6.172 -15.875 -18.709 1.00 98.38 319 ARG A CA 1
ATOM 2400 C C . ARG A 1 319 ? 5.168 -14.821 -19.166 1.00 98.38 319 ARG A C 1
ATOM 2402 O O . ARG A 1 319 ? 5.244 -14.390 -20.314 1.00 98.38 319 ARG A O 1
ATOM 2409 N N . ASP A 1 320 ? 4.250 -14.397 -18.301 1.00 98.00 320 ASP A N 1
ATOM 2410 C CA . ASP A 1 320 ? 3.400 -13.241 -18.561 1.00 98.00 320 ASP A CA 1
ATOM 2411 C C . ASP A 1 320 ? 4.166 -11.969 -18.193 1.00 98.00 320 ASP A C 1
ATOM 2413 O O . ASP A 1 320 ? 4.427 -11.696 -17.024 1.00 98.00 320 ASP A O 1
ATOM 2417 N N . VAL A 1 321 ? 4.523 -11.174 -19.203 1.00 98.25 321 VAL A N 1
ATOM 2418 C CA . VAL A 1 321 ? 5.298 -9.937 -19.033 1.00 98.25 321 VAL A CA 1
ATOM 2419 C C . VAL A 1 321 ? 4.663 -8.971 -18.027 1.00 98.25 321 VAL A C 1
ATOM 2421 O O . VAL A 1 321 ? 5.383 -8.253 -17.344 1.00 98.25 321 VAL A O 1
ATOM 2424 N N . ARG A 1 322 ? 3.332 -8.974 -17.886 1.00 97.50 322 ARG A N 1
ATOM 2425 C CA . ARG A 1 322 ? 2.602 -8.074 -16.981 1.00 97.50 322 ARG A CA 1
ATOM 2426 C C . ARG A 1 322 ? 2.836 -8.394 -15.508 1.00 97.50 322 ARG A C 1
ATOM 2428 O O . ARG A 1 322 ? 2.852 -7.488 -14.686 1.00 97.50 322 ARG A O 1
ATOM 2435 N N . TYR A 1 323 ? 3.049 -9.670 -15.196 1.00 97.25 323 TYR A N 1
ATOM 2436 C CA . TYR A 1 323 ? 3.139 -10.181 -13.824 1.00 97.25 323 TYR A CA 1
ATOM 2437 C C . TYR A 1 323 ? 4.482 -10.857 -13.526 1.00 97.25 323 TYR A C 1
ATOM 2439 O O . TYR A 1 323 ? 4.672 -11.442 -12.459 1.00 97.25 323 TYR A O 1
ATOM 2447 N N . SER A 1 324 ? 5.422 -10.788 -14.472 1.00 98.31 324 SER A N 1
ATOM 2448 C CA . SER A 1 324 ? 6.667 -11.542 -14.402 1.00 98.31 324 SER A CA 1
ATOM 2449 C C . SER A 1 324 ? 7.528 -11.153 -13.207 1.00 98.31 324 SER A C 1
ATOM 2451 O O . SER A 1 324 ? 8.028 -12.036 -12.520 1.00 98.31 324 SER A O 1
ATOM 2453 N N . VAL A 1 325 ? 7.670 -9.851 -12.932 1.00 97.94 325 VAL A N 1
ATOM 2454 C CA . VAL A 1 325 ? 8.496 -9.357 -11.817 1.00 97.94 325 VAL A CA 1
ATOM 2455 C C . VAL A 1 325 ? 8.000 -9.915 -10.485 1.00 97.94 325 VAL A C 1
ATOM 2457 O O . VAL A 1 325 ? 8.797 -10.461 -9.731 1.00 97.94 325 VAL A O 1
ATOM 2460 N N . THR A 1 326 ? 6.691 -9.876 -10.226 1.00 96.50 326 THR A N 1
ATOM 2461 C CA . THR A 1 326 ? 6.106 -10.419 -8.991 1.00 96.50 326 THR A CA 1
ATOM 2462 C C . THR A 1 326 ? 6.393 -11.914 -8.831 1.00 96.50 326 THR A C 1
ATOM 2464 O O . THR A 1 326 ? 6.846 -12.352 -7.778 1.00 96.50 326 THR A O 1
ATOM 2467 N N . ALA A 1 327 ? 6.198 -12.711 -9.886 1.00 98.12 327 ALA A N 1
ATOM 2468 C CA . ALA A 1 327 ? 6.467 -14.148 -9.825 1.00 98.12 327 ALA A CA 1
ATOM 2469 C C . ALA A 1 327 ? 7.969 -14.476 -9.685 1.00 98.12 327 ALA A C 1
ATOM 2471 O O . ALA A 1 327 ? 8.324 -15.462 -9.036 1.00 98.12 327 ALA A O 1
ATOM 2472 N N . GLN A 1 328 ? 8.855 -13.650 -10.255 1.00 98.44 328 GLN A N 1
ATOM 2473 C CA . GLN A 1 328 ? 10.302 -13.762 -10.054 1.00 98.44 328 GLN A CA 1
ATOM 2474 C C . GLN A 1 328 ? 10.694 -13.454 -8.607 1.00 98.44 328 GLN A C 1
ATOM 2476 O O . GLN A 1 328 ? 11.451 -14.232 -8.033 1.00 98.44 328 GLN A O 1
ATOM 2481 N N . ILE A 1 329 ? 10.126 -12.405 -7.998 1.00 97.50 329 ILE A N 1
ATOM 2482 C CA . ILE A 1 329 ? 10.328 -12.082 -6.576 1.00 97.50 329 ILE A CA 1
ATOM 2483 C C . ILE A 1 329 ? 9.942 -13.280 -5.701 1.00 97.50 329 ILE A C 1
ATOM 2485 O O . ILE A 1 329 ? 10.739 -13.696 -4.868 1.00 97.50 329 ILE A O 1
ATOM 2489 N N . TYR A 1 330 ? 8.791 -13.917 -5.944 1.00 97.88 330 TYR A N 1
ATOM 2490 C CA . TYR A 1 330 ? 8.409 -15.124 -5.198 1.00 97.88 330 TYR A CA 1
ATOM 2491 C C . TYR A 1 330 ? 9.386 -16.285 -5.392 1.00 97.88 330 TYR A C 1
ATOM 2493 O O . TYR A 1 330 ? 9.722 -16.969 -4.429 1.00 97.88 330 TYR A O 1
ATOM 2501 N N . LEU A 1 331 ? 9.890 -16.518 -6.608 1.00 98.25 331 LEU A N 1
ATOM 2502 C CA . LEU A 1 331 ? 10.927 -17.534 -6.819 1.00 98.25 331 LEU A CA 1
ATOM 2503 C C . LEU A 1 331 ? 12.223 -17.195 -6.073 1.00 98.25 331 LEU A C 1
ATOM 2505 O O . LEU A 1 331 ? 12.867 -18.101 -5.554 1.00 98.25 331 LEU A O 1
ATOM 2509 N N . GLU A 1 332 ? 12.611 -15.925 -5.995 1.00 97.62 332 GLU A N 1
ATOM 2510 C CA . GLU A 1 332 ? 13.787 -15.484 -5.238 1.00 97.62 332 GLU A CA 1
ATOM 2511 C C . GLU A 1 332 ? 13.601 -15.647 -3.725 1.00 97.62 332 GLU A C 1
ATOM 2513 O O . GLU A 1 332 ? 14.485 -16.192 -3.062 1.00 97.62 332 GLU A O 1
ATOM 2518 N N . GLU A 1 333 ? 12.449 -15.239 -3.188 1.00 94.75 333 GLU A N 1
ATOM 2519 C CA . GLU A 1 333 ? 12.092 -15.390 -1.770 1.00 94.75 333 GLU A CA 1
ATOM 2520 C C . GLU A 1 333 ? 12.070 -16.859 -1.330 1.00 94.75 333 GLU A C 1
ATOM 2522 O O . GLU A 1 333 ? 12.461 -17.182 -0.209 1.00 94.75 333 GLU A O 1
ATOM 2527 N N . LEU A 1 334 ? 11.668 -17.758 -2.231 1.00 96.62 334 LEU A N 1
ATOM 2528 C CA . LEU A 1 334 ? 11.647 -19.207 -2.019 1.00 96.62 334 LEU A CA 1
ATOM 2529 C C . LEU A 1 334 ? 13.001 -19.886 -2.302 1.00 96.62 334 LEU A C 1
ATOM 2531 O O . LEU A 1 334 ? 13.064 -21.113 -2.385 1.00 96.62 334 LEU A O 1
ATOM 2535 N N . GLU A 1 335 ? 14.075 -19.108 -2.481 1.00 97.25 335 GLU A N 1
ATOM 2536 C CA . GLU A 1 335 ? 15.428 -19.585 -2.806 1.00 97.25 335 GLU A CA 1
ATOM 2537 C C . GLU A 1 335 ? 15.500 -20.434 -4.097 1.00 97.25 335 GLU A C 1
ATOM 2539 O O . GLU A 1 335 ? 16.379 -21.279 -4.261 1.00 97.25 335 GLU A O 1
ATOM 2544 N N . ALA A 1 336 ? 14.593 -20.185 -5.045 1.00 97.81 336 ALA A N 1
ATOM 2545 C CA . ALA A 1 336 ? 14.437 -20.886 -6.323 1.00 97.81 336 ALA A CA 1
ATOM 2546 C C . ALA A 1 336 ? 14.698 -19.971 -7.541 1.00 97.81 336 ALA A C 1
ATOM 2548 O O . ALA A 1 336 ? 14.137 -20.165 -8.623 1.00 97.81 336 ALA A O 1
ATOM 2549 N N . ALA A 1 337 ? 15.556 -18.957 -7.396 1.00 98.06 337 ALA A N 1
ATOM 2550 C CA . ALA A 1 337 ? 15.905 -18.014 -8.468 1.00 98.06 337 ALA A CA 1
ATOM 2551 C C . ALA A 1 337 ? 16.547 -18.695 -9.702 1.00 98.06 337 ALA A C 1
ATOM 2553 O O . ALA A 1 337 ? 16.450 -18.217 -10.839 1.00 98.06 337 ALA A O 1
ATOM 2554 N N . ASP A 1 338 ? 17.195 -19.845 -9.502 1.00 98.00 338 ASP A N 1
ATOM 2555 C CA . ASP A 1 338 ? 17.733 -20.691 -10.570 1.00 98.00 338 ASP A CA 1
ATOM 2556 C C . ASP A 1 338 ? 16.629 -21.295 -11.457 1.00 98.00 338 ASP A C 1
ATOM 2558 O O . ASP A 1 338 ? 16.886 -21.609 -12.620 1.00 98.00 338 ASP A O 1
ATOM 2562 N N . GLN A 1 339 ? 15.397 -21.385 -10.943 1.00 98.38 339 GLN A N 1
ATOM 2563 C CA . GLN A 1 339 ? 14.218 -21.887 -11.649 1.00 98.38 339 GLN A CA 1
ATOM 2564 C C . GLN A 1 339 ? 13.500 -20.814 -12.481 1.00 98.38 339 GLN A C 1
ATOM 2566 O O . GLN A 1 339 ? 12.549 -21.150 -13.192 1.00 98.38 339 GLN A O 1
ATOM 2571 N N . ILE A 1 340 ? 13.925 -19.545 -12.442 1.00 98.50 340 ILE A N 1
ATOM 2572 C CA . ILE A 1 340 ? 13.366 -18.497 -13.310 1.00 98.50 340 ILE A CA 1
ATOM 2573 C C . ILE A 1 340 ? 13.629 -18.871 -14.783 1.00 98.50 340 ILE A C 1
ATOM 2575 O O . ILE A 1 340 ? 14.799 -19.078 -15.142 1.00 98.50 340 ILE A O 1
ATOM 2579 N N . PRO A 1 341 ? 12.589 -18.939 -15.645 1.00 98.62 341 PRO A N 1
ATOM 2580 C CA . PRO A 1 341 ? 12.751 -19.311 -17.049 1.00 98.62 341 PRO A CA 1
ATOM 2581 C C . PRO A 1 341 ? 13.771 -18.426 -17.778 1.00 98.62 341 PRO A C 1
ATOM 2583 O O . PRO A 1 341 ? 13.850 -17.222 -17.537 1.00 98.62 341 PRO A O 1
ATOM 2586 N N . ALA A 1 342 ? 14.563 -19.015 -18.676 1.00 97.94 342 ALA A N 1
ATOM 2587 C CA . ALA A 1 342 ? 15.644 -18.303 -19.362 1.00 97.94 342 ALA A CA 1
ATOM 2588 C C . ALA A 1 342 ? 15.120 -17.160 -20.245 1.00 97.94 342 ALA A C 1
ATOM 2590 O O . ALA A 1 342 ? 15.747 -16.110 -20.330 1.00 97.94 342 ALA A O 1
ATOM 2591 N N . GLU A 1 343 ? 13.946 -17.339 -20.847 1.00 97.44 343 GLU A N 1
ATOM 2592 C CA . GLU A 1 343 ? 13.243 -16.326 -21.633 1.00 97.44 343 GLU A CA 1
ATOM 2593 C C . GLU A 1 343 ? 12.846 -15.088 -20.815 1.00 97.44 343 GLU A C 1
ATOM 2595 O O . GLU A 1 343 ? 12.782 -13.995 -21.366 1.00 97.44 343 GLU A O 1
ATOM 2600 N N . CYS A 1 344 ? 12.641 -15.225 -19.500 1.00 97.75 344 CYS A N 1
ATOM 2601 C CA . CYS A 1 344 ? 12.347 -14.095 -18.615 1.00 97.75 344 CYS A CA 1
ATOM 2602 C C . CYS A 1 344 ? 13.595 -13.253 -18.307 1.00 97.75 344 CYS A C 1
ATOM 2604 O O . CYS A 1 344 ? 13.472 -12.137 -17.809 1.00 97.75 344 CYS A O 1
ATOM 2606 N N . LYS A 1 345 ? 14.786 -13.795 -18.600 1.00 95.00 345 LYS A N 1
ATOM 2607 C CA . LYS A 1 345 ? 16.093 -13.140 -18.445 1.00 95.00 345 LYS A CA 1
ATOM 2608 C C . LYS A 1 345 ? 16.568 -12.478 -19.741 1.00 95.00 345 LYS A C 1
ATOM 2610 O O . LYS A 1 345 ? 17.651 -11.902 -19.754 1.00 95.00 345 LYS A O 1
ATOM 2615 N N . ASP A 1 346 ? 15.799 -12.591 -20.824 1.00 97.62 346 ASP A N 1
ATOM 2616 C CA . ASP A 1 346 ? 16.041 -11.818 -22.038 1.00 97.62 346 ASP A CA 1
ATOM 2617 C C . ASP A 1 346 ? 15.872 -10.325 -21.739 1.00 97.62 346 ASP A C 1
ATOM 2619 O O . ASP A 1 346 ? 14.894 -9.922 -21.109 1.00 97.62 346 ASP A O 1
ATOM 2623 N N . ASP A 1 347 ? 16.815 -9.502 -22.190 1.00 96.38 347 ASP A N 1
ATOM 2624 C CA . ASP A 1 347 ? 16.834 -8.083 -21.840 1.00 96.38 347 ASP A CA 1
ATOM 2625 C C . ASP A 1 347 ? 15.561 -7.341 -22.294 1.00 96.38 347 ASP A C 1
ATOM 2627 O O . ASP A 1 347 ? 15.073 -6.458 -21.586 1.00 96.38 347 ASP A O 1
ATOM 2631 N N . ASP A 1 348 ? 15.006 -7.675 -23.465 1.00 97.75 348 ASP A N 1
ATOM 2632 C CA . ASP A 1 348 ? 13.816 -7.003 -23.999 1.00 97.75 348 ASP A CA 1
ATOM 2633 C C . ASP A 1 348 ? 12.553 -7.454 -23.255 1.00 97.75 348 ASP A C 1
ATOM 2635 O O . ASP A 1 348 ? 11.594 -6.687 -23.094 1.00 97.75 348 ASP A O 1
ATOM 2639 N N . PHE A 1 349 ? 12.529 -8.704 -22.790 1.00 98.38 349 PHE A N 1
ATOM 2640 C CA . PHE A 1 349 ? 11.504 -9.179 -21.870 1.00 98.38 349 PHE A CA 1
ATOM 2641 C C . PHE A 1 349 ? 11.610 -8.470 -20.514 1.00 98.38 349 PHE A C 1
ATOM 2643 O O . PHE A 1 349 ? 10.616 -7.905 -20.058 1.00 98.38 349 PHE A O 1
ATOM 2650 N N . ALA A 1 350 ? 12.801 -8.441 -19.911 1.00 97.81 350 ALA A N 1
ATOM 2651 C CA . ALA A 1 350 ? 13.047 -7.850 -18.597 1.00 97.81 350 ALA A CA 1
ATOM 2652 C C . ALA A 1 350 ? 12.667 -6.363 -18.556 1.00 97.81 350 ALA A C 1
ATOM 2654 O O . ALA A 1 350 ? 11.947 -5.943 -17.657 1.00 97.81 350 ALA A O 1
ATOM 2655 N N . VAL A 1 351 ? 13.044 -5.592 -19.583 1.00 98.38 351 VAL A N 1
ATOM 2656 C CA . VAL A 1 351 ? 12.676 -4.172 -19.714 1.00 98.38 351 VAL A CA 1
ATOM 2657 C C . VAL A 1 351 ? 11.159 -3.971 -19.719 1.00 98.38 351 VAL A C 1
ATOM 2659 O O . VAL A 1 351 ? 10.648 -3.069 -19.058 1.00 98.38 351 VAL A O 1
ATOM 2662 N N . ARG A 1 352 ? 10.417 -4.794 -20.471 1.00 98.62 352 ARG A N 1
ATOM 2663 C CA . ARG A 1 352 ? 8.951 -4.689 -20.512 1.00 98.62 352 ARG A CA 1
ATOM 2664 C C . ARG A 1 352 ? 8.333 -5.115 -19.184 1.00 98.62 352 ARG A C 1
ATOM 2666 O O . ARG A 1 352 ? 7.428 -4.443 -18.707 1.00 98.62 352 ARG A O 1
ATOM 2673 N N . ALA A 1 353 ? 8.831 -6.188 -18.578 1.00 98.50 353 ALA A N 1
ATOM 2674 C CA . ALA A 1 353 ? 8.332 -6.682 -17.302 1.00 98.50 353 ALA A CA 1
ATOM 2675 C C . ALA A 1 353 ? 8.539 -5.673 -16.162 1.00 98.50 353 ALA A C 1
ATOM 2677 O O . ALA A 1 353 ? 7.608 -5.400 -15.408 1.00 98.50 353 ALA A O 1
ATOM 2678 N N . GLU A 1 354 ? 9.728 -5.073 -16.078 1.00 98.44 354 GLU A N 1
ATOM 2679 C CA . GLU A 1 354 ? 10.050 -4.013 -15.119 1.00 98.44 354 GLU A CA 1
ATOM 2680 C C . GLU A 1 354 ? 9.111 -2.813 -15.285 1.00 98.44 354 GLU A C 1
ATOM 2682 O O . GLU A 1 354 ? 8.556 -2.307 -14.310 1.00 98.44 354 GLU A O 1
ATOM 2687 N N . PHE A 1 355 ? 8.866 -2.396 -16.529 1.00 98.44 355 PHE A N 1
ATOM 2688 C CA . PHE A 1 355 ? 7.986 -1.267 -16.805 1.00 98.44 355 PHE A CA 1
ATOM 2689 C C . PHE A 1 355 ? 6.505 -1.579 -16.518 1.00 98.44 355 PHE A C 1
ATOM 2691 O O . PHE A 1 355 ? 5.808 -0.736 -15.959 1.00 98.44 355 PHE A O 1
ATOM 2698 N N . CYS A 1 356 ? 6.024 -2.793 -16.822 1.00 98.44 356 CYS A N 1
ATOM 2699 C CA . CYS A 1 356 ? 4.694 -3.257 -16.403 1.00 98.44 356 CYS A CA 1
ATOM 2700 C C . CYS A 1 356 ? 4.534 -3.203 -14.881 1.00 98.44 356 CYS A C 1
ATOM 2702 O O . CYS A 1 356 ? 3.529 -2.693 -14.388 1.00 98.44 356 CYS A O 1
ATOM 2704 N N . HIS A 1 357 ? 5.523 -3.714 -14.144 1.00 97.56 357 HIS A N 1
ATOM 2705 C CA . HIS A 1 357 ? 5.501 -3.713 -12.686 1.00 97.56 357 HIS A CA 1
ATOM 2706 C C . HIS A 1 357 ? 5.439 -2.289 -12.125 1.00 97.56 357 HIS A C 1
ATOM 2708 O O . HIS A 1 357 ? 4.611 -2.018 -11.263 1.00 97.56 357 HIS A O 1
ATOM 2714 N N . PHE A 1 358 ? 6.239 -1.369 -12.671 1.00 97.50 358 PHE A N 1
ATOM 2715 C CA . PHE A 1 358 ? 6.198 0.045 -12.301 1.00 97.50 358 PHE A CA 1
ATOM 2716 C C . PHE A 1 358 ? 4.826 0.679 -12.517 1.00 97.50 358 PHE A C 1
ATOM 2718 O O . PHE A 1 358 ? 4.299 1.294 -11.597 1.00 97.50 358 PHE A O 1
ATOM 2725 N N . LEU A 1 359 ? 4.213 0.497 -13.690 1.00 97.25 359 LEU A N 1
ATOM 2726 C CA . LEU A 1 359 ? 2.874 1.039 -13.945 1.00 97.25 359 LEU A CA 1
ATOM 2727 C C . LEU A 1 359 ? 1.805 0.432 -13.023 1.00 97.25 359 LEU A C 1
ATOM 2729 O O . LEU A 1 359 ? 0.840 1.111 -12.684 1.00 97.25 359 LEU A O 1
ATOM 2733 N N . SER A 1 360 ? 2.011 -0.810 -12.576 1.00 95.75 360 SER A N 1
ATOM 2734 C CA . SER A 1 360 ? 1.110 -1.503 -11.649 1.00 95.75 360 SER A CA 1
ATOM 2735 C C . SER A 1 360 ? 1.188 -0.983 -10.211 1.00 95.75 360 SER A C 1
ATOM 2737 O O . SER A 1 360 ? 0.371 -1.376 -9.381 1.00 95.75 360 SER A O 1
ATOM 2739 N N . LEU A 1 361 ? 2.166 -0.134 -9.876 1.00 93.25 361 LEU A N 1
ATOM 2740 C CA . LEU A 1 361 ? 2.258 0.436 -8.536 1.00 93.25 361 LEU A CA 1
ATOM 2741 C C . LEU A 1 361 ? 1.064 1.378 -8.267 1.00 93.25 361 LEU A C 1
ATOM 2743 O O . LEU A 1 361 ? 0.640 2.098 -9.178 1.00 93.25 361 LEU A O 1
ATOM 2747 N N . PRO A 1 362 ? 0.525 1.419 -7.029 1.00 89.75 362 PRO A N 1
ATOM 2748 C CA . PRO A 1 362 ? -0.652 2.233 -6.701 1.00 89.75 362 PRO A CA 1
ATOM 2749 C C . PRO A 1 362 ? -0.484 3.743 -6.917 1.00 89.75 362 PRO A C 1
ATOM 2751 O O . PRO A 1 362 ? -1.466 4.441 -7.144 1.00 89.75 362 PRO A O 1
ATOM 2754 N N . ASP A 1 363 ? 0.742 4.259 -6.820 1.00 89.06 363 ASP A N 1
ATOM 2755 C CA . ASP A 1 363 ? 1.079 5.670 -7.043 1.00 89.06 363 ASP A CA 1
ATOM 2756 C C . ASP A 1 363 ? 1.307 6.012 -8.526 1.00 89.06 363 ASP A C 1
ATOM 2758 O O . ASP A 1 363 ? 1.520 7.179 -8.860 1.00 89.06 363 ASP A O 1
ATOM 2762 N N . GLN A 1 364 ? 1.263 5.004 -9.400 1.00 94.31 364 GLN A N 1
ATOM 2763 C CA . GLN A 1 364 ? 1.365 5.145 -10.847 1.00 94.31 364 GLN A CA 1
ATOM 2764 C C . GLN A 1 364 ? -0.020 4.985 -11.485 1.00 94.31 364 GLN A C 1
ATOM 2766 O O . GLN A 1 364 ? -0.801 5.935 -11.486 1.00 94.31 364 GLN A O 1
ATOM 2771 N N . LEU A 1 365 ? -0.334 3.805 -12.030 1.00 94.50 365 LEU A N 1
ATOM 2772 C CA . LEU A 1 365 ? -1.625 3.509 -12.663 1.00 94.50 365 LEU A CA 1
ATOM 2773 C C . LEU A 1 365 ? -2.380 2.361 -11.985 1.00 94.50 365 LEU A C 1
ATOM 2775 O O . LEU A 1 365 ? -3.522 2.105 -12.346 1.00 94.50 365 LEU A O 1
ATOM 2779 N N . GLY A 1 366 ? -1.781 1.694 -10.993 1.00 92.81 366 GLY A N 1
ATOM 2780 C CA . GLY A 1 366 ? -2.434 0.668 -10.173 1.00 92.81 366 GLY A CA 1
ATOM 2781 C C . GLY A 1 366 ? -2.681 -0.679 -10.862 1.00 92.81 366 GLY A C 1
ATOM 2782 O O . GLY A 1 366 ? -3.056 -1.636 -10.192 1.00 92.81 366 GLY A O 1
ATOM 2783 N N . GLU A 1 367 ? -2.440 -0.788 -12.169 1.00 93.62 367 GLU A N 1
ATOM 2784 C CA . GLU A 1 367 ? -2.598 -2.020 -12.946 1.00 93.62 367 GLU A CA 1
ATOM 2785 C C . GLU A 1 367 ? -1.607 -2.088 -14.121 1.00 93.62 367 GLU A C 1
ATOM 2787 O O . GLU A 1 367 ? -1.178 -1.050 -14.638 1.00 93.62 367 GLU A O 1
ATOM 2792 N N . PRO A 1 368 ? -1.218 -3.292 -14.578 1.00 96.56 368 PRO A N 1
ATOM 2793 C CA . PRO A 1 368 ? -0.354 -3.432 -15.742 1.00 96.56 368 PRO A CA 1
ATOM 2794 C C . PRO A 1 368 ? -1.110 -3.091 -17.037 1.00 96.56 368 PRO A C 1
ATOM 2796 O O . PRO A 1 368 ? -2.303 -3.369 -17.150 1.00 96.56 368 PRO A O 1
ATOM 2799 N N . PRO A 1 369 ? -0.425 -2.564 -18.065 1.00 97.50 369 PRO A N 1
ATOM 2800 C CA . PRO A 1 369 ? -1.061 -2.248 -19.338 1.00 97.50 369 PRO A CA 1
ATOM 2801 C C . PRO A 1 369 ? -1.515 -3.509 -20.086 1.00 97.50 369 PRO A C 1
ATOM 2803 O O . PRO A 1 369 ? -0.909 -4.582 -19.980 1.00 97.50 369 PRO A O 1
ATOM 2806 N N . ALA A 1 370 ? -2.542 -3.354 -20.922 1.00 96.56 370 ALA A N 1
ATOM 2807 C CA . ALA A 1 370 ? -3.028 -4.413 -21.805 1.00 96.56 370 ALA A CA 1
ATOM 2808 C C . ALA A 1 370 ? -2.013 -4.756 -22.908 1.00 96.56 370 ALA A C 1
ATOM 2810 O O . ALA A 1 370 ? -1.835 -5.924 -23.256 1.00 96.56 370 ALA A O 1
ATOM 2811 N N . GLU A 1 371 ? -1.315 -3.745 -23.435 1.00 97.81 371 GLU A N 1
ATOM 2812 C CA . GLU A 1 371 ? -0.262 -3.919 -24.435 1.00 97.81 371 GLU A CA 1
ATOM 2813 C C . GLU A 1 371 ? 1.023 -3.204 -24.004 1.00 97.81 371 GLU A C 1
ATOM 2815 O O . GLU A 1 371 ? 0.995 -2.075 -23.509 1.00 97.81 371 GLU A O 1
ATOM 2820 N N . ILE A 1 372 ? 2.170 -3.843 -24.250 1.00 98.25 372 ILE A N 1
ATOM 2821 C CA . ILE A 1 372 ? 3.491 -3.268 -23.994 1.00 98.25 372 ILE A CA 1
ATOM 2822 C C . ILE A 1 372 ? 4.500 -3.692 -25.065 1.00 98.25 372 ILE A C 1
ATOM 2824 O O . ILE A 1 372 ? 4.618 -4.869 -25.420 1.00 98.25 372 ILE A O 1
ATOM 2828 N N . SER A 1 373 ? 5.257 -2.729 -25.590 1.00 98.12 373 SER A N 1
ATOM 2829 C CA . SER A 1 373 ? 6.237 -2.959 -26.655 1.00 98.12 373 SER A CA 1
ATOM 2830 C C . SER A 1 373 ? 7.508 -2.142 -26.449 1.00 98.12 373 SER A C 1
ATOM 2832 O O . SER A 1 373 ? 7.475 -1.011 -25.967 1.00 98.12 373 SER A O 1
ATOM 2834 N N . LEU A 1 374 ? 8.648 -2.724 -26.817 1.00 98.19 374 LEU A N 1
ATOM 2835 C CA . LEU A 1 374 ? 9.927 -2.025 -26.810 1.00 98.19 374 LEU A CA 1
ATOM 2836 C C . LEU A 1 374 ? 10.029 -1.163 -28.075 1.00 98.19 374 LEU A C 1
ATOM 2838 O O . LEU A 1 374 ? 9.991 -1.688 -29.186 1.00 98.19 374 LEU A O 1
ATOM 2842 N N . VAL A 1 375 ? 10.179 0.150 -27.908 1.00 97.94 375 VAL A N 1
ATOM 2843 C CA . VAL A 1 375 ? 10.404 1.091 -29.019 1.00 97.94 375 VAL A CA 1
ATOM 2844 C C . VAL A 1 375 ? 11.860 1.024 -29.477 1.00 97.94 375 VAL A C 1
ATOM 2846 O O . VAL A 1 375 ? 12.151 1.077 -30.669 1.00 97.94 375 VAL A O 1
ATOM 2849 N N . GLY A 1 376 ? 12.788 0.893 -28.528 1.00 97.25 376 GLY A N 1
ATOM 2850 C CA . GLY A 1 376 ? 14.201 0.687 -28.815 1.00 97.25 376 GLY A CA 1
ATOM 2851 C C . GLY A 1 376 ? 15.078 0.782 -27.574 1.00 97.25 376 GLY A C 1
ATOM 2852 O O . GLY A 1 376 ? 14.667 1.311 -26.540 1.00 97.25 376 GLY A O 1
ATOM 2853 N N . SER A 1 377 ? 16.312 0.297 -27.701 1.00 97.94 377 SER A N 1
ATOM 2854 C CA . SER A 1 377 ? 17.337 0.381 -26.662 1.00 97.94 377 SER A CA 1
ATOM 2855 C C . SER A 1 377 ? 18.645 0.918 -27.226 1.00 97.94 377 SER A C 1
ATOM 2857 O O . SER A 1 377 ? 19.018 0.620 -28.360 1.00 97.94 377 SER A O 1
ATOM 2859 N N . GLN A 1 378 ? 19.375 1.675 -26.414 1.00 97.50 378 GLN A N 1
ATOM 2860 C CA . GLN A 1 378 ? 20.708 2.162 -26.752 1.00 97.50 378 GLN A CA 1
ATOM 2861 C C . GLN A 1 378 ? 21.621 2.179 -25.527 1.00 97.50 378 GLN A C 1
ATOM 2863 O O . GLN A 1 378 ? 21.202 2.529 -24.427 1.00 97.50 378 GLN A O 1
ATOM 2868 N N . VAL A 1 379 ? 22.890 1.813 -25.721 1.00 98.12 379 VAL A N 1
ATOM 2869 C CA . VAL A 1 379 ? 23.930 1.944 -24.693 1.00 98.12 379 VAL A CA 1
ATOM 2870 C C . VAL A 1 379 ? 24.631 3.282 -24.869 1.00 98.12 379 VAL A C 1
ATOM 2872 O O . VAL A 1 379 ? 25.209 3.548 -25.923 1.00 98.12 379 VAL A O 1
ATOM 2875 N N . LEU A 1 380 ? 24.612 4.103 -23.828 1.00 97.81 380 LEU A N 1
ATOM 2876 C CA . LEU A 1 380 ? 25.111 5.475 -23.856 1.00 97.81 380 LEU A CA 1
ATOM 2877 C C . LEU A 1 380 ? 25.770 5.838 -22.526 1.00 97.81 380 LEU A C 1
ATOM 2879 O O . LEU A 1 380 ? 25.489 5.221 -21.502 1.00 97.81 380 LEU A O 1
ATOM 2883 N N . VAL A 1 381 ? 26.658 6.831 -22.541 1.00 98.31 381 VAL A N 1
ATOM 2884 C CA . VAL A 1 381 ? 27.093 7.517 -21.313 1.00 98.31 381 VAL A CA 1
ATOM 2885 C C . VAL A 1 381 ? 25.938 8.404 -20.853 1.00 98.31 381 VAL A C 1
ATOM 2887 O O . VAL A 1 381 ? 25.592 9.353 -21.560 1.00 98.31 381 VAL A O 1
ATOM 2890 N N . TRP A 1 382 ? 25.292 8.066 -19.737 1.00 98.19 382 TRP A N 1
ATOM 2891 C CA . TRP A 1 382 ? 24.072 8.740 -19.284 1.00 98.19 382 TRP A CA 1
ATOM 2892 C C . TRP A 1 382 ? 24.425 9.957 -18.423 1.00 98.19 382 TRP A C 1
ATOM 2894 O O . TRP A 1 382 ? 24.977 9.782 -17.338 1.00 98.19 382 TRP A O 1
ATOM 2904 N N . PRO A 1 383 ? 24.131 11.200 -18.854 1.00 98.00 383 PRO A N 1
ATOM 2905 C CA . PRO A 1 383 ? 24.579 12.393 -18.129 1.00 98.00 383 PRO A CA 1
ATOM 2906 C C . PRO A 1 383 ? 24.167 12.464 -16.641 1.00 98.00 383 PRO A C 1
ATOM 2908 O O . PRO A 1 383 ? 25.002 12.885 -15.842 1.00 98.00 383 PRO A O 1
ATOM 2911 N N . PRO A 1 384 ? 22.953 12.040 -16.223 1.00 97.25 384 PRO A N 1
ATOM 2912 C CA . PRO A 1 384 ? 22.545 12.042 -14.811 1.00 97.25 384 PRO A CA 1
ATOM 2913 C C . PRO A 1 384 ? 23.357 11.155 -13.860 1.00 97.25 384 PRO A C 1
ATOM 2915 O O . PRO A 1 384 ? 23.264 11.328 -12.642 1.00 97.25 384 PRO A O 1
ATOM 2918 N N . THR A 1 385 ? 24.073 10.159 -14.378 1.00 96.62 385 THR A N 1
ATOM 2919 C CA . THR A 1 385 ? 24.840 9.191 -13.573 1.00 96.62 385 THR A CA 1
ATOM 2920 C C . THR A 1 385 ? 26.318 9.141 -13.957 1.00 96.62 385 THR A C 1
ATOM 2922 O O . THR A 1 385 ? 27.138 8.694 -13.162 1.00 96.62 385 THR A O 1
ATOM 2925 N N . GLY A 1 386 ? 26.679 9.634 -15.144 1.00 96.88 386 GLY A N 1
ATOM 2926 C CA . GLY A 1 386 ? 28.050 9.702 -15.652 1.00 96.88 386 GLY A CA 1
ATOM 2927 C C . GLY A 1 386 ? 28.632 8.363 -16.115 1.00 96.88 386 GLY A C 1
ATOM 2928 O O . GLY A 1 386 ? 29.767 8.327 -16.583 1.00 96.88 386 GLY A O 1
ATOM 2929 N N . ASP A 1 387 ? 27.883 7.267 -16.009 1.00 97.94 387 ASP A N 1
ATOM 2930 C CA . ASP A 1 387 ? 28.305 5.925 -16.400 1.00 97.94 387 ASP A CA 1
ATOM 2931 C C . ASP A 1 387 ? 27.672 5.476 -17.722 1.00 97.94 387 ASP A C 1
ATOM 2933 O O . ASP A 1 387 ? 26.676 6.020 -18.209 1.00 97.94 387 ASP A O 1
ATOM 2937 N N . ARG A 1 388 ? 28.287 4.460 -18.331 1.00 98.12 388 ARG A N 1
ATOM 2938 C CA . ARG A 1 388 ? 27.793 3.844 -19.560 1.00 98.12 388 ARG A CA 1
ATOM 2939 C C . ARG A 1 388 ? 26.759 2.776 -19.207 1.00 98.12 388 ARG A C 1
ATOM 2941 O O . ARG A 1 388 ? 27.112 1.775 -18.594 1.00 98.12 388 ARG A O 1
ATOM 2948 N N . ARG A 1 389 ? 25.511 2.963 -19.638 1.00 97.50 389 ARG A N 1
ATOM 2949 C CA . ARG A 1 389 ? 24.384 2.066 -19.332 1.00 97.50 389 ARG A CA 1
ATOM 2950 C C . ARG A 1 389 ? 23.440 1.894 -20.516 1.00 97.50 389 ARG A C 1
ATOM 2952 O O . ARG A 1 389 ? 23.434 2.712 -21.439 1.00 97.50 389 ARG A O 1
ATOM 2959 N N . ARG A 1 390 ? 22.668 0.805 -20.504 1.00 97.88 390 ARG A N 1
ATOM 2960 C CA . ARG A 1 390 ? 21.583 0.561 -21.462 1.00 97.88 390 ARG A CA 1
ATOM 2961 C C . ARG A 1 390 ? 20.370 1.384 -21.038 1.00 97.88 390 ARG A C 1
ATOM 2963 O O . ARG A 1 390 ? 19.922 1.272 -19.906 1.00 97.88 390 ARG A O 1
ATOM 2970 N N . MET A 1 391 ? 19.849 2.177 -21.963 1.00 98.38 391 MET A N 1
ATOM 2971 C CA . MET A 1 391 ? 18.594 2.903 -21.813 1.00 98.38 391 MET A CA 1
ATOM 2972 C C . MET A 1 391 ? 17.594 2.361 -22.822 1.00 98.38 391 MET A C 1
ATOM 2974 O O . MET A 1 391 ? 17.940 2.181 -23.994 1.00 98.38 391 MET A O 1
ATOM 2978 N N . SER A 1 392 ? 16.366 2.129 -22.383 1.00 98.62 392 SER A N 1
ATOM 2979 C CA . SER A 1 392 ? 15.302 1.559 -23.205 1.00 98.62 392 SER A CA 1
ATOM 2980 C C . SER A 1 392 ? 14.066 2.442 -23.167 1.00 98.62 392 SER A C 1
ATOM 2982 O O . SER A 1 392 ? 13.730 2.979 -22.116 1.00 98.62 392 SER A O 1
ATOM 2984 N N . VAL A 1 393 ? 13.387 2.572 -24.305 1.00 98.62 393 VAL A N 1
ATOM 2985 C CA . VAL A 1 393 ? 12.098 3.262 -24.421 1.00 98.62 393 VAL A CA 1
ATOM 2986 C C . VAL A 1 393 ? 11.013 2.230 -24.657 1.00 98.62 393 VAL A C 1
ATOM 2988 O O . VAL A 1 393 ? 11.129 1.399 -25.560 1.00 98.62 393 VAL A O 1
ATOM 2991 N N . VAL A 1 394 ? 9.954 2.299 -23.864 1.00 98.62 394 VAL A N 1
ATOM 2992 C CA . VAL A 1 394 ? 8.832 1.362 -23.894 1.00 98.62 394 VAL A CA 1
ATOM 2993 C C . VAL A 1 394 ? 7.554 2.129 -24.200 1.00 98.62 394 VAL A C 1
ATOM 2995 O O . VAL A 1 394 ? 7.354 3.213 -23.661 1.00 98.62 394 VAL A O 1
ATOM 2998 N N . ARG A 1 395 ? 6.695 1.575 -25.058 1.00 98.56 395 ARG A N 1
ATOM 2999 C CA . ARG A 1 395 ? 5.334 2.064 -25.310 1.00 98.56 395 ARG A CA 1
ATOM 3000 C C . ARG A 1 395 ? 4.340 1.131 -24.640 1.00 98.56 395 ARG A C 1
ATOM 3002 O O . ARG A 1 395 ? 4.485 -0.088 -24.744 1.00 98.56 395 ARG A O 1
ATOM 3009 N N . PHE A 1 396 ? 3.325 1.704 -24.014 1.00 98.56 396 PHE A N 1
ATOM 3010 C CA . PHE A 1 396 ? 2.256 0.962 -23.360 1.00 98.56 396 PHE A CA 1
ATOM 3011 C C . PHE A 1 396 ? 0.882 1.496 -23.762 1.00 98.56 396 PHE A C 1
ATOM 3013 O O . PHE A 1 396 ? 0.764 2.631 -24.236 1.00 98.56 396 PHE A O 1
ATOM 3020 N N . LYS A 1 397 ? -0.145 0.671 -23.556 1.00 98.25 397 LYS A N 1
ATOM 3021 C CA . LYS A 1 397 ? -1.533 0.999 -23.872 1.00 98.25 397 LYS A CA 1
ATOM 3022 C C . LYS A 1 397 ? -2.501 0.268 -22.940 1.00 98.25 397 LYS A C 1
ATOM 3024 O O . LYS A 1 397 ? -2.364 -0.935 -22.719 1.00 98.25 397 LYS A O 1
ATOM 3029 N N . TYR A 1 398 ? -3.487 1.005 -22.448 1.00 97.12 398 TYR A N 1
ATOM 3030 C CA . TYR A 1 398 ? -4.663 0.528 -21.728 1.00 97.12 398 TYR A CA 1
ATOM 3031 C C . TYR A 1 398 ? -5.867 0.596 -22.659 1.00 97.12 398 TYR A C 1
ATOM 3033 O O . TYR A 1 398 ? -6.028 1.565 -23.412 1.00 97.12 398 TYR A O 1
ATOM 3041 N N . VAL A 1 399 ? -6.700 -0.438 -22.613 1.00 96.56 399 VAL A N 1
ATOM 3042 C CA . VAL A 1 399 ? -7.897 -0.548 -23.446 1.00 96.56 399 VAL A CA 1
ATOM 3043 C C . VAL A 1 399 ? -9.119 -0.853 -22.594 1.00 96.56 399 VAL A C 1
ATOM 3045 O O . VAL A 1 399 ? -8.988 -1.491 -21.554 1.00 96.56 399 VAL A O 1
ATOM 3048 N N . ASP A 1 400 ? -10.284 -0.391 -23.033 1.00 94.69 400 ASP A N 1
ATOM 3049 C CA . ASP A 1 400 ? -11.568 -0.796 -22.463 1.00 94.69 400 ASP A CA 1
ATOM 3050 C C . ASP A 1 400 ? -12.001 -2.187 -22.971 1.00 94.69 400 ASP A C 1
ATOM 3052 O O . ASP A 1 400 ? -11.304 -2.836 -23.759 1.00 94.69 400 ASP A O 1
ATOM 3056 N N . GLU A 1 401 ? -13.169 -2.649 -22.519 1.00 90.69 401 GLU A N 1
ATOM 3057 C CA . GLU A 1 401 ? -13.752 -3.939 -22.913 1.00 90.69 401 GLU A CA 1
ATOM 3058 C C . GLU A 1 401 ? -14.037 -4.045 -24.425 1.00 90.69 401 GLU A C 1
ATOM 3060 O O . GLU A 1 401 ? -13.983 -5.142 -24.985 1.00 90.69 401 GLU A O 1
ATOM 3065 N N . ASP A 1 402 ? -14.285 -2.917 -25.099 1.00 93.75 402 ASP A N 1
ATOM 3066 C CA . ASP A 1 402 ? -14.534 -2.829 -26.542 1.00 93.75 402 ASP A CA 1
ATOM 3067 C C . ASP A 1 402 ? -13.228 -2.672 -27.356 1.00 93.75 402 ASP A C 1
ATOM 3069 O O . ASP A 1 402 ? -13.248 -2.613 -28.592 1.00 93.75 402 ASP A O 1
ATOM 3073 N N . GLY A 1 403 ? -12.071 -2.618 -26.684 1.00 92.88 403 GLY A N 1
ATOM 3074 C CA . GLY A 1 403 ? -10.755 -2.398 -27.285 1.00 92.88 403 GLY A CA 1
ATOM 3075 C C . GLY A 1 403 ? -10.436 -0.930 -27.600 1.00 92.88 403 GLY A C 1
ATOM 3076 O O . GLY A 1 403 ? -9.428 -0.647 -28.262 1.00 92.88 403 GLY A O 1
ATOM 3077 N N . GLY A 1 404 ? -11.273 0.006 -27.149 1.00 95.00 404 GLY A N 1
ATOM 3078 C CA . GLY A 1 404 ? -11.043 1.445 -27.209 1.00 95.00 404 GLY A CA 1
ATOM 3079 C C . GLY A 1 404 ? -9.855 1.856 -26.342 1.00 95.00 404 GLY A C 1
ATOM 3080 O O . GLY A 1 404 ? -9.619 1.292 -25.280 1.00 95.00 404 GLY A O 1
ATOM 3081 N N . VAL A 1 405 ? -9.055 2.820 -26.804 1.00 96.44 405 VAL A N 1
ATOM 3082 C CA . VAL A 1 405 ? -7.857 3.265 -26.075 1.00 96.44 405 VAL A CA 1
ATOM 3083 C C . VAL A 1 405 ? -8.265 4.188 -24.935 1.00 96.44 405 VAL A C 1
ATOM 3085 O O . VAL A 1 405 ? -8.682 5.317 -25.182 1.00 96.44 405 VAL A O 1
ATOM 3088 N N . LEU A 1 406 ? -8.103 3.721 -23.699 1.00 95.94 406 LEU A N 1
ATOM 3089 C CA . LEU A 1 406 ? -8.319 4.539 -22.505 1.00 95.94 406 LEU A CA 1
ATOM 3090 C C . LEU A 1 406 ? -7.120 5.450 -22.249 1.00 95.94 406 LEU A C 1
ATOM 3092 O O . LEU A 1 406 ? -7.274 6.632 -21.950 1.00 95.94 406 LEU A O 1
ATOM 3096 N N . GLN A 1 407 ? -5.918 4.890 -22.392 1.00 96.56 407 GLN A N 1
ATOM 3097 C CA . GLN A 1 407 ? -4.674 5.591 -22.121 1.00 96.56 407 GLN A CA 1
ATOM 3098 C C . GLN A 1 407 ? -3.512 4.944 -22.866 1.00 96.56 407 GLN A C 1
ATOM 3100 O O . GLN A 1 407 ? -3.420 3.723 -22.964 1.00 96.56 407 GLN A O 1
ATOM 3105 N N . GLU A 1 408 ? -2.581 5.752 -23.355 1.00 97.75 408 GLU A N 1
ATOM 3106 C CA . GLU A 1 408 ? -1.321 5.266 -23.907 1.00 97.75 408 GLU A CA 1
ATOM 3107 C C . GLU A 1 408 ? -0.185 6.235 -23.598 1.00 97.75 408 GLU A C 1
ATOM 3109 O O . GLU A 1 408 ? -0.399 7.420 -23.333 1.00 97.75 408 GLU A O 1
ATOM 3114 N N . GLY A 1 409 ? 1.040 5.726 -23.625 1.00 98.06 409 GLY A N 1
ATOM 3115 C CA . GLY A 1 409 ? 2.206 6.530 -23.306 1.00 98.06 409 GLY A CA 1
ATOM 3116 C C . GLY A 1 409 ? 3.515 5.847 -23.651 1.00 98.06 409 GLY A C 1
ATOM 3117 O O . GLY A 1 409 ? 3.559 4.718 -24.149 1.00 98.06 409 GLY A O 1
ATOM 3118 N N . VAL A 1 410 ? 4.600 6.571 -23.384 1.00 98.44 410 VAL A N 1
ATOM 3119 C CA . VAL A 1 410 ? 5.973 6.091 -23.542 1.00 98.44 410 VAL A CA 1
ATOM 3120 C C . VAL A 1 410 ? 6.772 6.387 -22.284 1.00 98.44 410 VAL A C 1
ATOM 3122 O O . VAL A 1 410 ? 6.716 7.496 -21.769 1.00 98.44 410 VAL A O 1
ATOM 3125 N N . GLY A 1 411 ? 7.543 5.424 -21.802 1.00 98.12 411 GLY A N 1
ATOM 3126 C CA . GLY A 1 411 ? 8.433 5.624 -20.662 1.00 98.12 411 GLY A CA 1
ATOM 3127 C C . GLY A 1 411 ? 9.821 5.066 -20.901 1.00 98.12 411 GLY A C 1
ATOM 3128 O O . GLY A 1 411 ? 10.120 4.513 -21.966 1.00 98.12 411 GLY A O 1
ATOM 3129 N N . VAL A 1 412 ? 10.685 5.260 -19.911 1.00 98.44 412 VAL A N 1
ATOM 3130 C CA . VAL A 1 412 ? 12.106 4.917 -19.987 1.00 98.44 412 VAL A CA 1
ATOM 3131 C C . VAL A 1 412 ? 12.493 3.960 -18.869 1.00 98.44 412 VAL A C 1
ATOM 3133 O O . VAL A 1 412 ? 12.128 4.164 -17.715 1.00 98.44 412 VAL A O 1
ATOM 3136 N N . VAL A 1 413 ? 13.292 2.953 -19.225 1.00 98.31 413 VAL A N 1
ATOM 3137 C CA . VAL A 1 413 ? 13.908 1.972 -18.318 1.00 98.31 413 VAL A CA 1
ATOM 3138 C C . VAL A 1 413 ? 15.436 2.069 -18.423 1.00 98.31 413 VAL A C 1
ATOM 3140 O O . VAL A 1 413 ? 15.967 2.276 -19.520 1.00 98.31 413 VAL A O 1
ATOM 3143 N N . GLY A 1 414 ? 16.151 1.914 -17.300 1.00 96.62 414 GLY A N 1
ATOM 3144 C CA . GLY A 1 414 ? 17.624 1.810 -17.247 1.00 96.62 414 GLY A CA 1
ATOM 3145 C C . GLY A 1 414 ? 18.343 2.805 -16.318 1.00 96.62 414 GLY A C 1
ATOM 3146 O O . GLY A 1 414 ? 19.501 2.594 -15.951 1.00 96.62 414 GLY A O 1
ATOM 3147 N N . SER A 1 415 ? 17.685 3.890 -15.903 1.00 95.69 415 SER A N 1
ATOM 3148 C CA . SER A 1 415 ? 18.176 4.789 -14.844 1.00 95.69 415 SER A CA 1
ATOM 3149 C C . SER A 1 415 ? 17.042 5.110 -13.878 1.00 95.69 415 SER A C 1
ATOM 3151 O O . SER A 1 415 ? 16.627 4.227 -13.134 1.00 95.69 415 SER A O 1
ATOM 3153 N N . LEU A 1 416 ? 16.498 6.327 -13.910 1.00 94.38 416 LEU A N 1
ATOM 3154 C CA . LEU A 1 416 ? 15.222 6.611 -13.277 1.00 94.38 416 LEU A CA 1
ATOM 3155 C C . LEU A 1 416 ? 14.101 6.011 -14.136 1.00 94.38 416 LEU A C 1
ATOM 3157 O O . LEU A 1 416 ? 13.862 6.476 -15.251 1.00 94.38 416 LEU A O 1
ATOM 3161 N N . LEU A 1 417 ? 13.446 4.976 -13.614 1.00 96.81 417 LEU A N 1
ATOM 3162 C CA . LEU A 1 417 ? 12.243 4.394 -14.197 1.00 96.81 417 LEU A CA 1
ATOM 3163 C C . LEU A 1 417 ? 11.106 5.414 -14.109 1.00 96.81 417 LEU A C 1
ATOM 3165 O O . LEU A 1 417 ? 10.744 5.836 -13.012 1.00 96.81 417 LEU A O 1
ATOM 3169 N N . ALA A 1 418 ? 10.610 5.875 -15.256 1.00 96.25 418 ALA A N 1
ATOM 3170 C CA . ALA A 1 418 ? 9.606 6.934 -15.291 1.00 96.25 418 ALA A CA 1
ATOM 3171 C C . ALA A 1 418 ? 8.782 6.936 -16.583 1.00 96.25 418 ALA A C 1
ATOM 3173 O O . ALA A 1 418 ? 9.237 6.513 -17.651 1.00 96.25 418 ALA A O 1
ATOM 3174 N N . TRP A 1 419 ? 7.581 7.498 -16.467 1.00 95.38 419 TRP A N 1
ATOM 3175 C CA . TRP A 1 419 ? 6.732 7.954 -17.561 1.00 95.38 419 TRP A CA 1
ATOM 3176 C C . TRP A 1 419 ? 6.324 9.401 -17.280 1.00 95.38 419 TRP A C 1
ATOM 3178 O O . TRP A 1 419 ? 5.912 9.731 -16.171 1.00 95.38 419 TRP A O 1
ATOM 3188 N N . LEU A 1 420 ? 6.478 10.277 -18.275 1.00 96.19 420 LEU A N 1
ATOM 3189 C CA . LEU A 1 420 ? 6.247 11.716 -18.141 1.00 96.19 420 LEU A CA 1
ATOM 3190 C C . LEU A 1 420 ? 5.077 12.139 -19.054 1.00 96.19 420 LEU A C 1
ATOM 3192 O O . LEU A 1 420 ? 5.343 12.618 -20.163 1.00 96.19 420 LEU A O 1
ATOM 3196 N N . PRO A 1 421 ? 3.804 11.949 -18.640 1.00 94.62 421 PRO A N 1
ATOM 3197 C CA . PRO A 1 421 ? 2.623 12.179 -19.486 1.00 94.62 421 PRO A CA 1
ATOM 3198 C C . PRO A 1 421 ? 2.542 13.590 -20.078 1.00 94.62 421 PRO A C 1
ATOM 3200 O O . PRO A 1 421 ? 2.151 13.753 -21.229 1.00 94.62 421 PRO A O 1
ATOM 3203 N N . ASP A 1 422 ? 2.974 14.603 -19.326 1.00 96.19 422 ASP A N 1
ATOM 3204 C CA . ASP A 1 422 ? 2.908 16.005 -19.762 1.00 96.19 422 ASP A CA 1
ATOM 3205 C C . ASP A 1 422 ? 4.060 16.418 -20.691 1.00 96.19 422 ASP A C 1
ATOM 3207 O O . ASP A 1 422 ? 4.053 17.511 -21.261 1.00 96.19 422 ASP A O 1
ATOM 3211 N N . LEU A 1 423 ? 5.088 15.575 -20.820 1.00 97.38 423 LEU A N 1
ATOM 3212 C CA . LEU A 1 423 ? 6.329 15.909 -21.526 1.00 97.38 423 LEU A CA 1
ATOM 3213 C C . LEU A 1 423 ? 6.622 14.977 -22.700 1.00 97.38 423 LEU A C 1
ATOM 3215 O O . LEU A 1 423 ? 7.406 15.334 -23.578 1.00 97.38 423 LEU A O 1
ATOM 3219 N N . THR A 1 424 ? 6.030 13.785 -22.717 1.00 97.69 424 THR A N 1
ATOM 3220 C CA . THR A 1 424 ? 6.299 12.753 -23.719 1.00 97.69 424 THR A CA 1
ATOM 3221 C C . THR A 1 424 ? 5.009 12.124 -24.221 1.00 97.69 424 THR A C 1
ATOM 3223 O O . THR A 1 424 ? 4.045 11.989 -23.476 1.00 97.69 424 THR A O 1
ATOM 3226 N N . ASN A 1 425 ? 4.984 11.736 -25.495 1.00 97.31 425 ASN A N 1
ATOM 3227 C CA . ASN A 1 425 ? 3.840 11.065 -26.109 1.00 97.31 425 ASN A CA 1
ATOM 3228 C C . ASN A 1 425 ? 4.300 10.030 -27.145 1.00 97.31 425 ASN A C 1
ATOM 3230 O O . ASN A 1 425 ? 5.477 9.968 -27.506 1.00 97.31 425 ASN A O 1
ATOM 3234 N N . VAL A 1 426 ? 3.352 9.221 -27.616 1.00 97.69 426 VAL A N 1
ATOM 3235 C CA . VAL A 1 426 ? 3.599 8.070 -28.496 1.00 97.69 426 VAL A CA 1
ATOM 3236 C C . VAL A 1 426 ? 4.100 8.421 -29.902 1.00 97.69 426 VAL A C 1
ATOM 3238 O O . VAL A 1 426 ? 4.628 7.541 -30.578 1.00 97.69 426 VAL A O 1
ATOM 3241 N N . GLU A 1 427 ? 3.987 9.682 -30.332 1.00 97.75 427 GLU A N 1
ATOM 3242 C CA . GLU A 1 427 ? 4.467 10.153 -31.642 1.00 97.75 427 GLU A CA 1
ATOM 3243 C C . GLU A 1 427 ? 5.951 10.559 -31.617 1.00 97.75 427 GLU A C 1
ATOM 3245 O O . GLU A 1 427 ? 6.572 10.771 -32.661 1.00 97.75 427 GLU A O 1
ATOM 3250 N N . MET A 1 428 ? 6.542 10.698 -30.426 1.00 98.00 428 MET A N 1
ATOM 3251 C CA . MET A 1 428 ? 7.934 11.118 -30.276 1.00 98.00 428 MET A CA 1
ATOM 3252 C C . MET A 1 428 ? 8.906 9.991 -30.620 1.00 98.00 428 MET A C 1
ATOM 3254 O O . MET A 1 428 ? 8.675 8.816 -30.334 1.00 98.00 428 MET A O 1
ATOM 3258 N N . SER A 1 429 ? 10.061 10.356 -31.181 1.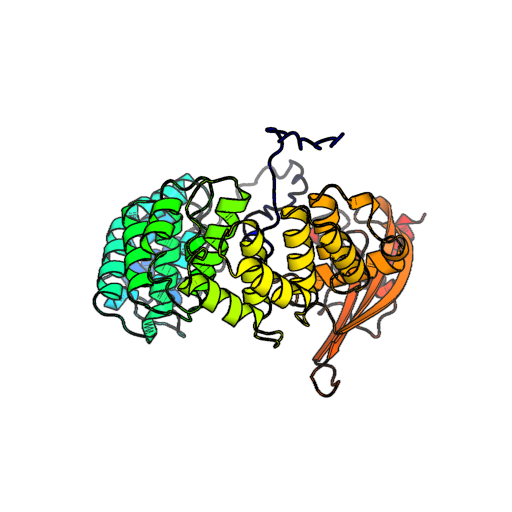00 97.88 429 SER A N 1
ATOM 3259 C CA . SER A 1 429 ? 11.129 9.384 -31.403 1.00 97.88 429 SER A CA 1
ATOM 3260 C C . SER A 1 429 ? 11.716 8.905 -30.070 1.00 97.88 429 SER A C 1
ATOM 3262 O O . SER A 1 429 ? 11.790 9.664 -29.101 1.00 97.88 429 SER A O 1
ATOM 3264 N N . GLY A 1 430 ? 12.226 7.668 -30.019 1.00 97.75 430 GLY A N 1
ATOM 3265 C CA . GLY A 1 430 ? 12.888 7.157 -28.811 1.00 97.75 430 GLY A CA 1
ATOM 3266 C C . GLY A 1 430 ? 14.067 8.031 -28.351 1.00 97.75 430 GLY A C 1
ATOM 3267 O O . GLY A 1 430 ? 14.307 8.176 -27.155 1.00 97.75 430 GLY A O 1
ATOM 3268 N N . GLY A 1 431 ? 14.765 8.686 -29.286 1.00 98.25 431 GLY A N 1
ATOM 3269 C CA . GLY A 1 431 ? 15.827 9.642 -28.965 1.00 98.25 431 GLY A CA 1
ATOM 3270 C C . GLY A 1 431 ? 15.316 10.893 -28.245 1.00 98.25 431 GLY A C 1
ATOM 3271 O O . GLY A 1 431 ? 15.937 11.329 -27.276 1.00 98.25 431 GLY A O 1
ATOM 3272 N N . ASP A 1 432 ? 14.176 11.438 -28.676 1.00 98.56 432 ASP A N 1
ATOM 3273 C CA . ASP A 1 432 ? 13.563 12.613 -28.047 1.00 98.56 432 ASP A CA 1
ATOM 3274 C C . ASP A 1 432 ? 13.014 12.284 -26.654 1.00 98.56 432 ASP A C 1
ATOM 3276 O O . ASP A 1 432 ? 13.206 13.060 -25.716 1.00 98.56 432 ASP A O 1
ATOM 3280 N N . VAL A 1 433 ? 12.402 11.105 -26.492 1.00 98.50 433 VAL A N 1
ATOM 3281 C CA . VAL A 1 433 ? 11.923 10.612 -25.190 1.00 98.50 433 VAL A CA 1
ATOM 3282 C C . VAL A 1 433 ? 13.085 10.495 -24.200 1.00 98.50 433 VAL A C 1
ATOM 3284 O O . VAL A 1 433 ? 12.998 11.020 -23.087 1.00 98.50 433 VAL A O 1
ATOM 3287 N N . LEU A 1 434 ? 14.200 9.874 -24.605 1.00 98.56 434 LEU A N 1
ATOM 3288 C CA . LEU A 1 434 ? 15.396 9.751 -23.763 1.00 98.56 434 LEU A CA 1
ATOM 3289 C C . LEU A 1 434 ? 16.006 11.113 -23.423 1.00 98.56 434 LEU A C 1
ATOM 3291 O O . LEU A 1 434 ? 16.429 11.337 -22.292 1.00 98.56 434 LEU A O 1
ATOM 3295 N N . ALA A 1 435 ? 16.033 12.043 -24.374 1.00 98.50 435 ALA A N 1
ATOM 3296 C CA . ALA A 1 435 ? 16.526 13.392 -24.136 1.00 98.50 435 ALA A CA 1
ATOM 3297 C C . ALA A 1 435 ? 15.708 14.141 -23.072 1.00 98.50 435 ALA A C 1
ATOM 3299 O O . ALA A 1 435 ? 16.283 14.742 -22.164 1.00 98.50 435 ALA A O 1
ATOM 3300 N N . ILE A 1 436 ? 14.380 14.061 -23.136 1.00 98.62 436 ILE A N 1
ATOM 3301 C CA . ILE A 1 436 ? 13.496 14.681 -22.142 1.00 98.62 436 ILE A CA 1
ATOM 3302 C C . ILE A 1 436 ? 13.694 14.058 -20.756 1.00 98.62 436 ILE A C 1
ATOM 3304 O O . ILE A 1 436 ? 13.854 14.792 -19.779 1.00 98.62 436 ILE A O 1
ATOM 3308 N N . HIS A 1 437 ? 13.775 12.727 -20.671 1.00 98.31 437 HIS A N 1
ATOM 3309 C CA . HIS A 1 437 ? 14.028 12.029 -19.406 1.00 98.31 437 HIS A CA 1
ATOM 3310 C C . HIS A 1 437 ? 15.402 12.376 -18.813 1.00 98.31 437 HIS A C 1
ATOM 3312 O O . HIS A 1 437 ? 15.515 12.559 -17.604 1.00 98.31 437 HIS A O 1
ATOM 3318 N N . CYS A 1 438 ? 16.432 12.556 -19.648 1.00 98.44 438 CYS A N 1
ATOM 3319 C CA . CYS A 1 438 ? 17.746 13.026 -19.204 1.00 98.44 438 CYS A CA 1
ATOM 3320 C C . CYS A 1 438 ? 17.661 14.406 -18.530 1.00 98.44 438 CYS A C 1
ATOM 3322 O O . CYS A 1 438 ? 18.232 14.608 -17.458 1.00 98.44 438 CYS A O 1
ATOM 3324 N N . CYS A 1 439 ? 16.955 15.360 -19.147 1.00 98.50 439 CYS A N 1
ATOM 3325 C CA . CYS A 1 439 ? 16.743 16.693 -18.576 1.00 98.50 439 CYS A CA 1
ATOM 3326 C C . CYS A 1 439 ? 15.976 16.620 -17.248 1.00 98.50 439 CYS A C 1
ATOM 3328 O O . CYS A 1 439 ? 16.367 17.263 -16.272 1.00 98.50 439 CYS A O 1
ATOM 3330 N N . TYR A 1 440 ? 14.905 15.822 -17.214 1.00 98.19 440 TYR A N 1
ATOM 3331 C CA . TYR A 1 440 ? 14.085 15.618 -16.023 1.00 98.19 440 TYR A CA 1
ATOM 3332 C C . TYR A 1 440 ? 14.900 15.032 -14.862 1.00 98.19 440 TYR A C 1
ATOM 3334 O O . TYR A 1 440 ? 14.902 15.601 -13.773 1.00 98.19 440 TYR A O 1
ATOM 3342 N N . GLU A 1 441 ? 15.652 13.952 -15.097 1.00 97.94 441 GLU A N 1
ATOM 3343 C CA . GLU A 1 441 ? 16.436 13.278 -14.058 1.00 97.94 441 GLU A CA 1
ATOM 3344 C C . GLU A 1 441 ? 17.542 14.185 -13.490 1.00 97.94 441 GLU A C 1
ATOM 3346 O O . GLU A 1 441 ? 17.739 14.219 -12.274 1.00 97.94 441 GLU A O 1
ATOM 3351 N N . LEU A 1 442 ? 18.226 14.975 -14.332 1.00 98.00 442 LEU A N 1
ATOM 3352 C CA . LEU A 1 442 ? 19.204 15.969 -13.861 1.00 98.00 442 LEU A CA 1
ATOM 3353 C C . LEU A 1 442 ? 18.567 16.988 -12.911 1.00 98.00 442 LEU A C 1
ATOM 3355 O O . LEU A 1 442 ? 19.144 17.306 -11.870 1.00 98.00 442 LEU A O 1
ATOM 3359 N N . ARG A 1 443 ? 17.376 17.490 -13.257 1.00 97.12 443 ARG A N 1
ATOM 3360 C CA . ARG A 1 443 ? 16.654 18.465 -12.435 1.00 97.12 443 ARG A CA 1
ATOM 3361 C C . ARG A 1 443 ? 16.143 17.845 -11.138 1.00 97.12 443 ARG A C 1
ATOM 3363 O O . ARG A 1 443 ? 16.319 18.451 -10.086 1.00 97.12 443 ARG A O 1
ATOM 3370 N N . ALA A 1 444 ? 15.573 16.643 -11.200 1.00 93.88 444 ALA A N 1
ATOM 3371 C CA . ALA A 1 444 ? 15.105 15.905 -10.026 1.00 93.88 444 ALA A CA 1
ATOM 3372 C C . ALA A 1 444 ? 16.243 15.639 -9.024 1.00 93.88 444 ALA A C 1
ATOM 3374 O O . ALA A 1 444 ? 16.035 15.705 -7.816 1.00 93.88 444 ALA A O 1
ATOM 3375 N N . LYS A 1 445 ? 17.464 15.411 -9.523 1.00 95.00 445 LYS A N 1
ATOM 3376 C CA . LYS A 1 445 ? 18.678 15.249 -8.709 1.00 95.00 445 LYS A CA 1
ATOM 3377 C C . LYS A 1 445 ? 19.307 16.565 -8.233 1.00 95.00 445 LYS A C 1
ATOM 3379 O O . LYS A 1 445 ? 20.278 16.519 -7.482 1.00 95.00 445 LYS A O 1
ATOM 3384 N N . GLY A 1 446 ? 18.823 17.723 -8.687 1.00 95.38 446 GLY A N 1
ATOM 3385 C CA . GLY A 1 446 ? 19.444 19.019 -8.395 1.00 95.38 446 GLY A CA 1
ATOM 3386 C C . GLY A 1 446 ? 20.875 19.138 -8.933 1.00 95.38 446 GLY A C 1
ATOM 3387 O O . GLY A 1 446 ? 21.724 19.768 -8.304 1.00 95.38 446 GLY A O 1
ATOM 3388 N N . ALA A 1 447 ? 21.174 18.493 -10.065 1.00 95.50 447 ALA A N 1
ATOM 3389 C CA . ALA A 1 447 ? 22.517 18.491 -10.632 1.00 95.50 447 ALA A CA 1
ATOM 3390 C C . ALA A 1 447 ? 22.946 19.909 -11.054 1.00 95.50 447 ALA A C 1
ATOM 3392 O O . ALA A 1 447 ? 22.155 20.669 -11.606 1.00 95.50 447 ALA A O 1
ATOM 3393 N N . ALA A 1 448 ? 24.223 20.259 -10.858 1.00 94.56 448 ALA A N 1
ATOM 3394 C CA . ALA A 1 448 ? 24.745 21.591 -11.201 1.00 94.56 448 ALA A CA 1
ATOM 3395 C C . ALA A 1 448 ? 24.637 21.927 -12.703 1.00 94.56 448 ALA A C 1
ATOM 3397 O O . ALA A 1 448 ? 24.646 23.092 -13.087 1.00 94.56 448 ALA A O 1
ATOM 3398 N N . ASN A 1 449 ? 24.545 20.903 -13.551 1.00 91.88 449 ASN A N 1
ATOM 3399 C CA . ASN A 1 449 ? 24.341 20.997 -14.994 1.00 91.88 449 ASN A CA 1
ATOM 3400 C C . ASN A 1 449 ? 22.884 20.730 -15.417 1.00 91.88 449 ASN A C 1
ATOM 3402 O O . ASN A 1 449 ? 22.644 20.457 -16.595 1.00 91.88 449 ASN A O 1
ATOM 3406 N N . ALA A 1 450 ? 21.922 20.752 -14.489 1.00 96.38 450 ALA A N 1
ATOM 3407 C CA . ALA A 1 450 ? 20.513 20.601 -14.825 1.00 96.38 450 ALA A CA 1
ATOM 3408 C C . ALA A 1 450 ? 20.053 21.762 -15.725 1.00 96.38 450 ALA A C 1
ATOM 3410 O O . ALA A 1 450 ? 20.306 22.922 -15.396 1.00 96.38 450 ALA A O 1
ATOM 3411 N N . PRO A 1 451 ? 19.398 21.481 -16.864 1.00 96.19 451 PRO A N 1
ATOM 3412 C CA . PRO A 1 451 ? 18.920 22.534 -17.745 1.00 96.19 451 PRO A CA 1
ATOM 3413 C C . PRO A 1 451 ? 17.680 23.227 -17.166 1.00 96.19 451 PRO A C 1
ATOM 3415 O O . PRO A 1 451 ? 16.820 22.582 -16.565 1.00 96.19 451 PRO A O 1
ATOM 3418 N N . ASP A 1 452 ? 17.534 24.526 -17.440 1.00 95.44 452 ASP A N 1
ATOM 3419 C CA . ASP A 1 452 ? 16.335 25.293 -17.064 1.00 95.44 452 ASP A CA 1
ATOM 3420 C C . ASP A 1 452 ? 15.077 24.797 -17.796 1.00 95.44 452 ASP A C 1
ATOM 3422 O O . ASP A 1 452 ? 13.962 24.844 -17.269 1.00 95.44 452 ASP A O 1
ATOM 3426 N N . LYS A 1 453 ? 15.258 24.306 -19.029 1.00 96.12 453 LYS A N 1
ATOM 3427 C CA . LYS A 1 453 ? 14.189 23.816 -19.897 1.00 96.12 453 LYS A CA 1
ATOM 3428 C C . LYS A 1 453 ? 14.292 22.307 -20.091 1.00 96.12 453 LYS A C 1
ATOM 3430 O O . LYS A 1 453 ? 15.339 21.785 -20.465 1.00 96.12 453 LYS A O 1
ATOM 3435 N N . ILE A 1 454 ? 13.170 21.621 -19.890 1.00 97.81 454 ILE A N 1
ATOM 3436 C CA . ILE A 1 454 ? 13.033 20.190 -20.163 1.00 97.81 454 ILE A CA 1
ATOM 3437 C C . ILE A 1 454 ? 12.467 20.038 -21.578 1.00 97.81 454 ILE A C 1
ATOM 3439 O O . ILE A 1 454 ? 11.262 20.139 -21.784 1.00 97.81 454 ILE A O 1
ATOM 3443 N N . ASP A 1 455 ? 13.346 19.859 -22.566 1.00 98.19 455 ASP A N 1
ATOM 3444 C CA . ASP A 1 455 ? 12.961 19.556 -23.947 1.00 98.19 455 ASP A CA 1
ATOM 3445 C C . ASP A 1 455 ? 13.957 18.614 -24.647 1.00 98.19 455 ASP A C 1
ATOM 3447 O O . ASP A 1 455 ? 15.078 18.386 -24.177 1.00 98.19 455 ASP A O 1
ATOM 3451 N N . ALA A 1 456 ? 13.526 18.050 -25.780 1.00 98.25 456 ALA A N 1
ATOM 3452 C CA . ALA A 1 456 ? 14.298 17.068 -26.534 1.00 98.25 456 ALA A CA 1
ATOM 3453 C C . ALA A 1 456 ? 15.603 17.644 -27.107 1.00 98.25 456 ALA A C 1
ATOM 3455 O O . ALA A 1 456 ? 16.649 17.000 -27.048 1.00 98.25 456 ALA A O 1
ATOM 3456 N N . ALA A 1 457 ? 15.581 18.875 -27.626 1.00 98.38 457 ALA A N 1
ATOM 3457 C CA . ALA A 1 457 ? 16.765 19.498 -28.217 1.00 98.38 457 ALA A CA 1
ATOM 3458 C C . ALA A 1 457 ? 17.893 19.677 -27.186 1.00 98.38 457 ALA A C 1
ATOM 3460 O O . ALA A 1 457 ? 19.051 19.341 -27.460 1.00 98.38 457 ALA A O 1
ATOM 3461 N N . THR A 1 458 ? 17.542 20.152 -25.990 1.00 98.31 458 THR A N 1
ATOM 3462 C CA . THR A 1 458 ? 18.468 20.357 -24.870 1.00 98.31 458 THR A CA 1
ATOM 3463 C C . THR A 1 458 ? 19.020 19.023 -24.375 1.00 98.31 458 THR A C 1
ATOM 3465 O O . THR A 1 458 ? 20.236 18.861 -24.264 1.00 98.31 458 THR A O 1
ATOM 3468 N N . GLY A 1 459 ? 18.155 18.027 -24.166 1.00 98.19 459 GLY A N 1
ATOM 3469 C CA . GLY A 1 459 ? 18.578 16.700 -23.714 1.00 98.19 459 GLY A CA 1
ATOM 3470 C C . GLY A 1 459 ? 19.475 15.975 -24.717 1.00 98.19 459 GLY A C 1
ATOM 3471 O O . GLY A 1 459 ? 20.488 15.392 -24.333 1.00 98.19 459 GLY A O 1
ATOM 3472 N N . LEU A 1 460 ? 19.181 16.070 -26.019 1.00 98.38 460 LEU A N 1
ATOM 3473 C CA . LEU A 1 460 ? 20.028 15.497 -27.068 1.00 98.38 460 LEU A CA 1
ATOM 3474 C C . LEU A 1 460 ? 21.416 16.142 -27.085 1.00 98.38 460 LEU A C 1
ATOM 3476 O O . LEU A 1 460 ? 22.409 15.445 -27.300 1.00 98.38 460 LEU A O 1
ATOM 3480 N N . ALA A 1 461 ? 21.507 17.457 -26.862 1.00 98.25 461 ALA A N 1
ATOM 3481 C CA . ALA A 1 461 ? 22.791 18.145 -26.768 1.00 98.25 461 ALA A CA 1
ATOM 3482 C C . ALA A 1 461 ? 23.615 17.633 -25.574 1.00 98.25 461 ALA A C 1
ATOM 3484 O O . ALA A 1 461 ? 24.801 17.342 -25.744 1.00 98.25 461 ALA A O 1
ATOM 3485 N N . LEU A 1 462 ? 22.981 17.446 -24.411 1.00 98.06 462 LEU A N 1
ATOM 3486 C CA . LEU A 1 462 ? 23.615 16.889 -23.210 1.00 98.06 462 LEU A CA 1
ATOM 3487 C C . LEU A 1 462 ? 24.101 15.450 -23.434 1.00 98.06 462 LEU A C 1
ATOM 3489 O O . LEU A 1 462 ? 25.265 15.144 -23.173 1.00 98.06 462 LEU A O 1
ATOM 3493 N N . ILE A 1 463 ? 23.248 14.582 -23.987 1.00 98.31 463 ILE A N 1
ATOM 3494 C CA . ILE A 1 463 ? 23.600 13.184 -24.276 1.00 98.31 463 ILE A CA 1
ATOM 3495 C C . ILE A 1 463 ? 24.767 13.116 -25.267 1.00 98.31 463 ILE A C 1
ATOM 3497 O O . ILE A 1 463 ? 25.715 12.364 -25.040 1.00 98.31 463 ILE A O 1
ATOM 3501 N N . ARG A 1 464 ? 24.741 13.915 -26.345 1.00 98.12 464 ARG A N 1
ATOM 3502 C CA . ARG A 1 464 ? 25.828 13.972 -27.340 1.00 98.12 464 ARG A CA 1
ATOM 3503 C C . ARG A 1 464 ? 27.131 14.493 -26.750 1.00 98.12 464 ARG A C 1
ATOM 3505 O O . ARG A 1 464 ? 28.187 14.005 -27.143 1.00 98.12 464 ARG A O 1
ATOM 3512 N N . ALA A 1 465 ? 27.068 15.479 -25.856 1.00 97.75 465 ALA A N 1
ATOM 3513 C CA . ALA A 1 465 ? 28.248 15.998 -25.175 1.00 97.75 465 ALA A CA 1
ATOM 3514 C C . ALA A 1 465 ? 28.906 14.919 -24.305 1.00 97.75 465 ALA A C 1
ATOM 3516 O O . ALA A 1 465 ? 30.122 14.791 -24.345 1.00 97.75 465 ALA A O 1
ATOM 3517 N N . ALA A 1 466 ? 28.112 14.099 -23.610 1.00 97.31 466 ALA A N 1
ATOM 3518 C CA . ALA A 1 466 ? 28.610 13.003 -22.778 1.00 97.31 466 ALA A CA 1
ATOM 3519 C C . ALA A 1 466 ? 29.178 11.806 -23.568 1.00 97.31 466 ALA A C 1
ATOM 3521 O O . ALA A 1 466 ? 29.876 10.981 -22.989 1.00 97.31 466 ALA A O 1
ATOM 3522 N N . GLN A 1 467 ? 28.885 11.684 -24.872 1.00 96.75 467 GLN A N 1
ATOM 3523 C CA . GLN A 1 467 ? 29.461 10.619 -25.711 1.00 96.75 467 GLN A CA 1
ATOM 3524 C C . GLN A 1 467 ? 30.855 10.954 -26.268 1.00 96.75 467 GLN A C 1
ATOM 3526 O O . GLN A 1 467 ? 31.462 10.090 -26.902 1.00 96.75 467 GLN A O 1
ATOM 3531 N N . ARG A 1 468 ? 31.322 12.200 -26.121 1.00 93.81 468 ARG A N 1
ATOM 3532 C CA . ARG A 1 468 ? 32.656 12.636 -26.560 1.00 93.81 468 ARG A CA 1
ATOM 3533 C C . ARG A 1 468 ? 33.667 12.404 -25.454 1.00 93.81 468 ARG A C 1
ATOM 3535 O O . ARG A 1 468 ? 34.797 12.008 -25.810 1.00 93.81 468 ARG A O 1
#

Secondary structure (DSSP, 8-state):
----------TTS------TTTGGGTT---------S----------THHHHHHHHHHHHH---HHHHHTT-S-----SHHHHHHHHHHHHT--HHHHH-EETTEEHHHHHHHHHHT--SHHHHHHHHHHHHHHHHHHHHHHHHS--GGGHHHHHHHHHHHHHTT-HHHHHHHHHHHHTTTTTT-TTHHHHHTTSSTT-TTHHHHHHHHSTTPP-HHHHHHHHHHHHHHHHTT-----TTSSHHHHHHHHHHHH--SGGGHHHHHHHHHTTTT---TTHHHHHHHHHH-SSHHHHHHHHHHHHHTT-THHHHHHHHHHTSTTTHHHHHHHHHHTT-GGGS-GGGGSHHHHHHHHHHHHHTSTTTTSS--SEEEEEEEEEEE-TTT-SEEEEEEEEEEEE-TTS-EEEEEEEEESSS-EE-TTT--TTS-HHHHHHHHHHHHHHHTT-TT--SS--HHHHHHHHHHHT-

pLDDT: mean 90.16, std 20.09, range [22.97, 98.81]